Protein AF-A0A397HAL3-F1 (afdb_monomer)

Foldseek 3Di:
DDDDDDPDPPPPPQWDWDKDWDDPPPVAQKIKIFTDTPNHGPWIKIKGWPDDFAFDDPPLDPPDDDDDDDDDDPDDDDDDPDDGDGAQTKMWMWIDDDPPIFIWIWHWHADSVVRFIKIWIFGDVVSPDIFIDRPDNLVSVVVVVCVVPVPDP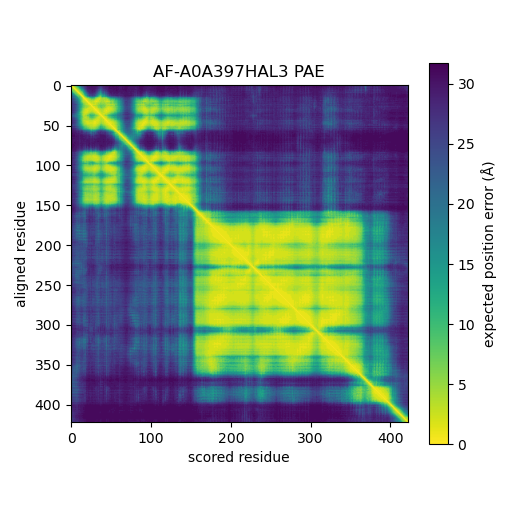DDPDPDPDDDPPPVDDPVNDADALLCLLLVVLVLLVVLLVVVCVVVVNPDPVVQVLQCVQCVVLVHHKHWDQDPPPRDIDMDRGDSVSSVSCLQPRQQVSRDPPVLSVLSNVLSVLSVVLSVLQQDLPRQLVVSLVSLVVSVCSQPFCWDDDPPDPPTDHHHHHPVSDDPSSVCSNPPSSVVSVVPSVRGSNVVHCVVVVVVVVCCCCVQCVPAPVPFDDPVPPDGSVVVVVVVVVVVVVCVVPVDDDDPDPDPDDDDDDDDDDDDDDD

Radius of gyration: 29.8 Å; Cα contacts (8 Å, |Δi|>4): 442; chains: 1; bounding box: 93×86×68 Å

Mean predicted aligned error: 18.79 Å

Secondary structure (DSSP, 8-state):
-------------S--EEEEEEE-TTT-SEEEEEEEETTEEEEEEEEEEEEPPBPPPTTSS--------SS------PPP---PPPBSEEEEEEESSGGG-EEEEEEEEEETTTTEEEEEEEESGGG-EEEEESS-HHHHHHHHHHHH-TT------S-SS--TTTTS-GGG----HHHHHHHHHHHHHHHHHHHHHHTT--SHHHHHHHHHHHHHTT----EEE-TTT--EEEPPPPHHHHHHHHHH--GGGTS-HHHHHHHHHHHHHHHHHHHHHH-TTS-HHHHHHHHHHHHHHHTPPPBS-TTSTT-B--S--GGG--HHHHHHHHHHHHHHHHTTTT-GGGG-THHHHHHHHHHIIIIITTS-SSSS-TTT---HHHHHHHHHHHHHHHHHS-----S-------------------

Solvent-accessible surface area (backbone atoms only — not comparable to full-atom values): 25624 Å² total; per-residue (Å²): 141,81,86,77,80,79,85,68,85,68,73,76,77,91,67,62,73,44,77,44,78,54,64,56,65,85,85,35,54,51,38,37,38,34,39,22,48,87,88,42,74,76,48,54,42,38,37,36,57,77,35,82,46,50,68,80,59,88,85,79,59,80,76,90,75,81,85,77,87,90,73,85,88,76,82,87,81,80,76,77,91,68,76,84,68,45,30,60,24,28,35,36,41,35,36,66,61,81,94,61,48,45,64,38,39,38,38,29,40,60,43,78,89,80,70,43,52,38,27,35,43,24,26,69,79,93,45,72,43,75,40,67,30,71,84,39,66,70,56,23,52,42,53,47,52,36,73,77,33,79,83,58,84,70,65,92,48,101,52,96,62,82,69,92,58,72,85,58,57,74,90,74,67,73,77,44,56,59,56,40,53,53,56,49,51,53,49,56,53,49,47,57,55,47,54,36,46,76,68,73,51,71,44,73,67,50,52,47,54,52,36,54,51,32,50,75,72,74,37,93,57,54,74,46,69,40,88,87,78,71,43,79,45,63,58,81,73,50,74,71,48,45,54,51,47,61,75,66,61,70,46,62,83,80,34,61,65,73,59,19,51,54,54,48,50,55,41,48,53,50,51,50,48,55,54,44,54,46,39,47,83,52,55,36,68,60,48,34,49,54,34,48,54,47,49,50,56,45,50,31,67,61,40,73,53,89,89,42,95,76,43,42,81,36,69,46,60,80,90,73,65,48,73,56,55,50,42,49,41,73,40,42,28,57,50,33,59,75,37,34,93,67,15,44,56,74,64,34,55,63,66,59,54,50,47,52,51,49,49,47,51,64,44,57,70,65,35,66,92,76,73,36,57,84,91,68,82,46,60,49,68,57,56,50,52,55,51,51,53,50,53,50,49,49,68,79,49,69,69,79,79,74,80,80,78,77,79,81,79,80,77,82,77,88,70,93,72,89,78,88,77,134

Sequence (422 aa):
MSLDSEYSEQENIDNKLCIKEESTYPFSNKISYKECKNNVTKRSFNYLIIKEGVYPVNSEFPSKKQKTNNSMPSKIKRSPQHYKIPYNYIVETTWGRAIKKRTVRCEIDYNKDTHIYQFQIKYGSDFQQVVSSNISPTTVAKIYEQALNPNTKATISGHIAPPLFSVIPINNIVFDELHVFLRITDRLWALVIAEIKEHDLFNDLTRKVIVDEMQRLKVSFYFWENKDSKTWEYTSLVGDDKEIVIKSFNLQLLFRSSRANLIRKLWDDFYELYCSMKNKTTDPIQLKKQALDWLLLFLTPSQGNPNDLNFTQGLYLPNQITSYMHVLVYHGWELLKKHQRWGLRAFSCSAVEKKNHNQVSAFFRKTLKNGGNLLKRKPAIQEIIEFENRTLYFTCNPLKEPNSVKKLRIKRKTSKGFIRVY

Organism: NCBI:txid1348612

Structure (mmCIF, N/CA/C/O backbone):
data_AF-A0A397HAL3-F1
#
_entry.id   AF-A0A397HAL3-F1
#
loop_
_atom_site.group_PDB
_atom_site.id
_atom_site.type_symbol
_atom_site.label_atom_id
_atom_site.label_alt_id
_atom_site.label_comp_id
_atom_site.label_asym_id
_atom_site.label_entity_id
_atom_site.label_seq_id
_atom_site.pdbx_PDB_ins_code
_atom_site.Cartn_x
_atom_site.Cartn_y
_atom_site.Cartn_z
_atom_site.occupancy
_atom_site.B_iso_or_equiv
_atom_site.auth_seq_id
_atom_site.auth_comp_id
_atom_site.auth_asym_id
_atom_site.auth_atom_id
_atom_site.pdbx_PDB_model_num
ATOM 1 N N . MET A 1 1 ? 38.245 0.675 19.595 1.00 30.22 1 MET A N 1
ATOM 2 C CA . MET A 1 1 ? 37.595 -0.591 19.992 1.00 30.22 1 MET A CA 1
ATOM 3 C C . MET A 1 1 ? 36.188 -0.238 20.418 1.00 30.22 1 MET A C 1
ATOM 5 O O . MET A 1 1 ? 35.968 0.192 21.542 1.00 30.22 1 MET A O 1
ATOM 9 N N . SER A 1 2 ? 35.298 -0.250 19.435 1.00 23.80 2 SER A N 1
ATOM 10 C CA . SER A 1 2 ? 33.958 0.324 19.477 1.00 23.80 2 SER A CA 1
ATOM 11 C C . SER A 1 2 ? 32.983 -0.844 19.507 1.00 23.80 2 SER A C 1
ATOM 13 O O . SER A 1 2 ? 32.891 -1.580 18.530 1.00 23.80 2 SER A O 1
ATOM 15 N N . LEU A 1 3 ? 32.318 -1.049 20.639 1.00 25.56 3 LEU A N 1
ATOM 16 C CA . LEU A 1 3 ? 31.125 -1.884 20.720 1.00 25.56 3 LEU A CA 1
ATOM 17 C C . LEU A 1 3 ? 29.939 -0.947 20.497 1.00 25.56 3 LEU A C 1
ATOM 19 O O . LEU A 1 3 ? 29.427 -0.342 21.438 1.00 25.56 3 LEU A O 1
ATOM 23 N N . ASP A 1 4 ? 29.578 -0.759 19.229 1.00 26.34 4 ASP A N 1
ATOM 24 C CA . ASP A 1 4 ? 28.298 -0.166 18.863 1.00 26.34 4 ASP A CA 1
ATOM 25 C C . ASP A 1 4 ? 27.213 -1.211 19.151 1.00 26.34 4 ASP A C 1
ATOM 27 O O . ASP A 1 4 ? 27.240 -2.321 18.625 1.00 26.34 4 ASP A O 1
ATOM 31 N N . SER A 1 5 ? 26.288 -0.867 20.047 1.00 25.42 5 SER A N 1
ATOM 32 C CA . SER A 1 5 ? 25.087 -1.660 20.291 1.00 25.42 5 SER A CA 1
ATOM 33 C C . SER A 1 5 ? 24.105 -1.413 19.151 1.00 25.42 5 SER A C 1
ATOM 35 O O . SER A 1 5 ? 23.496 -0.348 19.033 1.00 25.42 5 SER A O 1
ATOM 37 N N . GLU A 1 6 ? 23.987 -2.418 18.291 1.00 25.64 6 GLU A N 1
ATOM 38 C CA . GLU A 1 6 ? 22.889 -2.592 17.354 1.00 25.64 6 GLU A CA 1
ATOM 39 C C . GLU A 1 6 ? 21.568 -2.617 18.134 1.00 25.64 6 GLU A C 1
ATOM 41 O O . GLU A 1 6 ? 21.247 -3.585 18.819 1.00 25.64 6 GLU A O 1
ATOM 46 N N . TYR A 1 7 ? 20.771 -1.556 18.021 1.00 25.30 7 TYR A N 1
ATOM 47 C CA . TYR A 1 7 ? 19.324 -1.704 18.141 1.00 25.30 7 TYR A CA 1
ATOM 48 C C . TYR A 1 7 ? 18.826 -2.207 16.788 1.00 25.30 7 TYR A C 1
ATOM 50 O O . TYR A 1 7 ? 18.392 -1.433 15.934 1.00 25.30 7 TYR A O 1
ATOM 58 N N . SER A 1 8 ? 18.965 -3.516 16.575 1.00 27.53 8 SER A N 1
ATOM 59 C CA . SER A 1 8 ? 18.184 -4.219 15.573 1.00 27.53 8 SER A CA 1
ATOM 60 C C . SER A 1 8 ? 16.768 -4.384 16.136 1.00 27.53 8 SER A C 1
ATOM 62 O O . SER A 1 8 ? 16.519 -5.107 17.099 1.00 27.53 8 SER A O 1
ATOM 64 N N . GLU A 1 9 ? 15.787 -3.738 15.514 1.00 29.62 9 GLU A N 1
ATOM 65 C CA . GLU A 1 9 ? 14.480 -4.382 15.407 1.00 29.62 9 GLU A CA 1
ATOM 66 C C . GLU A 1 9 ? 14.652 -5.493 14.369 1.00 29.62 9 GLU A C 1
ATOM 68 O O . GLU A 1 9 ? 14.318 -5.351 13.195 1.00 29.62 9 GLU A O 1
ATOM 73 N N . GLN A 1 10 ? 15.284 -6.589 14.795 1.00 29.36 10 GLN A N 1
ATOM 74 C CA . GLN A 1 10 ? 15.266 -7.836 14.054 1.00 29.36 10 GLN A CA 1
ATOM 75 C C . GLN A 1 10 ? 13.822 -8.338 14.102 1.00 29.36 10 GLN A C 1
ATOM 77 O O . GLN A 1 10 ? 13.395 -9.014 15.041 1.00 29.36 10 GLN A O 1
ATOM 82 N N . GLU A 1 11 ? 13.045 -7.984 13.076 1.00 32.66 11 GLU A N 1
ATOM 83 C CA . GLU A 1 11 ? 11.944 -8.836 12.653 1.00 32.66 11 GLU A CA 1
ATOM 84 C C . GLU A 1 11 ? 12.509 -10.255 12.562 1.00 32.66 11 GLU A C 1
ATOM 86 O O . GLU A 1 11 ? 13.488 -10.531 11.870 1.00 32.66 11 GLU A O 1
ATOM 91 N N . ASN A 1 12 ? 11.939 -11.140 13.368 1.00 31.88 12 ASN A N 1
ATOM 92 C CA . ASN A 1 12 ? 12.350 -12.522 13.506 1.00 31.88 12 ASN A CA 1
ATOM 93 C C . ASN A 1 12 ? 12.021 -13.257 12.191 1.00 31.88 12 ASN A C 1
ATOM 95 O O . ASN A 1 12 ? 10.934 -13.817 12.037 1.00 31.88 12 ASN A O 1
ATOM 99 N N . ILE A 1 13 ? 12.935 -13.184 11.217 1.00 40.41 13 ILE A N 1
ATOM 100 C CA . ILE A 1 13 ? 12.801 -13.758 9.867 1.00 40.41 13 ILE A CA 1
ATOM 101 C C . ILE A 1 13 ? 12.760 -15.304 9.895 1.00 40.41 13 ILE A C 1
ATOM 103 O O . ILE A 1 13 ? 12.301 -15.924 8.936 1.00 40.41 13 ILE A O 1
ATOM 107 N N . ASP A 1 14 ? 13.051 -15.952 11.027 1.00 43.09 14 ASP A N 1
ATOM 108 C CA . ASP A 1 14 ? 13.101 -17.419 11.144 1.00 43.09 14 ASP A CA 1
ATOM 109 C C . ASP A 1 14 ? 11.808 -18.092 11.633 1.00 43.09 14 ASP A C 1
ATOM 111 O O . ASP A 1 14 ? 11.815 -19.090 12.357 1.00 43.09 14 ASP A O 1
ATOM 115 N N . ASN A 1 15 ? 10.650 -17.595 11.192 1.00 46.69 15 ASN A N 1
ATOM 116 C CA . ASN A 1 15 ? 9.362 -18.264 11.412 1.00 46.69 15 ASN A CA 1
ATOM 117 C C . ASN A 1 15 ? 8.437 -18.193 10.186 1.00 46.69 15 ASN A C 1
ATOM 119 O O . ASN A 1 15 ? 7.232 -17.981 10.327 1.00 46.69 15 ASN A O 1
ATOM 123 N N . LYS A 1 16 ? 8.966 -18.380 8.970 1.00 51.12 16 LYS A N 1
ATOM 124 C CA . LYS A 1 16 ? 8.134 -18.363 7.758 1.00 51.12 16 LYS A CA 1
ATOM 125 C C . LYS A 1 16 ? 7.210 -19.585 7.719 1.00 51.12 16 LYS A C 1
ATOM 127 O O . LYS A 1 16 ? 7.611 -20.697 7.377 1.00 51.12 16 LYS A O 1
ATOM 132 N N . LEU A 1 17 ? 5.955 -19.363 8.093 1.00 59.59 17 LEU A N 1
ATOM 133 C CA . LEU A 1 17 ? 4.861 -20.303 7.891 1.00 59.59 17 LEU A CA 1
ATOM 134 C C . LEU A 1 17 ? 4.583 -20.389 6.383 1.00 59.59 17 LEU A C 1
ATOM 136 O O . LEU A 1 17 ? 4.351 -19.365 5.741 1.00 59.59 17 LEU A O 1
ATOM 140 N N . CYS A 1 18 ? 4.632 -21.584 5.801 1.00 65.06 18 CYS A N 1
ATOM 141 C CA . CYS A 1 18 ? 4.304 -21.799 4.395 1.00 65.06 18 CYS A CA 1
ATOM 142 C C . CYS A 1 18 ? 3.151 -22.793 4.253 1.00 65.06 18 CYS A C 1
ATOM 144 O O . CYS A 1 18 ? 3.069 -23.786 4.975 1.00 65.06 18 CYS A O 1
ATOM 146 N N . ILE A 1 19 ? 2.244 -22.509 3.321 1.00 74.38 19 ILE A N 1
ATOM 147 C CA . ILE A 1 19 ? 1.126 -23.385 2.972 1.00 74.38 19 ILE A CA 1
ATOM 148 C C . ILE A 1 19 ? 1.499 -24.068 1.658 1.00 74.38 19 ILE A C 1
ATOM 150 O O . ILE A 1 19 ? 1.836 -23.391 0.690 1.00 74.38 19 ILE A O 1
ATOM 154 N N . LYS A 1 20 ? 1.471 -25.401 1.639 1.00 81.00 20 LYS A N 1
ATOM 155 C CA . LYS A 1 20 ? 1.653 -26.211 0.430 1.00 81.00 20 LYS A CA 1
ATOM 156 C C . LYS A 1 20 ? 0.330 -26.882 0.090 1.00 81.00 20 LYS A C 1
ATOM 158 O O . LYS A 1 20 ? -0.218 -27.593 0.932 1.00 81.00 20 LYS A O 1
ATOM 163 N N . GLU A 1 21 ? -0.171 -26.638 -1.112 1.00 83.88 21 GLU A N 1
ATOM 164 C CA . GLU A 1 21 ? -1.289 -27.380 -1.687 1.00 83.88 21 GLU A CA 1
ATOM 165 C C . GLU A 1 21 ? -0.738 -28.515 -2.553 1.00 83.88 21 GLU A C 1
ATOM 167 O O . GLU A 1 21 ? 0.118 -28.299 -3.406 1.00 83.88 21 GLU A O 1
ATOM 172 N N . GLU A 1 22 ? -1.218 -29.726 -2.313 1.00 83.06 22 GLU A N 1
ATOM 173 C CA . GLU A 1 22 ? -0.957 -30.914 -3.115 1.00 83.06 22 GLU A CA 1
ATOM 174 C C . GLU A 1 22 ? -2.300 -31.354 -3.708 1.00 83.06 22 GLU A C 1
ATOM 176 O O . GLU A 1 22 ? -3.109 -32.004 -3.036 1.00 83.06 22 GLU A O 1
ATOM 181 N N . SER A 1 23 ? -2.566 -30.943 -4.949 1.00 81.50 23 SER A N 1
ATOM 182 C CA . SER A 1 23 ? -3.785 -31.285 -5.680 1.00 81.50 23 SER A CA 1
ATOM 183 C C . SER A 1 23 ? -3.509 -31.443 -7.175 1.00 81.50 23 SER A C 1
ATOM 185 O O . SER A 1 23 ? -2.581 -30.855 -7.726 1.00 81.50 23 SER A O 1
ATOM 187 N N . THR A 1 24 ? -4.323 -32.268 -7.828 1.00 80.25 24 THR A N 1
ATOM 188 C CA . THR A 1 24 ? -4.412 -32.364 -9.295 1.00 80.25 24 THR A CA 1
ATOM 189 C C . THR A 1 24 ? -5.826 -32.019 -9.762 1.00 80.25 24 THR A C 1
ATOM 191 O O . THR A 1 24 ? -6.291 -32.506 -10.790 1.00 80.25 24 THR A O 1
ATOM 194 N N . TYR A 1 25 ? -6.546 -31.215 -8.974 1.00 66.44 25 TYR A N 1
ATOM 195 C CA . TYR A 1 25 ? -7.900 -30.777 -9.296 1.00 66.44 25 TYR A CA 1
ATOM 196 C C . TYR A 1 25 ? -7.910 -30.021 -10.641 1.00 66.44 25 TYR A C 1
ATOM 198 O O . TYR A 1 25 ? -7.010 -29.210 -10.872 1.00 66.44 25 TYR A O 1
ATOM 206 N N . PRO A 1 26 ? -8.889 -30.259 -11.537 1.00 72.44 26 PRO A N 1
ATOM 207 C CA . PRO A 1 26 ? -10.110 -31.054 -11.347 1.00 72.44 26 PRO A CA 1
ATOM 208 C C . PRO A 1 26 ? -9.990 -32.561 -11.638 1.00 72.44 26 PRO A C 1
ATOM 210 O O . PRO A 1 26 ? -10.950 -33.290 -11.422 1.00 72.44 26 PRO A O 1
ATOM 213 N N . PHE A 1 27 ? -8.834 -33.072 -12.081 1.00 77.31 27 PHE A N 1
ATOM 214 C CA . PHE A 1 27 ? -8.669 -34.504 -12.398 1.00 77.31 27 PHE A CA 1
ATOM 215 C C . PHE A 1 27 ? -8.818 -35.416 -11.174 1.00 77.31 27 PHE A C 1
ATOM 217 O O . PHE A 1 27 ? -9.266 -36.555 -11.287 1.00 77.31 27 PHE A O 1
ATOM 224 N N . SER A 1 28 ? -8.440 -34.912 -9.998 1.00 84.12 28 SER A N 1
ATOM 225 C CA . SER A 1 28 ? -8.708 -35.536 -8.705 1.00 84.12 28 SER A CA 1
ATOM 226 C C . SER A 1 28 ? -9.562 -34.604 -7.862 1.00 84.12 28 SER A C 1
ATOM 228 O O . SER A 1 28 ? -9.227 -33.436 -7.676 1.00 84.12 28 SER A O 1
ATOM 230 N N . ASN A 1 29 ? -10.620 -35.144 -7.265 1.00 83.62 29 ASN A N 1
ATOM 231 C CA . ASN A 1 29 ? -11.460 -34.423 -6.314 1.00 83.62 29 ASN A CA 1
ATOM 232 C C . ASN A 1 29 ? -10.851 -34.345 -4.900 1.00 83.62 29 ASN A C 1
ATOM 234 O O . ASN A 1 29 ? -11.507 -33.875 -3.972 1.00 83.62 29 ASN A O 1
ATOM 238 N N . LYS A 1 30 ? -9.610 -34.813 -4.712 1.00 87.25 30 LYS A N 1
ATOM 239 C CA . LYS A 1 30 ? -8.870 -34.749 -3.445 1.00 87.25 30 LYS A CA 1
ATOM 240 C C . LYS A 1 30 ? -7.866 -33.603 -3.471 1.00 87.25 30 LYS A C 1
ATOM 242 O O . LYS A 1 30 ? -7.014 -33.542 -4.354 1.00 87.25 30 LYS A O 1
ATOM 247 N N . ILE A 1 31 ? -7.923 -32.754 -2.452 1.00 85.69 31 ILE A N 1
ATOM 248 C CA . ILE A 1 31 ? -7.019 -31.620 -2.253 1.00 85.69 31 ILE A CA 1
ATOM 249 C C . ILE A 1 31 ? -6.405 -31.742 -0.857 1.00 85.69 31 ILE A C 1
ATOM 251 O O . ILE A 1 31 ? -7.124 -31.822 0.139 1.00 85.69 31 ILE A O 1
ATOM 255 N N . SER A 1 32 ? -5.078 -31.756 -0.761 1.00 85.75 32 SER A N 1
ATOM 256 C CA . SER A 1 32 ? -4.362 -31.804 0.517 1.00 85.75 32 SER A CA 1
ATOM 257 C C . SER A 1 32 ? -3.626 -30.490 0.758 1.00 85.75 32 SER A C 1
ATOM 259 O O . SER A 1 32 ? -2.754 -30.113 -0.016 1.00 85.75 32 SER A O 1
ATOM 261 N N . TYR A 1 33 ? -3.929 -29.812 1.862 1.00 83.38 33 TYR A N 1
ATOM 262 C CA . TYR A 1 33 ? -3.197 -28.631 2.313 1.00 83.38 33 TYR A CA 1
ATOM 263 C C . TYR A 1 33 ? -2.329 -28.964 3.518 1.00 83.38 33 TYR A C 1
ATOM 265 O O . TYR A 1 33 ? -2.815 -29.490 4.520 1.00 83.38 33 TYR A O 1
ATOM 273 N N . LYS A 1 34 ? -1.050 -28.597 3.457 1.00 83.50 34 LYS A N 1
ATOM 274 C CA . LYS A 1 34 ? -0.085 -28.766 4.546 1.00 83.50 34 LYS A CA 1
ATOM 275 C C . LYS A 1 34 ? 0.443 -27.408 4.989 1.00 83.50 34 LYS A C 1
ATOM 277 O O . LYS A 1 34 ? 1.032 -26.669 4.205 1.00 83.50 34 LYS A O 1
ATOM 282 N N . GLU A 1 35 ? 0.253 -27.100 6.266 1.00 81.81 35 GLU A N 1
ATOM 283 C CA . GLU A 1 35 ? 0.876 -25.963 6.937 1.00 81.81 35 GLU A CA 1
ATOM 284 C C . GLU A 1 35 ? 2.245 -26.404 7.460 1.00 81.81 35 GLU A C 1
ATOM 286 O O . GLU A 1 35 ? 2.348 -27.285 8.324 1.00 81.81 35 GLU A O 1
ATOM 291 N N . CYS A 1 36 ? 3.302 -25.802 6.928 1.00 77.25 36 CYS A N 1
ATOM 292 C CA . CYS A 1 36 ? 4.686 -26.145 7.209 1.00 77.25 36 CYS A CA 1
ATOM 293 C C . CYS A 1 36 ? 5.404 -24.977 7.891 1.00 77.25 36 CYS A C 1
ATOM 295 O O . CYS A 1 36 ? 5.223 -23.813 7.539 1.00 77.25 36 CYS A O 1
ATOM 297 N N . LYS A 1 37 ? 6.255 -25.300 8.864 1.00 77.12 37 LYS A N 1
ATOM 298 C CA . LYS A 1 37 ? 7.173 -24.360 9.511 1.00 77.12 37 LYS A CA 1
ATOM 299 C C . LYS A 1 37 ? 8.578 -24.933 9.382 1.00 77.12 37 LYS A C 1
ATOM 301 O O . LYS A 1 37 ? 8.800 -26.055 9.829 1.00 77.12 37 LYS A O 1
ATOM 306 N N . ASN A 1 38 ? 9.487 -24.199 8.744 1.00 74.38 38 ASN A N 1
ATOM 307 C CA . ASN A 1 38 ? 10.863 -24.641 8.471 1.00 74.38 38 ASN A CA 1
ATOM 308 C C . ASN A 1 38 ? 10.898 -26.032 7.802 1.00 74.38 38 ASN A C 1
ATOM 310 O O . ASN A 1 38 ? 11.583 -26.939 8.259 1.00 74.38 38 ASN A O 1
ATOM 314 N N . ASN A 1 39 ? 10.078 -26.225 6.759 1.00 71.00 39 ASN A N 1
ATOM 315 C CA . ASN A 1 39 ? 9.884 -27.492 6.034 1.00 71.00 39 ASN A CA 1
ATOM 316 C C . ASN A 1 39 ? 9.304 -28.678 6.834 1.00 71.00 39 ASN A C 1
ATOM 318 O O . ASN A 1 39 ? 9.122 -29.750 6.263 1.00 71.00 39 ASN A O 1
ATOM 322 N N . VAL A 1 40 ? 8.906 -28.491 8.095 1.00 76.06 40 VAL A N 1
ATOM 323 C CA . VAL A 1 40 ? 8.215 -29.518 8.893 1.00 76.06 40 VAL A CA 1
ATOM 324 C C . VAL A 1 40 ? 6.707 -29.267 8.901 1.00 76.06 40 VAL A C 1
ATOM 326 O O . VAL A 1 40 ? 6.252 -28.188 9.289 1.00 76.06 40 VAL A O 1
ATOM 329 N N . THR A 1 41 ? 5.906 -30.270 8.525 1.00 77.31 41 THR A N 1
ATOM 330 C CA . THR A 1 41 ? 4.436 -30.176 8.545 1.00 77.31 41 THR A CA 1
ATOM 331 C C . THR A 1 41 ? 3.896 -30.116 9.977 1.00 77.31 41 THR A C 1
ATOM 333 O O . THR A 1 41 ? 3.996 -31.070 10.755 1.00 77.31 41 THR A O 1
ATOM 336 N N . LYS A 1 42 ? 3.269 -28.990 10.328 1.00 80.62 42 LYS A N 1
ATOM 337 C CA . LYS A 1 42 ? 2.587 -28.784 11.611 1.00 80.62 42 LYS A CA 1
ATOM 338 C C . LYS A 1 42 ? 1.151 -29.286 11.549 1.00 80.62 42 LYS A C 1
ATOM 340 O O . LYS A 1 42 ? 0.750 -30.085 12.398 1.00 80.62 42 LYS A O 1
ATOM 345 N N . ARG A 1 43 ? 0.398 -28.865 10.533 1.00 80.56 43 ARG A N 1
ATOM 346 C CA . ARG A 1 43 ? -1.015 -29.217 10.347 1.00 80.56 43 ARG A CA 1
ATOM 347 C C . ARG A 1 43 ? -1.272 -29.638 8.909 1.00 80.56 43 ARG A C 1
ATOM 349 O O . ARG A 1 43 ? -0.583 -29.198 7.995 1.00 80.56 43 ARG A O 1
ATOM 356 N N . SER A 1 44 ? -2.263 -30.496 8.726 1.00 83.31 44 SER A N 1
ATOM 357 C CA . SER A 1 44 ? -2.708 -30.942 7.411 1.00 83.31 44 SER A CA 1
ATOM 358 C C . SER A 1 44 ? -4.226 -30.979 7.370 1.00 83.31 44 SER A C 1
ATOM 360 O O . SER A 1 44 ? -4.855 -31.463 8.317 1.00 83.31 44 SER A O 1
ATOM 362 N N . PHE A 1 45 ? -4.784 -30.505 6.267 1.00 85.44 45 PHE A N 1
ATOM 363 C CA . PHE A 1 45 ? -6.208 -30.491 5.983 1.00 85.44 45 PHE A CA 1
ATOM 364 C C . PHE A 1 45 ? -6.421 -31.222 4.666 1.00 85.44 45 PHE A C 1
ATOM 366 O O . PHE A 1 45 ? -5.803 -30.875 3.664 1.00 85.44 45 PHE A O 1
ATOM 373 N N . ASN A 1 46 ? -7.276 -32.236 4.672 1.00 87.44 46 ASN A N 1
ATOM 374 C CA . ASN A 1 46 ? -7.641 -32.957 3.462 1.00 87.44 46 ASN A CA 1
ATOM 375 C C . ASN A 1 46 ? -9.065 -32.578 3.093 1.00 87.44 46 ASN A C 1
ATOM 377 O O . ASN A 1 46 ? -9.953 -32.649 3.940 1.00 87.44 46 ASN A O 1
ATOM 381 N N . TYR A 1 47 ? -9.270 -32.207 1.843 1.00 88.69 47 TYR A N 1
ATOM 382 C CA . TYR A 1 47 ? -10.564 -31.873 1.284 1.00 88.69 47 TYR A CA 1
ATOM 383 C C . TYR A 1 47 ? -10.899 -32.885 0.195 1.00 88.69 47 TYR A C 1
ATOM 385 O O . TYR A 1 47 ? -10.054 -33.221 -0.634 1.00 88.69 47 TYR A O 1
ATOM 393 N N . LEU A 1 48 ? -12.128 -33.377 0.214 1.00 89.12 48 LEU A N 1
ATOM 394 C CA . LEU A 1 48 ? -12.697 -34.248 -0.799 1.00 89.12 48 LEU A CA 1
ATOM 395 C C . LEU A 1 48 ? -13.930 -33.545 -1.364 1.00 89.12 48 LEU A C 1
ATOM 397 O O . LEU A 1 48 ? -14.921 -33.352 -0.661 1.00 89.12 48 LEU A O 1
ATOM 401 N N . ILE A 1 49 ? -13.854 -33.129 -2.622 1.00 87.31 49 ILE A N 1
ATOM 402 C CA . ILE A 1 49 ? -14.962 -32.491 -3.326 1.00 87.31 49 ILE A CA 1
ATOM 403 C C . ILE A 1 49 ? -15.955 -33.590 -3.702 1.00 87.31 49 ILE A C 1
ATOM 405 O O . ILE A 1 49 ? -15.672 -34.459 -4.526 1.00 87.31 49 ILE A O 1
ATOM 409 N N . ILE A 1 50 ? -17.111 -33.572 -3.046 1.00 88.56 50 ILE A N 1
ATOM 410 C CA . ILE A 1 50 ? -18.193 -34.533 -3.283 1.00 88.56 50 ILE A CA 1
ATOM 411 C C . ILE A 1 50 ? -19.058 -34.057 -4.445 1.00 88.56 50 ILE A C 1
ATOM 413 O O . ILE A 1 50 ? -19.502 -34.859 -5.261 1.00 88.56 50 ILE A O 1
ATOM 417 N N . LYS A 1 51 ? -19.294 -32.743 -4.519 1.00 88.44 51 LYS A N 1
ATOM 418 C CA . LYS A 1 51 ? -20.100 -32.117 -5.562 1.00 88.44 51 LYS A CA 1
ATOM 419 C C . LYS A 1 51 ? -19.545 -30.743 -5.901 1.00 88.44 51 LYS A C 1
ATOM 421 O O . LYS A 1 51 ? -19.439 -29.886 -5.022 1.00 88.44 51 LYS A O 1
ATOM 426 N N . GLU A 1 52 ? -19.219 -30.540 -7.172 1.00 84.88 52 GLU A N 1
ATOM 427 C CA . GLU A 1 52 ? -18.827 -29.233 -7.688 1.00 84.88 52 GLU A CA 1
ATOM 428 C C . GLU A 1 52 ? -20.008 -28.260 -7.644 1.00 84.88 52 GLU A C 1
ATOM 430 O O . GLU A 1 52 ? -21.161 -28.624 -7.885 1.00 84.88 52 GLU A O 1
ATOM 435 N N . GLY A 1 53 ? -19.714 -27.013 -7.293 1.00 80.75 53 GLY A N 1
ATOM 436 C CA . GLY A 1 53 ? -20.726 -25.984 -7.147 1.00 80.75 53 GLY A CA 1
ATOM 437 C C . GLY A 1 53 ? -20.908 -25.195 -8.435 1.00 80.75 53 GLY A C 1
ATOM 438 O O . GLY A 1 53 ? -19.971 -25.003 -9.207 1.00 80.75 53 GLY A O 1
ATOM 439 N N . VAL A 1 54 ? -22.118 -24.693 -8.646 1.00 80.50 54 VAL A N 1
ATOM 440 C CA . VAL A 1 54 ? -22.461 -23.875 -9.807 1.00 80.50 54 VAL A CA 1
ATOM 441 C C 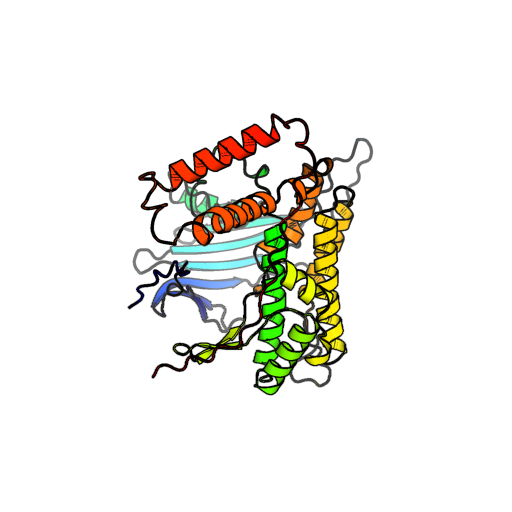. VAL A 1 54 ? -22.322 -22.410 -9.425 1.00 80.50 54 VAL A C 1
ATOM 443 O O . VAL A 1 54 ? -22.912 -21.945 -8.448 1.00 80.50 54 VAL A O 1
ATOM 446 N N . TYR A 1 55 ? -21.535 -21.661 -10.192 1.00 74.31 55 TYR A N 1
ATOM 447 C CA . TYR A 1 55 ? -21.450 -20.218 -10.010 1.00 74.31 55 TYR A CA 1
ATOM 448 C C . TYR A 1 55 ? -22.672 -19.543 -10.637 1.00 74.31 55 TYR A C 1
ATOM 450 O O . TYR A 1 55 ? -23.003 -19.828 -11.788 1.00 74.31 55 TYR A O 1
ATOM 458 N N . PRO A 1 56 ? -23.330 -18.615 -9.927 1.00 64.81 56 PRO A N 1
ATOM 459 C CA . PRO A 1 56 ? -24.474 -17.912 -10.482 1.00 64.81 56 PRO A CA 1
ATOM 460 C C . PRO A 1 56 ? -24.066 -17.035 -11.677 1.00 64.81 56 PRO A C 1
ATOM 462 O O . PRO A 1 56 ? -23.108 -16.245 -11.612 1.00 64.81 56 PRO A O 1
ATOM 465 N N . VAL A 1 57 ? -24.806 -17.174 -12.781 1.00 58.19 57 VAL A N 1
ATOM 466 C CA . VAL A 1 57 ? -24.672 -16.328 -13.974 1.00 58.19 57 VAL A CA 1
ATOM 467 C C . VAL A 1 57 ? -25.300 -14.966 -13.662 1.00 58.19 57 VAL A C 1
ATOM 469 O O . VAL A 1 57 ? -26.350 -14.887 -13.028 1.00 58.19 57 VAL A O 1
ATOM 472 N N . ASN A 1 58 ? -24.654 -13.872 -14.085 1.00 53.03 58 ASN A N 1
ATOM 473 C CA . ASN A 1 58 ? -25.029 -12.495 -13.714 1.00 53.03 58 ASN A CA 1
ATOM 474 C C . ASN A 1 58 ? -26.492 -12.114 -14.053 1.00 53.03 58 ASN A C 1
ATOM 476 O O . ASN A 1 58 ? -26.977 -11.106 -13.547 1.00 53.03 58 ASN A O 1
ATOM 480 N N . SER A 1 59 ? -27.180 -12.882 -14.903 1.00 48.41 59 SER A N 1
ATOM 481 C CA . SER A 1 59 ? -28.559 -12.653 -15.346 1.00 48.41 59 SER A CA 1
ATOM 482 C C . SER A 1 59 ? -29.639 -13.285 -14.457 1.00 48.41 59 SER A C 1
ATOM 484 O O . SER A 1 59 ? -30.800 -12.919 -14.599 1.00 48.41 59 SER A O 1
ATOM 486 N N . GLU A 1 60 ? -29.302 -14.208 -13.550 1.00 47.03 60 GLU A N 1
ATOM 487 C CA . GLU A 1 60 ? -30.301 -14.982 -12.781 1.00 47.03 60 GLU A CA 1
ATOM 488 C C . GLU A 1 60 ? -30.694 -14.349 -11.435 1.00 47.03 60 GLU A C 1
ATOM 490 O O . GLU A 1 60 ? -31.552 -14.868 -10.729 1.00 47.03 60 GLU A O 1
ATOM 495 N N . PHE A 1 61 ? -30.086 -13.218 -11.069 1.00 48.66 61 PHE A N 1
ATOM 496 C CA . PHE A 1 61 ? -30.309 -12.564 -9.781 1.00 48.66 61 PHE A CA 1
ATOM 497 C C . PHE A 1 61 ? -30.796 -11.130 -10.000 1.00 48.66 61 PHE A C 1
ATOM 499 O O . PHE A 1 61 ? -29.987 -10.255 -10.330 1.00 48.66 61 PHE A O 1
ATOM 506 N N . PRO A 1 62 ? -32.093 -10.835 -9.797 1.00 37.56 62 PRO A N 1
ATOM 507 C CA . PRO A 1 62 ? -32.562 -9.464 -9.817 1.00 37.56 62 PRO A CA 1
ATOM 508 C C . PRO A 1 62 ? -31.888 -8.704 -8.673 1.00 37.56 62 PRO A C 1
ATOM 510 O O . PRO A 1 62 ? -32.053 -9.002 -7.488 1.00 37.56 62 PRO A O 1
ATOM 513 N N . SER A 1 63 ? -31.105 -7.692 -9.039 1.00 39.34 63 SER A N 1
ATOM 514 C CA . SER A 1 63 ? -30.650 -6.665 -8.109 1.00 39.34 63 SER A CA 1
ATOM 515 C C . SER A 1 63 ? -31.873 -6.138 -7.350 1.00 39.34 63 SER A C 1
ATOM 517 O O . SER A 1 63 ? -32.770 -5.560 -7.959 1.00 39.34 63 SER A O 1
ATOM 519 N N . LYS A 1 64 ? -31.954 -6.378 -6.030 1.00 37.78 64 LYS A N 1
ATOM 520 C CA . LYS A 1 64 ? -33.069 -5.909 -5.190 1.00 37.78 64 LYS A CA 1
ATOM 521 C C . LYS A 1 64 ? -33.201 -4.382 -5.296 1.00 37.78 64 LYS A C 1
ATOM 523 O O . LYS A 1 64 ? -32.592 -3.631 -4.540 1.00 37.78 64 LYS A O 1
ATOM 528 N N . LYS A 1 65 ? -34.033 -3.928 -6.230 1.00 38.12 65 LYS A N 1
ATOM 529 C CA . LYS A 1 65 ? -34.770 -2.669 -6.196 1.00 38.12 65 LYS A CA 1
ATOM 530 C C . LYS A 1 65 ? -36.236 -3.042 -6.007 1.00 38.12 65 LYS A C 1
ATOM 532 O O . LYS A 1 65 ? -36.961 -3.197 -6.979 1.00 38.12 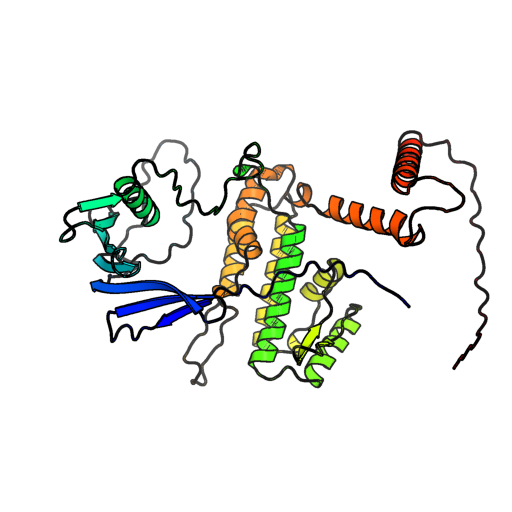65 LYS A O 1
ATOM 537 N N . GLN A 1 66 ? -36.679 -3.149 -4.762 1.00 32.91 66 GLN A N 1
ATOM 538 C CA . GLN A 1 66 ? -38.072 -2.842 -4.454 1.00 32.91 66 GLN A CA 1
ATOM 539 C C . GLN A 1 66 ? -38.076 -1.467 -3.799 1.00 32.91 66 GLN A C 1
ATOM 541 O O . GLN A 1 66 ? -37.726 -1.297 -2.635 1.00 32.91 66 GLN A O 1
ATOM 546 N N . LYS A 1 67 ? -38.377 -0.462 -4.627 1.00 35.16 67 LYS A N 1
ATOM 547 C CA . LYS A 1 67 ? -38.891 0.821 -4.166 1.00 35.16 67 LYS A CA 1
ATOM 548 C C . LYS A 1 67 ? -40.344 0.576 -3.770 1.00 35.16 67 LYS A C 1
ATOM 550 O O . LYS A 1 67 ? -41.170 0.349 -4.645 1.00 35.16 67 LYS A O 1
ATOM 555 N N . THR A 1 68 ? -40.653 0.665 -2.487 1.00 28.86 68 THR A N 1
ATOM 556 C CA . THR A 1 68 ? -41.984 1.085 -2.047 1.00 28.86 68 THR A CA 1
ATOM 557 C C . THR A 1 68 ? -41.848 2.532 -1.602 1.00 28.86 68 THR A C 1
ATOM 559 O O . THR A 1 68 ? -41.026 2.861 -0.746 1.00 28.86 68 THR A O 1
ATOM 562 N N . ASN A 1 69 ? -42.567 3.411 -2.293 1.00 35.66 69 ASN A N 1
ATOM 563 C CA . ASN A 1 69 ? -42.537 4.847 -2.072 1.00 35.66 69 ASN A CA 1
ATOM 564 C C . ASN A 1 69 ? -43.145 5.192 -0.702 1.00 35.66 69 ASN A C 1
ATOM 566 O O . ASN A 1 69 ? -44.075 4.527 -0.255 1.00 35.66 69 ASN A O 1
ATOM 570 N N . ASN A 1 70 ? -42.635 6.281 -0.117 1.00 36.38 70 ASN A N 1
ATOM 571 C CA . ASN A 1 70 ? -43.111 6.996 1.078 1.00 36.38 70 ASN A CA 1
ATOM 572 C C . ASN A 1 70 ? -42.494 6.584 2.427 1.00 36.38 70 ASN A C 1
ATOM 574 O O . ASN A 1 70 ? -43.158 6.071 3.319 1.00 36.38 70 ASN A O 1
ATOM 578 N N . SER A 1 71 ? -41.202 6.881 2.591 1.00 33.78 71 SER A N 1
ATOM 579 C CA . SER A 1 71 ? -40.611 7.623 3.730 1.00 33.78 71 SER A CA 1
ATOM 580 C C . SER A 1 71 ? -39.072 7.547 3.659 1.00 33.78 71 SER A C 1
ATOM 582 O O . SER A 1 71 ? -38.511 6.575 3.166 1.00 33.78 71 SER A O 1
ATOM 584 N N . MET A 1 72 ? -38.405 8.641 4.051 1.00 36.84 72 MET A N 1
ATOM 585 C CA . MET A 1 72 ? -36.949 8.915 4.077 1.00 36.84 72 MET A CA 1
ATOM 586 C C . MET A 1 72 ? -35.977 7.723 3.859 1.00 36.84 72 MET A C 1
ATOM 588 O O . MET A 1 72 ? -35.913 6.828 4.704 1.00 36.84 72 MET A O 1
ATOM 592 N N . PRO A 1 73 ? -35.112 7.724 2.817 1.00 30.47 73 PRO A N 1
ATOM 593 C CA . PRO A 1 73 ? -34.176 6.626 2.603 1.00 30.47 73 PRO A CA 1
ATOM 594 C C . PRO A 1 73 ? -32.910 6.793 3.455 1.00 30.47 73 PRO A C 1
ATOM 596 O O . PRO A 1 73 ? -32.045 7.638 3.214 1.00 30.47 73 PRO A O 1
ATOM 599 N N . SER A 1 74 ? -32.786 5.920 4.448 1.00 29.91 74 SER A N 1
ATOM 600 C CA . SER A 1 74 ? -31.581 5.708 5.237 1.00 29.91 74 SER A CA 1
ATOM 601 C C . SER A 1 74 ? -30.476 5.007 4.419 1.00 29.91 74 SER A C 1
ATOM 603 O O . SER A 1 74 ? -30.707 4.051 3.685 1.00 29.91 74 SER A O 1
ATOM 605 N N . LYS A 1 75 ? -29.250 5.537 4.545 1.00 31.64 75 LYS A N 1
ATOM 606 C CA . LYS A 1 75 ? -27.917 4.949 4.269 1.00 31.64 75 LYS A CA 1
ATOM 607 C C . LYS A 1 75 ? -27.863 3.747 3.300 1.00 31.64 75 LYS A C 1
ATOM 609 O O . LYS A 1 75 ? -27.883 2.590 3.710 1.00 31.64 75 LYS A O 1
ATOM 614 N N . ILE A 1 76 ? -27.585 4.032 2.027 1.00 30.34 76 ILE A N 1
ATOM 615 C CA . ILE A 1 76 ? -27.194 3.032 1.021 1.00 30.34 76 ILE A CA 1
ATOM 616 C C . ILE A 1 76 ? -25.799 2.464 1.366 1.00 30.34 76 ILE A C 1
ATOM 618 O O . ILE A 1 76 ? -24.768 3.056 1.041 1.00 30.34 76 ILE A O 1
ATOM 622 N N . LYS A 1 77 ? -25.753 1.295 2.019 1.00 31.12 77 LYS A N 1
ATOM 623 C CA . LYS A 1 77 ? -24.569 0.417 2.069 1.00 31.12 77 LYS A CA 1
ATOM 624 C C . LYS A 1 77 ? -24.436 -0.288 0.712 1.00 31.12 77 LYS A C 1
ATOM 626 O O . LYS A 1 77 ? -25.166 -1.233 0.436 1.00 31.12 77 LYS A O 1
ATOM 631 N N . ARG A 1 78 ? -23.519 0.169 -0.148 1.00 32.56 78 ARG A N 1
ATOM 632 C CA . ARG A 1 78 ? -23.094 -0.590 -1.342 1.00 32.56 78 ARG A CA 1
ATOM 633 C C . ARG A 1 78 ? -22.113 -1.687 -0.921 1.00 32.56 78 ARG A C 1
ATOM 635 O O . ARG A 1 78 ? -21.119 -1.384 -0.262 1.00 32.56 78 ARG A O 1
ATOM 642 N N . SER A 1 79 ? -22.458 -2.919 -1.286 1.00 31.61 79 SER A N 1
ATOM 643 C CA . SER A 1 79 ? -21.819 -4.194 -0.953 1.00 31.61 79 SER A CA 1
ATOM 644 C C . SER A 1 79 ? -20.337 -4.261 -1.352 1.00 31.61 79 SER A C 1
ATOM 646 O O . SER A 1 79 ? -19.989 -3.765 -2.425 1.00 31.61 79 SER A O 1
ATOM 648 N N . PRO A 1 80 ? -19.472 -4.890 -0.533 1.00 32.94 80 PRO A N 1
ATOM 649 C CA . PRO A 1 80 ? -18.117 -5.240 -0.940 1.00 32.94 80 PRO A CA 1
ATOM 650 C C . PRO A 1 80 ? -18.170 -6.232 -2.108 1.00 32.94 80 PRO A C 1
ATOM 652 O O . PRO A 1 80 ? -19.154 -6.946 -2.288 1.00 32.94 80 PRO A O 1
ATOM 655 N N . GLN A 1 81 ? -17.132 -6.245 -2.934 1.00 35.41 81 GLN A N 1
ATOM 656 C CA . GLN A 1 81 ? -16.980 -7.162 -4.060 1.00 35.41 81 GLN A CA 1
ATOM 657 C C . GLN A 1 81 ? -16.906 -8.594 -3.500 1.00 35.41 81 GLN A C 1
ATOM 659 O O . GLN A 1 81 ? -15.863 -9.044 -3.035 1.00 35.41 81 GLN A O 1
ATOM 664 N N . HIS A 1 82 ? -18.048 -9.278 -3.431 1.00 43.72 82 HIS A N 1
ATOM 665 C CA . HIS A 1 82 ? -18.112 -10.660 -2.978 1.00 43.72 82 HIS A CA 1
ATOM 666 C C . HIS A 1 82 ? -17.513 -11.535 -4.080 1.00 43.72 82 HIS A C 1
ATOM 668 O O . HIS A 1 82 ? -17.998 -11.514 -5.213 1.00 43.72 82 HIS A O 1
ATOM 674 N N . TYR A 1 83 ? -16.478 -12.315 -3.755 1.00 45.75 83 TYR A N 1
ATOM 675 C CA . TYR A 1 83 ? -16.152 -13.509 -4.532 1.00 45.75 83 TYR A CA 1
ATOM 676 C C . TYR A 1 83 ? -17.458 -14.263 -4.787 1.00 45.75 83 TYR A C 1
ATOM 678 O O . TYR A 1 83 ? -18.239 -14.460 -3.851 1.00 45.75 83 TYR A O 1
ATOM 686 N N . LYS A 1 84 ? -17.739 -14.611 -6.049 1.00 59.38 84 LYS A N 1
ATOM 687 C CA . LYS A 1 84 ? -18.955 -15.358 -6.380 1.00 59.38 84 LYS A CA 1
ATOM 688 C C . LYS A 1 84 ? -18.923 -16.649 -5.571 1.00 59.38 84 LYS A C 1
ATOM 690 O O . LYS A 1 84 ? -17.967 -17.408 -5.676 1.00 59.38 84 LYS A O 1
ATOM 695 N N . ILE A 1 85 ? -19.923 -16.859 -4.727 1.00 64.06 85 ILE A N 1
ATOM 696 C CA . ILE A 1 85 ? -20.031 -18.082 -3.939 1.00 64.06 85 ILE A CA 1
ATOM 697 C C . ILE A 1 85 ? -20.757 -19.091 -4.831 1.00 64.06 85 ILE A C 1
ATOM 699 O O . ILE A 1 85 ? -21.856 -18.780 -5.297 1.00 64.06 85 ILE A O 1
ATOM 703 N N . PRO A 1 86 ? -20.158 -20.253 -5.127 1.00 72.88 86 PRO A N 1
ATOM 704 C CA . PRO A 1 86 ? -20.867 -21.289 -5.851 1.00 72.88 86 PRO A CA 1
ATOM 705 C C . PRO A 1 86 ? -21.956 -21.882 -4.949 1.00 72.88 86 PRO A C 1
ATOM 707 O O . PRO A 1 86 ? -21.768 -22.012 -3.738 1.00 72.88 86 PRO A O 1
ATOM 710 N N . TYR A 1 87 ? -23.095 -22.237 -5.534 1.00 77.00 87 TYR A N 1
ATOM 711 C CA . TYR A 1 87 ? -24.165 -22.945 -4.833 1.00 77.00 87 TYR A CA 1
ATOM 712 C C . TYR A 1 87 ? -24.203 -24.420 -5.235 1.00 77.00 87 TYR A C 1
ATOM 714 O O . TYR A 1 87 ? -23.614 -24.814 -6.240 1.00 77.00 87 TYR A O 1
ATOM 722 N N . ASN A 1 88 ? -24.893 -25.242 -4.443 1.00 82.94 88 ASN A N 1
ATOM 723 C CA . ASN A 1 88 ? -24.904 -26.703 -4.532 1.00 82.94 88 ASN A CA 1
ATOM 724 C C . ASN A 1 88 ? -23.510 -27.343 -4.392 1.00 82.94 88 ASN A C 1
ATOM 726 O O . ASN A 1 88 ? -23.274 -28.426 -4.929 1.00 82.94 88 ASN A O 1
ATOM 730 N N . TYR A 1 89 ? -22.594 -26.675 -3.687 1.00 84.38 89 TYR A N 1
ATOM 731 C CA . TYR A 1 89 ? -21.237 -27.164 -3.452 1.00 84.38 89 TYR A CA 1
ATOM 732 C C . TYR A 1 89 ? -21.192 -28.042 -2.202 1.00 84.38 89 TYR A C 1
ATOM 734 O O . TYR A 1 89 ? -21.675 -27.625 -1.148 1.00 84.38 89 TYR A O 1
ATOM 742 N N . ILE A 1 90 ? -20.581 -29.226 -2.307 1.00 88.25 90 ILE A N 1
ATOM 743 C CA . ILE A 1 90 ? -20.409 -30.157 -1.184 1.00 88.25 90 ILE A CA 1
ATOM 744 C C . ILE A 1 90 ? -18.945 -30.569 -1.099 1.00 88.25 90 ILE A C 1
ATOM 746 O O . ILE A 1 90 ? -18.389 -31.144 -2.038 1.00 88.25 90 ILE A O 1
ATOM 750 N N . VAL A 1 91 ? -18.338 -30.332 0.061 1.00 90.25 91 VAL A N 1
ATOM 751 C CA . VAL A 1 91 ? -16.958 -30.725 0.347 1.00 90.25 91 VAL A CA 1
ATOM 752 C C . VAL A 1 91 ? -16.871 -31.411 1.698 1.00 90.25 91 VAL A C 1
ATOM 754 O O . VAL A 1 91 ? -17.387 -30.924 2.700 1.00 90.25 91 VAL A O 1
ATOM 757 N N . GLU A 1 92 ? -16.180 -32.539 1.746 1.00 91.50 92 GLU A N 1
ATOM 758 C CA . GLU A 1 92 ? -15.767 -33.149 3.000 1.00 91.50 92 GLU A CA 1
ATOM 759 C C . GLU A 1 92 ? -14.391 -32.638 3.378 1.00 91.50 92 GLU A C 1
ATOM 761 O O . GLU A 1 92 ? -13.450 -32.709 2.592 1.00 91.50 92 GLU A O 1
ATOM 766 N N . THR A 1 93 ? -14.258 -32.127 4.595 1.00 89.94 93 THR A N 1
ATOM 767 C CA . THR A 1 93 ? -12.974 -31.696 5.134 1.00 89.94 93 THR A CA 1
ATOM 768 C C . THR A 1 93 ? -12.591 -32.563 6.320 1.00 89.94 93 THR A C 1
ATOM 770 O O . THR A 1 93 ? -13.407 -32.889 7.181 1.00 89.94 93 THR A O 1
ATOM 773 N N . THR A 1 94 ? -11.331 -32.981 6.336 1.00 87.69 94 THR A N 1
ATOM 774 C CA . THR A 1 94 ? -10.777 -33.887 7.329 1.00 87.69 94 THR A CA 1
ATOM 775 C C . THR A 1 94 ? -9.474 -33.338 7.885 1.00 87.69 94 THR A C 1
ATOM 777 O O . THR A 1 94 ? -8.535 -33.063 7.135 1.00 87.69 94 THR A O 1
ATOM 780 N N . TRP A 1 95 ? -9.379 -33.236 9.209 1.00 87.00 95 TRP A N 1
ATOM 781 C CA . TRP A 1 95 ? -8.184 -32.755 9.907 1.00 87.00 95 TRP A CA 1
ATOM 782 C C . TRP A 1 95 ? -7.932 -33.528 11.204 1.00 87.00 95 TRP A C 1
ATOM 784 O O . TRP A 1 95 ? -8.792 -34.249 11.703 1.00 87.00 95 TRP A O 1
ATOM 794 N N . GLY A 1 96 ? -6.731 -33.379 11.763 1.00 80.38 96 GLY A N 1
ATOM 795 C CA . GLY A 1 96 ? -6.297 -34.102 12.964 1.00 80.38 96 GLY A CA 1
ATOM 796 C C . GLY A 1 96 ? -5.533 -35.394 12.654 1.00 80.38 96 GLY A C 1
ATOM 797 O O . GLY A 1 96 ? -5.434 -35.823 11.506 1.00 80.38 96 GLY A O 1
ATOM 798 N N . ARG A 1 97 ? -4.926 -35.992 13.687 1.00 75.19 97 ARG A N 1
ATOM 799 C CA . ARG A 1 97 ? -4.068 -37.186 13.573 1.00 75.19 97 ARG A CA 1
ATOM 800 C C . ARG A 1 97 ? -4.675 -38.360 14.336 1.00 75.19 97 ARG A C 1
ATOM 802 O O . ARG A 1 97 ? -5.156 -38.167 15.455 1.00 75.19 97 ARG A O 1
ATOM 809 N N . ALA A 1 98 ? -4.582 -39.555 13.750 1.00 77.56 98 ALA A N 1
ATOM 810 C CA . ALA A 1 98 ? -4.998 -40.824 14.351 1.00 77.56 98 ALA A CA 1
ATOM 811 C C . ALA A 1 98 ? -6.386 -40.728 15.019 1.00 77.56 98 ALA A C 1
ATOM 813 O O . ALA A 1 98 ? -7.366 -4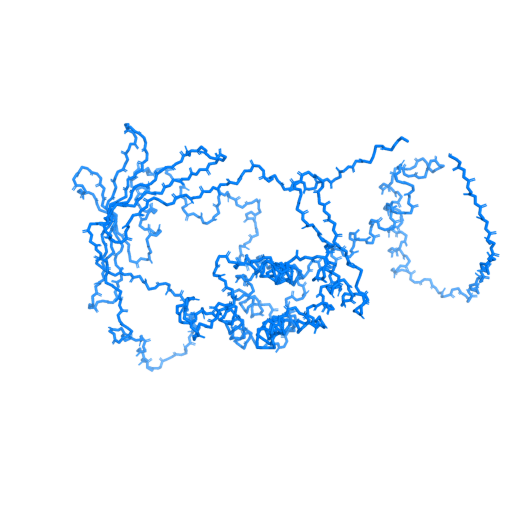0.406 14.356 1.00 77.56 98 ALA A O 1
ATOM 814 N N . ILE A 1 99 ? -6.451 -40.936 16.336 1.00 73.19 99 ILE A N 1
ATOM 815 C CA . ILE A 1 99 ? -7.683 -41.003 17.137 1.00 73.19 99 ILE A CA 1
ATOM 816 C C . ILE A 1 99 ? -8.402 -39.638 17.233 1.00 73.19 99 ILE A C 1
ATOM 818 O O . ILE A 1 99 ? -9.591 -39.578 17.519 1.00 73.19 99 ILE A O 1
ATOM 822 N N . LYS A 1 100 ? -7.713 -38.518 16.957 1.00 78.81 100 LYS A N 1
ATOM 823 C CA . LYS A 1 100 ? -8.301 -37.160 16.951 1.00 78.81 100 LYS A CA 1
ATOM 824 C C . LYS A 1 100 ? -8.696 -36.680 15.552 1.00 78.81 100 LYS A C 1
ATOM 826 O O . LYS A 1 100 ? -8.905 -35.482 15.357 1.00 78.81 100 LYS A O 1
ATOM 831 N N . LYS A 1 101 ? -8.724 -37.579 14.566 1.00 82.19 101 LYS A N 1
ATOM 832 C CA . LYS A 1 101 ? -9.150 -37.259 13.205 1.00 82.19 101 LYS A CA 1
ATOM 833 C C . LYS A 1 101 ? -10.640 -36.914 13.217 1.00 82.19 101 LYS A C 1
ATOM 835 O O . LYS A 1 101 ? -11.451 -37.667 13.744 1.00 82.19 101 LYS A O 1
ATOM 840 N N . ARG A 1 102 ? -10.984 -35.760 12.656 1.00 85.69 102 ARG A N 1
ATOM 841 C CA . ARG A 1 102 ? -12.356 -35.279 12.499 1.00 85.69 102 ARG A CA 1
ATOM 842 C C . ARG A 1 102 ? -12.636 -35.104 11.022 1.00 85.69 102 ARG A C 1
ATOM 844 O O . ARG A 1 102 ? -11.788 -34.568 10.312 1.00 85.69 102 ARG A O 1
ATOM 851 N N . THR A 1 103 ? -13.818 -35.528 10.602 1.00 89.81 103 THR A N 1
ATOM 852 C CA . THR A 1 103 ? -14.336 -35.315 9.254 1.00 89.81 103 THR A CA 1
ATOM 853 C C . THR A 1 103 ? -15.691 -34.644 9.378 1.00 89.81 103 THR A C 1
ATOM 855 O O . THR A 1 103 ? -16.535 -35.103 10.145 1.00 89.81 103 THR A O 1
ATOM 858 N N . VAL A 1 104 ? -15.890 -33.553 8.644 1.00 92.50 104 VAL A N 1
ATOM 859 C CA . VAL A 1 104 ? -17.206 -32.923 8.492 1.00 92.50 104 VAL A CA 1
ATOM 860 C C . VAL A 1 104 ? -17.500 -32.698 7.022 1.00 92.50 104 VAL A C 1
ATOM 862 O O . VAL A 1 104 ? -16.581 -32.555 6.212 1.00 92.50 104 VAL A O 1
ATOM 865 N N . ARG A 1 105 ? -18.785 -32.639 6.690 1.00 92.69 105 ARG A N 1
ATOM 866 C CA . ARG A 1 105 ? -19.269 -32.309 5.355 1.00 92.69 105 ARG A CA 1
ATOM 867 C C . ARG A 1 105 ? -19.833 -30.896 5.367 1.00 92.69 105 ARG A C 1
ATOM 869 O O . ARG A 1 105 ? -20.758 -30.601 6.115 1.00 92.69 105 ARG A O 1
ATOM 876 N N . CYS A 1 106 ? -19.259 -30.025 4.555 1.00 91.00 106 CYS A N 1
ATOM 877 C CA . CYS A 1 106 ? -19.704 -28.653 4.385 1.00 91.00 106 CYS A CA 1
ATOM 878 C C . CYS A 1 106 ? -20.536 -28.552 3.109 1.00 91.00 106 CYS A C 1
ATOM 880 O O . CYS A 1 106 ? -20.099 -29.008 2.050 1.00 91.00 106 CYS A O 1
ATOM 882 N N . GLU A 1 107 ? -21.705 -27.929 3.212 1.00 90.69 107 GLU A N 1
ATOM 883 C CA . GLU A 1 107 ? -22.641 -27.758 2.102 1.00 90.69 107 GLU A CA 1
ATOM 884 C C . GLU A 1 107 ? -23.015 -26.281 1.958 1.00 90.69 107 GLU A C 1
ATOM 886 O O . GLU A 1 107 ? -23.190 -25.561 2.950 1.00 90.69 107 GLU A O 1
ATOM 891 N N . ILE A 1 108 ? -23.093 -25.820 0.712 1.00 85.94 108 ILE A N 1
ATOM 892 C CA . ILE A 1 108 ? -23.583 -24.488 0.363 1.00 85.94 108 ILE A CA 1
ATOM 893 C C . ILE A 1 108 ? -24.771 -24.667 -0.564 1.00 85.94 108 ILE A C 1
ATOM 895 O O . ILE A 1 108 ? -24.594 -24.961 -1.745 1.00 85.94 108 ILE A O 1
ATOM 899 N N . ASP A 1 109 ? -25.964 -24.424 -0.044 1.00 84.12 109 ASP A N 1
ATOM 900 C CA . ASP A 1 109 ? -27.197 -24.444 -0.817 1.00 84.12 109 ASP A CA 1
ATOM 901 C C . ASP A 1 109 ? -27.664 -23.020 -1.108 1.00 84.12 109 ASP A C 1
ATOM 903 O O . ASP A 1 109 ? -27.378 -22.071 -0.371 1.00 84.12 109 ASP A O 1
ATOM 907 N N . TYR A 1 110 ? -28.401 -22.859 -2.201 1.00 80.56 110 TYR A N 1
ATOM 908 C CA . TYR A 1 110 ? -29.030 -21.594 -2.554 1.00 80.56 110 TYR A CA 1
ATOM 909 C C . TYR A 1 110 ? -30.506 -21.822 -2.851 1.00 80.56 110 TYR A C 1
ATOM 911 O O . TYR A 1 110 ? -30.868 -22.542 -3.782 1.00 80.56 110 TYR A O 1
ATOM 919 N N . ASN A 1 111 ? -31.364 -21.193 -2.051 1.00 79.56 111 ASN A N 1
ATOM 920 C CA . ASN A 1 111 ? -32.799 -21.244 -2.258 1.00 79.56 111 ASN A CA 1
ATOM 921 C C . ASN A 1 111 ? -33.196 -20.163 -3.277 1.00 79.56 111 ASN A C 1
ATOM 923 O O . ASN A 1 111 ? -33.102 -18.966 -2.988 1.00 79.56 111 ASN A O 1
ATOM 927 N N . LYS A 1 112 ? -33.632 -20.601 -4.465 1.00 73.62 112 LYS A N 1
ATOM 928 C CA . LYS A 1 112 ? -33.999 -19.721 -5.586 1.00 73.62 112 LYS A CA 1
ATOM 929 C C . LYS A 1 112 ? -35.209 -18.834 -5.277 1.00 73.62 112 LYS A C 1
ATOM 931 O O . LYS A 1 112 ? -35.215 -17.678 -5.679 1.00 73.62 112 LYS A O 1
ATOM 936 N N . ASP A 1 113 ? -36.183 -19.325 -4.513 1.00 74.56 113 ASP A N 1
ATOM 937 C CA . ASP A 1 113 ? -37.413 -18.579 -4.215 1.00 74.56 113 ASP A CA 1
ATOM 938 C C . ASP A 1 113 ? -37.143 -17.430 -3.234 1.00 74.56 113 ASP A C 1
ATOM 940 O O . ASP A 1 113 ? -37.475 -16.268 -3.469 1.00 74.56 113 ASP A O 1
ATOM 944 N N . THR A 1 114 ? -36.445 -17.731 -2.139 1.00 74.12 114 THR A N 1
ATOM 945 C CA . THR A 1 114 ? -36.139 -16.762 -1.070 1.00 74.12 114 THR A CA 1
ATOM 946 C C . THR A 1 114 ? -34.893 -15.920 -1.349 1.00 74.12 114 THR A C 1
ATOM 948 O O . THR A 1 114 ? -34.674 -14.899 -0.693 1.00 74.12 114 THR A O 1
ATOM 951 N N . HIS A 1 115 ? -34.092 -16.313 -2.343 1.00 70.88 115 HIS A N 1
ATOM 952 C CA . HIS A 1 115 ? -32.807 -15.716 -2.699 1.00 70.88 115 HIS A CA 1
ATOM 953 C C . HIS A 1 115 ? -31.786 -15.698 -1.549 1.00 70.88 115 HIS A C 1
ATOM 955 O O . HIS A 1 115 ? -31.028 -14.736 -1.390 1.00 70.88 115 HIS A O 1
ATOM 961 N N . ILE A 1 116 ? -31.765 -16.754 -0.737 1.00 75.88 116 ILE A N 1
ATOM 962 C CA . ILE A 1 116 ? -30.909 -16.865 0.449 1.00 75.88 116 ILE A CA 1
ATOM 963 C C . ILE A 1 116 ? -29.958 -18.053 0.292 1.00 75.88 116 ILE A C 1
ATOM 965 O O . ILE A 1 116 ? -30.373 -19.157 -0.062 1.00 75.88 116 ILE A O 1
ATOM 969 N N . TYR A 1 117 ? -28.675 -17.817 0.579 1.00 80.56 117 TYR A N 1
ATOM 970 C CA . TYR A 1 117 ? -27.700 -18.890 0.757 1.00 80.56 117 TYR A CA 1
ATOM 971 C C . TYR A 1 117 ? -27.906 -19.553 2.111 1.00 80.56 117 TYR A C 1
ATOM 973 O O . TYR A 1 117 ? -28.070 -18.871 3.125 1.00 80.56 117 TYR A O 1
ATOM 981 N N . GLN A 1 118 ? -27.833 -20.874 2.131 1.00 85.94 118 GLN A N 1
ATOM 982 C CA . GLN A 1 118 ? -27.810 -21.665 3.342 1.00 85.94 118 GLN A CA 1
ATOM 983 C C . GLN A 1 118 ? -26.471 -22.388 3.415 1.00 85.94 118 GLN A C 1
ATOM 985 O O . GLN A 1 118 ? -26.128 -23.201 2.563 1.00 85.94 118 GLN A O 1
ATOM 990 N N . PHE A 1 119 ? -25.702 -22.066 4.445 1.00 88.69 119 PHE A N 1
ATOM 991 C CA . PHE A 1 119 ? -24.443 -22.728 4.747 1.00 88.69 119 PHE A CA 1
ATOM 992 C C . PHE A 1 119 ? -24.723 -23.811 5.784 1.00 88.69 119 PHE A C 1
ATOM 994 O O . PHE A 1 119 ? -25.410 -23.535 6.772 1.00 88.69 119 PHE A O 1
ATOM 1001 N N . GLN A 1 120 ? -24.197 -25.016 5.583 1.00 91.25 120 GLN A N 1
ATOM 1002 C CA . GLN A 1 120 ? -24.391 -26.137 6.498 1.00 91.25 120 GLN A CA 1
ATOM 1003 C C . GLN A 1 120 ? -23.071 -26.851 6.793 1.00 91.25 120 GLN A C 1
ATOM 1005 O O . GLN A 1 120 ? -22.211 -26.981 5.922 1.00 91.25 120 GLN A O 1
ATOM 1010 N N . ILE A 1 121 ? -22.921 -27.331 8.027 1.00 92.94 121 ILE A N 1
ATOM 1011 C CA . ILE A 1 121 ? -21.878 -28.280 8.419 1.00 92.94 121 ILE A CA 1
ATOM 1012 C C . ILE A 1 121 ? -22.581 -29.498 9.003 1.00 92.94 121 ILE A C 1
ATOM 1014 O O . ILE A 1 121 ? -23.289 -29.389 10.007 1.00 92.94 121 ILE A O 1
ATOM 1018 N N . LYS A 1 122 ? -22.368 -30.650 8.372 1.00 93.06 122 LYS A N 1
ATOM 1019 C CA . LYS A 1 122 ? -22.829 -31.951 8.839 1.00 93.06 122 LYS A CA 1
ATOM 1020 C C . LYS A 1 122 ? -21.679 -32.714 9.487 1.00 93.06 122 LYS A C 1
ATOM 1022 O O . LYS A 1 122 ? -20.567 -32.734 8.957 1.00 93.06 122 LYS A O 1
ATOM 1027 N N . TYR A 1 123 ? -21.927 -33.320 10.639 1.00 91.69 123 TYR A N 1
ATOM 1028 C CA . TYR A 1 123 ? -20.910 -33.957 11.477 1.00 91.69 123 TYR A CA 1
ATOM 1029 C C . TYR A 1 123 ? -21.509 -35.088 12.332 1.00 91.69 123 TYR A C 1
ATOM 1031 O O . TYR A 1 123 ? -22.712 -35.346 12.293 1.00 91.69 123 TYR A O 1
ATOM 1039 N N . GLY A 1 124 ? -20.663 -35.790 13.091 1.00 86.31 124 GLY A N 1
ATOM 1040 C CA . GLY A 1 124 ? -21.053 -36.993 13.837 1.00 86.31 124 GLY A CA 1
ATOM 1041 C C . GLY A 1 124 ? -21.042 -38.258 12.972 1.00 86.31 124 GLY A C 1
ATOM 1042 O O . GLY A 1 124 ? -20.634 -38.215 11.810 1.00 86.31 124 GLY A O 1
ATOM 1043 N N . SER A 1 125 ? -21.462 -39.388 13.548 1.00 85.50 125 SER A N 1
ATOM 1044 C CA . SER A 1 125 ? -21.581 -40.659 12.820 1.00 85.50 125 SER A CA 1
ATOM 1045 C C . SER A 1 125 ? -22.508 -40.486 11.618 1.00 85.50 125 SER A C 1
ATOM 1047 O O . SER A 1 125 ? -23.594 -39.926 11.759 1.00 85.50 125 SER A O 1
ATOM 1049 N N . ASP A 1 126 ? -22.044 -40.893 10.437 1.00 86.94 126 ASP A N 1
ATOM 1050 C CA . ASP A 1 126 ? -22.760 -40.783 9.157 1.00 86.94 126 ASP A CA 1
ATOM 1051 C C . ASP A 1 126 ? -23.312 -39.382 8.832 1.00 86.94 126 ASP A C 1
ATOM 1053 O O . ASP A 1 126 ? -24.279 -39.242 8.086 1.00 86.94 126 ASP A O 1
ATOM 1057 N N . PHE A 1 127 ? -22.691 -38.326 9.377 1.00 90.44 127 PHE A N 1
ATOM 1058 C CA . PHE A 1 127 ? -23.101 -36.932 9.175 1.00 90.44 127 PHE A CA 1
ATOM 1059 C C . PHE A 1 127 ? -24.548 -36.624 9.611 1.00 90.44 127 PHE A C 1
ATOM 1061 O O . PHE A 1 127 ? -25.200 -35.750 9.037 1.00 90.44 127 PHE A O 1
ATOM 1068 N N . GLN A 1 128 ? -25.053 -37.324 10.632 1.00 89.06 128 GLN A N 1
ATOM 1069 C CA . GLN A 1 128 ? -26.428 -37.171 11.127 1.00 89.06 128 GLN A CA 1
ATOM 1070 C C . GLN A 1 128 ? -26.705 -35.816 11.797 1.00 89.06 128 GLN A C 1
ATOM 1072 O O . GLN A 1 128 ? -27.846 -35.356 11.810 1.00 89.06 128 GLN A O 1
ATOM 1077 N N . GLN A 1 129 ? -25.689 -35.172 12.375 1.00 91.88 129 GLN A N 1
ATOM 1078 C CA . GLN A 1 129 ? -25.851 -33.885 13.053 1.00 91.88 129 GLN A CA 1
ATOM 1079 C C . GLN A 1 129 ? -25.609 -32.752 12.064 1.00 91.88 129 GLN A C 1
ATOM 1081 O O . GLN A 1 129 ? -24.631 -32.788 11.322 1.00 91.88 129 GLN A O 1
ATOM 1086 N N . VAL A 1 130 ? -26.469 -31.730 12.068 1.00 92.94 130 VAL A N 1
ATOM 1087 C CA . VAL A 1 130 ? -26.400 -30.613 11.118 1.00 92.94 130 VAL A CA 1
ATOM 1088 C C . VAL A 1 130 ? -26.518 -29.289 11.855 1.00 92.94 130 VAL A C 1
ATOM 1090 O O . VAL A 1 130 ? -27.458 -29.067 12.615 1.00 92.94 130 VAL A O 1
ATOM 1093 N N . VAL A 1 131 ? -25.591 -28.375 11.579 1.00 92.00 131 VAL A N 1
ATOM 1094 C CA . VAL A 1 131 ? -25.717 -26.962 11.947 1.00 92.00 131 VAL A CA 1
ATOM 1095 C C . VAL A 1 131 ? -25.786 -26.118 10.686 1.00 92.00 131 VAL A C 1
ATOM 1097 O O . VAL A 1 131 ? -25.117 -26.416 9.696 1.00 92.00 131 VAL A O 1
ATOM 1100 N N . SER A 1 132 ? -26.597 -25.060 10.705 1.00 90.94 132 SER A N 1
ATOM 1101 C CA . SER A 1 132 ? -26.784 -24.200 9.538 1.00 90.94 132 SER A CA 1
ATOM 1102 C C . SER A 1 132 ? -26.882 -22.719 9.892 1.00 90.94 132 SER A C 1
ATOM 1104 O O . SER A 1 132 ? -27.169 -22.336 11.025 1.00 90.94 132 SER A O 1
ATOM 1106 N N . SER A 1 133 ? -26.596 -21.865 8.912 1.00 86.38 133 SER A N 1
ATOM 1107 C CA . SER A 1 133 ? -26.771 -20.417 8.999 1.00 86.38 133 SER A CA 1
ATOM 1108 C C . SER A 1 133 ? -26.965 -19.843 7.606 1.00 86.38 133 SER A C 1
ATOM 1110 O O . SER A 1 133 ? -26.362 -20.304 6.641 1.00 86.38 133 SER A O 1
ATOM 1112 N N . ASN A 1 134 ? -27.755 -18.783 7.514 1.00 84.38 134 ASN A N 1
ATOM 1113 C CA . ASN A 1 134 ? -27.906 -17.972 6.310 1.00 84.38 134 ASN A CA 1
ATOM 1114 C C . ASN A 1 134 ? -26.983 -16.738 6.290 1.00 84.38 134 ASN A C 1
ATOM 1116 O O . ASN A 1 134 ? -27.075 -15.914 5.384 1.00 84.38 134 ASN A O 1
ATOM 1120 N N . ILE A 1 135 ? -26.112 -16.580 7.297 1.00 77.44 135 ILE A N 1
ATOM 1121 C CA . ILE A 1 135 ? -25.263 -15.391 7.447 1.00 77.44 135 ILE A CA 1
ATOM 1122 C C . ILE A 1 135 ? -23.935 -15.567 6.706 1.00 77.44 135 ILE A C 1
ATOM 1124 O O . ILE A 1 135 ? -23.585 -14.755 5.855 1.00 77.44 135 ILE A O 1
ATOM 1128 N N . SER A 1 136 ? -23.152 -16.588 7.068 1.00 78.94 136 SER A N 1
ATOM 1129 C CA . SER A 1 136 ? -21.847 -16.862 6.452 1.00 78.94 136 SER A CA 1
ATOM 1130 C C . SER A 1 136 ? -21.329 -18.260 6.821 1.00 78.94 136 SER A C 1
ATOM 1132 O O . SER A 1 136 ? -21.713 -18.771 7.881 1.00 78.94 136 SER A O 1
ATOM 1134 N N . PRO A 1 137 ? -20.386 -18.838 6.047 1.00 78.44 137 PRO A N 1
ATOM 1135 C CA . PRO A 1 137 ? -19.681 -20.064 6.434 1.00 78.44 137 PRO A CA 1
ATOM 1136 C C . PRO A 1 137 ? -19.011 -19.950 7.812 1.00 78.44 137 PRO A C 1
ATOM 1138 O O . PRO A 1 137 ? -19.067 -20.875 8.619 1.00 78.44 137 PRO A O 1
ATOM 1141 N N . THR A 1 138 ? -18.445 -18.780 8.128 1.00 76.75 138 THR A N 1
ATOM 1142 C CA . THR A 1 138 ? -17.808 -18.498 9.424 1.00 76.75 138 THR A CA 1
ATOM 1143 C C . THR A 1 138 ? -18.802 -18.571 10.579 1.00 76.75 138 THR A C 1
ATOM 1145 O O . THR A 1 138 ? -18.455 -19.025 11.667 1.00 76.75 138 THR A O 1
ATOM 1148 N N . THR A 1 139 ? -20.043 -18.130 10.366 1.00 77.62 139 THR A N 1
ATOM 1149 C CA . THR A 1 139 ? -21.097 -18.228 11.381 1.00 77.62 139 THR A CA 1
ATOM 1150 C C . THR A 1 139 ? -21.431 -19.688 11.668 1.00 77.62 139 THR A C 1
ATOM 1152 O O . THR A 1 139 ? -21.508 -20.065 12.831 1.00 77.62 139 THR A O 1
ATOM 1155 N N . VAL A 1 140 ? -21.558 -20.525 10.635 1.00 84.69 140 VAL A N 1
ATOM 1156 C CA . VAL A 1 140 ? -21.824 -21.963 10.817 1.00 84.69 140 VAL A CA 1
ATOM 1157 C C . VAL A 1 140 ? -20.669 -22.661 11.521 1.00 84.69 140 VAL A C 1
ATOM 1159 O O . VAL A 1 140 ? -20.906 -23.442 12.434 1.00 84.69 140 VAL A O 1
ATOM 1162 N N . ALA A 1 141 ? -19.425 -22.327 11.168 1.00 83.69 141 ALA A N 1
ATOM 1163 C CA . ALA A 1 141 ? -18.246 -22.857 11.848 1.00 83.69 141 ALA A CA 1
ATOM 1164 C C . ALA A 1 141 ? -18.246 -22.527 13.352 1.00 83.69 141 ALA A C 1
ATOM 1166 O O . ALA A 1 141 ? -17.891 -23.376 14.163 1.00 83.69 141 ALA A O 1
ATOM 1167 N N . LYS A 1 142 ? -18.707 -21.328 13.746 1.00 81.69 142 LYS A N 1
ATOM 1168 C CA . LYS A 1 142 ? -18.883 -20.973 15.167 1.00 81.69 142 LYS A CA 1
ATOM 1169 C C . LYS A 1 142 ? -19.938 -21.839 15.849 1.00 81.69 142 LYS A C 1
ATOM 1171 O O . LYS A 1 142 ? -19.681 -22.335 16.939 1.00 81.69 142 LYS A O 1
ATOM 1176 N N . ILE A 1 143 ? -21.099 -22.015 15.215 1.00 86.19 143 ILE A N 1
ATOM 1177 C CA . ILE A 1 143 ? -22.190 -22.837 15.764 1.00 86.19 143 ILE A CA 1
ATOM 1178 C C . ILE A 1 143 ? -21.717 -24.288 15.926 1.00 86.19 143 ILE A C 1
ATOM 1180 O O . ILE A 1 143 ? -21.958 -24.896 16.962 1.00 86.19 143 ILE A O 1
ATOM 1184 N N . TYR A 1 144 ? -20.984 -24.817 14.942 1.00 88.44 144 TYR A N 1
ATOM 1185 C CA . TYR A 1 144 ? -20.371 -26.144 15.010 1.00 88.44 144 TYR A CA 1
ATOM 1186 C C . TYR A 1 144 ? -19.398 -26.280 16.193 1.00 88.44 144 TYR A C 1
ATOM 1188 O O . TYR A 1 144 ? -19.510 -27.222 16.976 1.00 88.44 144 TYR A O 1
ATOM 1196 N N . GLU A 1 145 ? -18.473 -25.332 16.371 1.00 84.75 145 GLU A N 1
ATOM 1197 C CA . GLU A 1 145 ? -17.523 -25.364 17.495 1.00 84.75 145 GLU A CA 1
ATOM 1198 C C . GLU A 1 145 ? -18.229 -25.276 18.857 1.00 84.75 145 GLU A C 1
ATOM 1200 O O . GLU A 1 145 ? -17.871 -26.003 19.786 1.00 84.75 145 GLU A O 1
ATOM 1205 N N . GLN A 1 146 ? -19.271 -24.447 18.964 1.00 84.06 146 GLN A N 1
ATOM 1206 C CA . GLN A 1 146 ? -20.104 -24.349 20.165 1.00 84.06 146 GLN A CA 1
ATOM 1207 C C . GLN A 1 146 ? -20.876 -25.643 20.440 1.00 84.06 146 GLN A C 1
ATOM 1209 O O . GLN A 1 146 ? -20.983 -26.047 21.595 1.00 84.06 146 GLN A O 1
ATOM 1214 N N . ALA A 1 147 ? -21.372 -26.317 19.400 1.00 85.62 147 ALA A N 1
ATOM 1215 C CA . ALA A 1 147 ? -22.061 -27.595 19.539 1.00 85.62 147 ALA A CA 1
ATOM 1216 C C . ALA A 1 147 ? -21.123 -28.704 20.046 1.00 85.62 147 ALA A C 1
ATOM 1218 O O . ALA A 1 147 ? -21.538 -29.545 20.840 1.00 85.62 147 ALA A O 1
ATOM 1219 N N . LEU A 1 148 ? -19.848 -28.692 19.638 1.00 83.56 148 LEU A N 1
ATOM 1220 C CA . LEU A 1 148 ? -18.849 -29.641 20.137 1.00 83.56 148 LEU A CA 1
ATOM 1221 C C . LEU A 1 148 ? -18.328 -29.301 21.533 1.00 83.56 148 LEU A C 1
ATOM 1223 O O . LEU A 1 148 ? -17.987 -30.203 22.294 1.00 83.56 148 LEU A O 1
ATOM 1227 N N . ASN A 1 149 ? -18.223 -28.014 21.862 1.00 81.69 149 ASN A N 1
ATOM 1228 C CA . ASN A 1 149 ? -17.705 -27.547 23.140 1.00 81.69 149 ASN A CA 1
ATOM 1229 C C . ASN A 1 149 ? -18.568 -26.387 23.670 1.00 81.69 149 ASN A C 1
ATOM 1231 O O . ASN A 1 149 ? -18.200 -25.225 23.479 1.00 81.69 149 ASN A O 1
ATOM 1235 N N . PRO A 1 150 ? -19.661 -26.655 24.404 1.00 74.06 150 PRO A N 1
ATOM 1236 C CA . PRO A 1 150 ? -20.608 -25.622 24.848 1.00 74.06 150 PRO A CA 1
ATOM 1237 C C . PRO A 1 150 ? -19.979 -24.493 25.682 1.00 74.06 150 PRO A C 1
ATOM 1239 O O . PRO A 1 150 ? -20.444 -23.359 25.656 1.00 74.06 150 PRO A O 1
ATOM 1242 N N . ASN A 1 151 ? -18.872 -24.783 26.376 1.00 66.81 151 ASN A N 1
ATOM 1243 C CA . ASN A 1 151 ? -18.132 -23.823 27.204 1.00 66.81 151 ASN A CA 1
ATOM 1244 C C . ASN A 1 151 ? -17.028 -23.062 26.448 1.00 66.81 151 ASN A C 1
ATOM 1246 O O . ASN A 1 151 ? -16.289 -22.280 27.054 1.00 66.81 151 ASN A O 1
ATOM 1250 N N . THR A 1 152 ? -16.853 -23.288 25.141 1.00 60.47 152 THR A N 1
ATOM 1251 C CA . THR A 1 152 ? -15.836 -22.554 24.382 1.00 60.47 152 THR A CA 1
ATOM 1252 C C . THR A 1 152 ? -16.217 -21.084 24.238 1.00 60.47 152 THR A C 1
ATOM 1254 O O . THR A 1 152 ? -17.172 -20.717 23.561 1.00 60.47 152 THR A O 1
ATOM 1257 N N . LYS A 1 153 ? -15.371 -20.201 24.781 1.00 56.44 153 LYS A N 1
ATOM 1258 C CA . LYS A 1 153 ? -15.355 -18.762 24.455 1.00 56.44 153 LYS A CA 1
ATOM 1259 C C . LYS A 1 153 ? -14.743 -18.487 23.074 1.00 56.44 153 LYS A C 1
ATOM 1261 O O . LYS A 1 153 ? -14.273 -17.378 22.833 1.00 56.44 153 LYS A O 1
ATOM 1266 N N . ALA A 1 154 ? -14.684 -19.494 22.198 1.00 46.84 154 ALA A N 1
ATOM 1267 C CA . ALA A 1 154 ? -14.081 -19.402 20.879 1.00 46.84 154 ALA A CA 1
ATOM 1268 C C . ALA A 1 154 ? -14.930 -18.479 19.997 1.00 46.84 154 ALA A C 1
ATOM 1270 O O . ALA A 1 154 ? -15.756 -18.896 19.189 1.00 46.84 154 ALA A O 1
ATOM 1271 N N . THR A 1 155 ? -14.718 -17.178 20.138 1.00 48.09 155 THR A N 1
ATOM 1272 C CA . THR A 1 155 ? -15.003 -16.251 19.065 1.00 48.09 155 THR A CA 1
ATOM 1273 C C . THR A 1 155 ? -14.017 -16.605 17.962 1.00 48.09 155 THR A C 1
ATOM 1275 O O . THR A 1 155 ? -12.819 -16.376 18.099 1.00 48.09 155 THR A O 1
ATOM 1278 N N . ILE A 1 156 ? -14.499 -17.161 16.842 1.00 48.12 156 ILE A N 1
ATOM 1279 C CA . ILE A 1 156 ? -13.769 -17.047 15.569 1.00 48.12 156 ILE A CA 1
ATOM 1280 C C . ILE A 1 156 ? -13.798 -15.550 15.224 1.00 48.12 156 ILE A C 1
ATOM 1282 O O . ILE A 1 156 ? -14.681 -15.031 14.536 1.00 48.12 156 ILE A O 1
ATOM 1286 N N . SER A 1 157 ? -12.929 -14.838 15.920 1.00 49.94 157 SER A N 1
ATOM 1287 C CA . SER A 1 157 ? -12.619 -13.432 15.852 1.00 49.94 157 SER A CA 1
ATOM 1288 C C . SER A 1 157 ? -11.421 -13.352 14.921 1.00 49.94 157 SER A C 1
ATOM 1290 O O . SER A 1 157 ? -10.491 -14.146 15.047 1.00 49.94 157 SER A O 1
ATOM 1292 N N . GLY A 1 158 ? -11.412 -12.392 13.995 1.00 54.62 158 GLY A N 1
ATOM 1293 C CA . GLY A 1 158 ? -10.207 -12.085 13.215 1.00 54.62 158 GLY A CA 1
ATOM 1294 C C . GLY A 1 158 ? -9.017 -11.647 14.087 1.00 54.62 158 GLY A C 1
ATOM 1295 O O . GLY A 1 158 ? -7.929 -11.421 13.573 1.00 54.62 158 GLY A O 1
ATOM 1296 N N . HIS A 1 159 ? -9.213 -11.526 15.402 1.00 59.00 159 HIS A N 1
ATOM 1297 C CA . HIS A 1 159 ? -8.197 -11.220 16.394 1.00 59.00 159 HIS A CA 1
ATOM 1298 C C . HIS A 1 159 ? -7.797 -12.493 17.145 1.00 59.00 159 HIS A C 1
ATOM 1300 O O . HIS A 1 159 ? -8.627 -13.115 17.808 1.00 59.00 159 HIS A O 1
ATOM 1306 N N . ILE A 1 160 ? -6.511 -12.835 17.050 1.00 67.81 160 ILE A N 1
ATOM 1307 C CA . ILE A 1 160 ? -5.876 -13.994 17.699 1.00 67.81 160 ILE A CA 1
ATOM 1308 C C . ILE A 1 160 ? -5.846 -13.836 19.232 1.00 67.81 160 ILE A C 1
ATOM 1310 O O . ILE A 1 160 ? -5.825 -14.824 19.959 1.00 67.81 160 ILE A O 1
ATOM 1314 N N . ALA A 1 161 ? -5.873 -12.596 19.725 1.00 72.69 161 ALA A N 1
ATOM 1315 C CA . ALA A 1 161 ? -5.797 -12.252 21.139 1.00 72.69 161 ALA A CA 1
ATOM 1316 C C . ALA A 1 161 ? -6.849 -11.187 21.506 1.00 72.69 161 ALA A C 1
ATOM 1318 O O . ALA A 1 161 ? -7.280 -10.426 20.630 1.00 72.69 161 ALA A O 1
ATOM 1319 N N . PRO A 1 162 ? -7.267 -11.109 22.785 1.00 72.31 162 PRO A N 1
ATOM 1320 C CA . PRO A 1 162 ? -8.112 -10.019 23.258 1.00 72.31 162 PRO A CA 1
ATOM 1321 C C . PRO A 1 162 ? -7.393 -8.660 23.125 1.00 72.31 162 PRO A C 1
ATOM 1323 O O . PRO A 1 162 ? -6.168 -8.605 23.252 1.00 72.31 162 PRO A O 1
ATOM 1326 N N . PRO A 1 163 ? -8.124 -7.552 22.894 1.00 73.69 163 PRO A N 1
ATOM 1327 C CA . PRO A 1 163 ? -7.523 -6.224 22.822 1.00 73.69 163 PRO A CA 1
ATOM 1328 C C . PRO A 1 163 ? -6.858 -5.839 24.145 1.00 73.69 163 PRO A C 1
ATOM 1330 O O . PRO A 1 163 ? -7.489 -5.923 25.198 1.00 73.69 163 PRO A O 1
ATOM 1333 N N . LEU A 1 164 ? -5.619 -5.343 24.079 1.00 79.25 164 LEU A N 1
ATOM 1334 C CA . LEU A 1 164 ? -4.906 -4.818 25.250 1.00 79.25 164 LEU A CA 1
ATOM 1335 C C . LEU A 1 164 ? -5.637 -3.612 25.864 1.00 79.25 164 LEU A C 1
ATOM 1337 O O . LEU A 1 164 ? -5.696 -3.462 27.079 1.00 79.25 164 LEU A O 1
ATOM 1341 N N . PHE A 1 165 ? -6.241 -2.782 25.011 1.00 80.12 165 PHE A N 1
ATOM 1342 C CA . PHE A 1 165 ? -7.013 -1.607 25.405 1.00 80.12 165 PHE A CA 1
ATOM 1343 C C . PHE A 1 165 ? -8.495 -1.808 25.086 1.00 80.12 165 PHE A C 1
ATOM 1345 O O . PHE A 1 165 ? -9.040 -1.176 24.183 1.00 80.12 165 PHE A O 1
ATOM 1352 N N . SER A 1 166 ? -9.164 -2.682 25.840 1.00 78.62 166 SER A N 1
ATOM 1353 C CA . SER A 1 166 ? -10.615 -2.918 25.719 1.00 78.62 166 SER A CA 1
ATOM 1354 C C . SER A 1 166 ? -11.465 -1.664 25.967 1.00 78.62 166 SER A C 1
ATOM 1356 O O . SER A 1 166 ? -12.611 -1.600 25.529 1.00 78.62 166 SER A O 1
ATOM 1358 N N . VAL A 1 167 ? -10.888 -0.656 26.630 1.00 85.38 167 VAL A N 1
ATOM 1359 C CA . VAL A 1 167 ? -11.505 0.651 26.891 1.00 85.38 167 VAL A CA 1
ATOM 1360 C C . VAL A 1 167 ? -11.685 1.472 25.611 1.00 85.38 167 VAL A C 1
ATOM 1362 O O . VAL A 1 167 ? -12.575 2.314 25.571 1.00 85.38 167 VAL A O 1
ATOM 1365 N N . ILE A 1 168 ? -10.874 1.248 24.568 1.00 80.88 168 ILE A N 1
ATOM 1366 C CA . ILE A 1 168 ? -10.961 1.995 23.308 1.00 80.88 168 ILE A CA 1
ATOM 1367 C C . ILE A 1 168 ? -11.882 1.235 22.348 1.00 80.88 168 ILE A C 1
ATOM 1369 O O . ILE A 1 168 ? -11.515 0.165 21.857 1.00 80.88 168 ILE A O 1
ATOM 1373 N N . PRO A 1 169 ? -13.068 1.778 22.022 1.00 78.38 169 PRO A N 1
ATOM 1374 C CA . PRO A 1 169 ? -13.956 1.151 21.056 1.00 78.38 169 PRO A CA 1
ATOM 1375 C C . PRO A 1 169 ? -13.295 1.046 19.677 1.00 78.38 169 PRO A C 1
ATOM 1377 O O . PRO A 1 169 ? -12.672 1.998 19.207 1.00 78.38 169 PRO A O 1
ATOM 1380 N N . ILE A 1 170 ? -13.475 -0.084 18.984 1.00 73.88 170 ILE A N 1
ATOM 1381 C CA . ILE A 1 170 ? -12.832 -0.334 17.679 1.00 73.88 170 ILE A CA 1
ATOM 1382 C C . ILE A 1 170 ? -13.191 0.723 16.627 1.00 73.88 170 ILE A C 1
ATOM 1384 O O . ILE A 1 170 ? -12.380 1.076 15.778 1.00 73.88 170 ILE A O 1
ATOM 1388 N N . ASN A 1 171 ? -14.399 1.284 16.714 1.00 74.31 171 ASN A N 1
ATOM 1389 C CA . ASN A 1 171 ? -14.860 2.343 15.824 1.00 74.31 171 ASN A CA 1
ATOM 1390 C C . ASN A 1 171 ? -14.110 3.669 16.031 1.00 74.31 171 ASN A C 1
ATOM 1392 O O . ASN A 1 171 ? -14.266 4.558 15.198 1.00 74.31 171 ASN A O 1
ATOM 1396 N N . ASN A 1 172 ? -13.337 3.824 17.108 1.00 81.75 172 ASN A N 1
ATOM 1397 C CA . ASN A 1 172 ? -12.502 4.992 17.392 1.00 81.75 172 ASN A CA 1
ATOM 1398 C C . ASN A 1 172 ? -11.036 4.792 16.992 1.00 81.75 172 ASN A C 1
ATOM 1400 O O . ASN A 1 172 ? -10.235 5.706 17.168 1.00 81.75 172 ASN A O 1
ATOM 1404 N N . ILE A 1 173 ? -10.691 3.633 16.433 1.00 82.38 173 ILE A N 1
ATOM 1405 C CA . ILE A 1 173 ? -9.373 3.394 15.856 1.00 82.38 173 ILE A CA 1
ATOM 1406 C C . ILE A 1 173 ? -9.338 4.038 14.468 1.00 82.38 173 ILE A C 1
ATOM 1408 O O . ILE A 1 173 ? -10.153 3.728 13.598 1.00 82.38 173 ILE A O 1
ATOM 1412 N N . VAL A 1 174 ? -8.388 4.946 14.276 1.00 88.06 174 VAL A N 1
ATOM 1413 C CA . VAL A 1 174 ? -8.120 5.630 13.009 1.00 88.06 174 VAL A CA 1
ATOM 1414 C C . VAL A 1 174 ? -6.717 5.226 12.577 1.00 88.06 174 VAL A C 1
ATOM 1416 O O . VAL A 1 174 ? -5.814 5.157 13.409 1.00 88.06 174 VAL A O 1
ATOM 1419 N N . PHE A 1 175 ? -6.533 4.914 11.296 1.00 88.50 175 PHE A N 1
ATOM 1420 C CA . PHE A 1 175 ? -5.202 4.611 10.783 1.00 88.50 175 PHE A CA 1
ATOM 1421 C C . PHE A 1 175 ? -4.375 5.886 10.628 1.00 88.50 175 PHE A C 1
ATOM 1423 O O . PHE A 1 175 ? -4.912 6.964 10.368 1.00 88.50 175 PHE A O 1
ATOM 1430 N N . ASP A 1 176 ? -3.058 5.741 10.731 1.00 89.88 176 ASP A N 1
ATOM 1431 C CA . ASP A 1 176 ? -2.146 6.851 10.502 1.00 89.88 176 ASP A CA 1
ATOM 1432 C C . ASP A 1 176 ? -1.959 7.116 9.002 1.00 89.88 176 ASP A C 1
ATOM 1434 O O . ASP A 1 176 ? -1.468 6.272 8.246 1.00 89.88 176 ASP A O 1
ATOM 1438 N N . GLU A 1 177 ? -2.362 8.312 8.584 1.00 90.25 177 GLU A N 1
ATOM 1439 C CA . GLU A 1 177 ? -2.242 8.812 7.217 1.00 90.25 177 GLU A CA 1
ATOM 1440 C C . GLU A 1 177 ? -0.790 8.865 6.734 1.00 90.25 177 GLU A C 1
ATOM 1442 O O . GLU A 1 177 ? -0.532 8.541 5.572 1.00 90.25 177 GLU A O 1
ATOM 1447 N N . LEU A 1 178 ? 0.160 9.216 7.605 1.00 90.25 178 LEU A N 1
ATOM 1448 C CA . LEU A 1 178 ? 1.564 9.304 7.219 1.00 90.25 178 LEU A CA 1
ATOM 1449 C C . LEU A 1 178 ? 2.093 7.913 6.866 1.00 90.25 178 LEU A C 1
ATOM 1451 O O . LEU A 1 178 ? 2.679 7.708 5.805 1.00 90.25 178 LEU A O 1
ATOM 1455 N N . HIS A 1 179 ? 1.811 6.923 7.710 1.00 92.00 179 HIS A N 1
ATOM 1456 C CA . HIS A 1 179 ? 2.230 5.548 7.465 1.00 92.00 179 HIS A CA 1
ATOM 1457 C C . HIS A 1 179 ? 1.548 4.916 6.249 1.00 92.00 179 HIS A C 1
ATOM 1459 O O . HIS A 1 179 ? 2.185 4.114 5.568 1.00 92.00 179 HIS A O 1
ATOM 1465 N N . VAL A 1 180 ? 0.305 5.292 5.921 1.00 93.81 180 VAL A N 1
ATOM 1466 C CA . VAL A 1 180 ? -0.315 4.899 4.642 1.00 93.81 180 VAL A CA 1
ATOM 1467 C C . VAL A 1 180 ? 0.559 5.348 3.472 1.00 93.81 180 VAL A C 1
ATOM 1469 O O . VAL A 1 180 ? 0.876 4.534 2.605 1.00 93.81 180 VAL A O 1
ATOM 1472 N N . PHE A 1 181 ? 1.002 6.608 3.472 1.00 95.00 181 PHE A N 1
ATOM 1473 C CA . PHE A 1 181 ? 1.880 7.130 2.428 1.00 95.00 181 PHE A CA 1
ATOM 1474 C C . PHE A 1 181 ? 3.222 6.402 2.373 1.00 95.00 181 PHE A C 1
ATOM 1476 O O . PHE A 1 181 ? 3.612 5.909 1.312 1.00 95.00 181 PHE A O 1
ATOM 1483 N N . LEU A 1 182 ? 3.902 6.281 3.516 1.00 93.94 182 LEU A N 1
ATOM 1484 C CA . LEU A 1 182 ? 5.224 5.662 3.585 1.00 93.94 182 LEU A CA 1
ATOM 1485 C C . LEU A 1 182 ? 5.185 4.201 3.118 1.00 93.94 182 LEU A C 1
ATOM 1487 O O . LEU A 1 182 ? 5.950 3.812 2.237 1.00 93.94 182 LEU A O 1
ATOM 1491 N N . ARG A 1 183 ? 4.259 3.403 3.664 1.00 95.69 183 ARG A N 1
ATOM 1492 C CA . ARG A 1 183 ? 4.214 1.948 3.453 1.00 95.69 183 ARG A CA 1
ATOM 1493 C C . ARG A 1 183 ? 3.699 1.558 2.075 1.00 95.69 183 ARG A C 1
ATOM 1495 O O . ARG A 1 183 ? 4.166 0.566 1.519 1.00 95.69 183 ARG A O 1
ATOM 1502 N N . ILE A 1 184 ? 2.759 2.315 1.508 1.00 97.25 184 ILE A N 1
ATOM 1503 C CA . ILE A 1 184 ? 2.311 2.062 0.135 1.00 97.25 184 ILE A CA 1
ATOM 1504 C C . ILE A 1 184 ? 3.386 2.506 -0.858 1.00 97.25 184 ILE A C 1
ATOM 1506 O O . ILE A 1 184 ? 3.666 1.756 -1.786 1.00 97.25 184 ILE A O 1
ATOM 1510 N N . THR A 1 185 ? 4.058 3.641 -0.637 1.00 97.69 185 THR A N 1
ATOM 1511 C CA . THR A 1 185 ? 5.176 4.062 -1.501 1.00 97.69 185 THR A CA 1
ATOM 1512 C C . THR A 1 185 ? 6.311 3.039 -1.490 1.00 97.69 185 THR A C 1
ATOM 1514 O O . THR A 1 185 ? 6.801 2.666 -2.553 1.00 97.69 185 THR A O 1
ATOM 1517 N N . ASP A 1 186 ? 6.668 2.504 -0.317 1.00 95.75 186 ASP A N 1
ATOM 1518 C CA . ASP A 1 186 ? 7.639 1.408 -0.212 1.00 95.75 186 ASP A CA 1
ATOM 1519 C C . ASP A 1 186 ? 7.212 0.183 -1.007 1.00 95.75 186 ASP A C 1
ATOM 1521 O O . ASP A 1 186 ? 8.022 -0.422 -1.711 1.00 95.75 186 ASP A O 1
ATOM 1525 N N . ARG A 1 187 ? 5.925 -0.173 -0.934 1.00 96.94 187 ARG A N 1
ATOM 1526 C CA . ARG A 1 187 ? 5.399 -1.302 -1.693 1.00 96.94 187 ARG A CA 1
ATOM 1527 C C . ARG A 1 187 ? 5.479 -1.059 -3.196 1.00 96.94 187 ARG A C 1
ATOM 1529 O O . ARG A 1 187 ? 5.926 -1.944 -3.914 1.00 96.94 187 ARG A O 1
ATOM 1536 N N . LEU A 1 188 ? 5.063 0.116 -3.657 1.00 98.00 188 LEU A N 1
ATOM 1537 C CA . LEU A 1 188 ? 5.081 0.499 -5.068 1.00 98.00 188 LEU A CA 1
ATOM 1538 C C . LEU A 1 188 ? 6.506 0.526 -5.635 1.00 98.00 188 LEU A C 1
ATOM 1540 O O . LEU A 1 188 ? 6.736 0.020 -6.732 1.00 98.00 188 LEU A O 1
ATOM 1544 N N . TRP A 1 189 ? 7.465 1.047 -4.870 1.00 97.19 189 TRP A N 1
ATOM 1545 C CA . TRP A 1 189 ? 8.879 1.021 -5.236 1.00 97.19 189 TRP A CA 1
ATOM 1546 C C . TRP A 1 189 ? 9.432 -0.409 -5.287 1.00 97.19 189 TRP A C 1
ATOM 1548 O O . TRP A 1 189 ? 10.066 -0.801 -6.265 1.00 97.19 189 TRP A O 1
ATOM 1558 N N . ALA A 1 190 ? 9.141 -1.224 -4.269 1.00 95.81 190 ALA A N 1
ATOM 1559 C CA . ALA A 1 190 ? 9.578 -2.617 -4.224 1.00 95.81 190 ALA A CA 1
ATOM 1560 C C . ALA A 1 190 ? 9.023 -3.446 -5.394 1.00 95.81 190 ALA A C 1
ATOM 1562 O O . ALA A 1 190 ? 9.721 -4.324 -5.891 1.00 95.81 190 ALA A O 1
ATOM 1563 N N . LEU A 1 191 ? 7.798 -3.160 -5.846 1.00 96.38 191 LEU A N 1
ATOM 1564 C CA . LEU A 1 191 ? 7.194 -3.814 -7.009 1.00 96.38 191 LEU A CA 1
ATOM 1565 C C . LEU A 1 191 ? 7.931 -3.479 -8.311 1.00 96.38 191 LEU A C 1
ATOM 1567 O O . LEU A 1 191 ? 8.204 -4.390 -9.085 1.00 96.38 191 LEU A O 1
ATOM 1571 N N . VAL A 1 192 ? 8.343 -2.222 -8.508 1.00 96.50 192 VAL A N 1
ATOM 1572 C CA . VAL A 1 192 ? 9.182 -1.830 -9.656 1.00 96.50 192 VAL A CA 1
ATOM 1573 C C . VAL A 1 192 ? 10.510 -2.586 -9.655 1.00 96.50 192 VAL A C 1
ATOM 1575 O O . VAL A 1 192 ? 10.916 -3.128 -10.679 1.00 96.50 192 VAL A O 1
ATOM 1578 N N . ILE A 1 193 ? 11.179 -2.672 -8.501 1.00 95.19 193 ILE A N 1
ATOM 1579 C CA . ILE A 1 193 ? 12.438 -3.420 -8.386 1.00 95.19 193 ILE A CA 1
ATOM 1580 C C . ILE A 1 193 ? 12.219 -4.924 -8.606 1.00 95.19 193 ILE A C 1
ATOM 1582 O O . ILE A 1 193 ? 13.062 -5.573 -9.224 1.00 95.19 193 ILE A O 1
ATOM 1586 N N . ALA A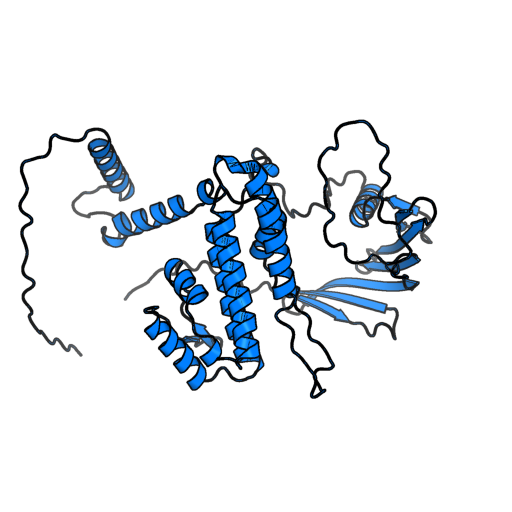 1 194 ? 11.111 -5.483 -8.113 1.00 93.44 194 ALA A N 1
ATOM 1587 C CA . ALA A 1 194 ? 10.766 -6.887 -8.315 1.00 93.44 194 ALA A CA 1
ATOM 1588 C C . ALA A 1 194 ? 10.533 -7.205 -9.797 1.00 93.44 194 ALA A C 1
ATOM 1590 O O . ALA A 1 194 ? 11.102 -8.168 -10.290 1.00 93.44 194 ALA A O 1
ATOM 1591 N N . GLU A 1 195 ? 9.801 -6.358 -10.521 1.00 93.88 195 GLU A N 1
ATOM 1592 C CA . GLU A 1 195 ? 9.547 -6.535 -11.956 1.00 93.88 195 GLU A CA 1
ATOM 1593 C C . GLU A 1 195 ? 10.849 -6.517 -12.774 1.00 93.88 195 GLU A C 1
ATOM 1595 O O . GLU A 1 195 ? 11.075 -7.371 -13.626 1.00 93.88 195 GLU A O 1
ATOM 1600 N N . ILE A 1 196 ? 11.773 -5.606 -12.457 1.00 94.00 196 ILE A N 1
ATOM 1601 C CA . ILE A 1 196 ? 13.095 -5.557 -13.104 1.00 94.00 196 ILE A CA 1
ATOM 1602 C C . ILE A 1 196 ? 13.897 -6.840 -12.832 1.00 94.00 196 ILE A C 1
ATOM 1604 O O . ILE A 1 196 ? 14.624 -7.313 -13.707 1.00 94.00 196 ILE A O 1
ATOM 1608 N N . LYS A 1 197 ? 13.777 -7.407 -11.624 1.00 92.12 197 LYS A N 1
ATOM 1609 C CA . LYS A 1 197 ? 14.420 -8.677 -11.257 1.00 92.12 197 LYS A CA 1
ATOM 1610 C C . LYS A 1 197 ? 13.783 -9.872 -11.966 1.00 92.12 197 LYS A C 1
ATOM 1612 O O . LYS A 1 197 ? 14.517 -10.736 -12.417 1.00 92.12 197 LYS A O 1
ATOM 1617 N N . GLU A 1 198 ? 12.458 -9.912 -12.088 1.00 89.94 198 GLU A N 1
ATOM 1618 C CA . GLU A 1 198 ? 11.723 -10.992 -12.765 1.00 89.94 198 GLU A CA 1
ATOM 1619 C C . GLU A 1 198 ? 12.054 -11.093 -14.261 1.00 89.94 198 GLU A C 1
ATOM 1621 O O . GLU A 1 198 ? 11.969 -12.174 -14.835 1.00 89.94 198 GLU A O 1
ATOM 1626 N N . HIS A 1 199 ? 12.468 -9.987 -14.882 1.00 87.38 199 HIS A N 1
ATOM 1627 C CA . HIS A 1 199 ? 12.915 -9.951 -16.276 1.00 87.38 199 HIS A CA 1
ATOM 1628 C C . HIS A 1 199 ? 14.434 -10.117 -16.457 1.00 87.38 199 HIS A C 1
ATOM 1630 O O . HIS A 1 199 ? 14.938 -9.863 -17.549 1.00 87.38 199 HIS A O 1
ATOM 1636 N N . ASP A 1 200 ? 15.174 -10.484 -15.404 1.00 87.94 200 ASP A N 1
ATOM 1637 C CA . ASP A 1 200 ? 16.642 -10.600 -15.410 1.00 87.94 200 ASP A CA 1
ATOM 1638 C C . ASP A 1 200 ? 17.375 -9.312 -15.850 1.00 87.94 200 ASP A C 1
ATOM 1640 O O . ASP A 1 200 ? 18.531 -9.324 -16.277 1.00 87.94 200 ASP A O 1
ATOM 1644 N N . LEU A 1 201 ? 16.724 -8.153 -15.697 1.00 91.12 201 LEU A N 1
ATOM 1645 C CA . LEU A 1 201 ? 17.277 -6.843 -16.057 1.00 91.12 201 LEU A CA 1
ATOM 1646 C C . LEU A 1 201 ? 17.997 -6.163 -14.885 1.00 91.12 201 LEU A C 1
ATOM 1648 O O . LEU A 1 201 ? 18.555 -5.077 -15.047 1.00 91.12 201 LEU A O 1
ATOM 1652 N N . PHE A 1 202 ? 18.018 -6.772 -13.696 1.00 92.44 202 PHE A N 1
ATOM 1653 C CA . PHE A 1 202 ? 18.612 -6.193 -12.487 1.00 92.44 202 PHE A CA 1
ATOM 1654 C C . PHE A 1 202 ? 20.147 -6.358 -12.425 1.00 92.44 202 PHE A C 1
ATOM 1656 O O . PHE A 1 202 ? 20.706 -6.993 -11.527 1.00 92.44 202 PHE A O 1
ATOM 1663 N N . ASN A 1 203 ? 20.846 -5.760 -13.387 1.00 92.75 203 ASN A N 1
ATOM 1664 C CA . ASN A 1 203 ? 22.307 -5.770 -13.510 1.00 92.75 203 ASN A CA 1
ATOM 1665 C C . ASN A 1 203 ? 22.942 -4.422 -13.096 1.00 92.75 203 ASN A C 1
ATOM 1667 O O . ASN A 1 203 ? 22.250 -3.499 -12.656 1.00 92.75 203 ASN A O 1
ATOM 1671 N N . ASP A 1 204 ? 24.269 -4.308 -13.219 1.00 93.56 204 ASP A N 1
ATOM 1672 C CA . ASP A 1 204 ? 25.011 -3.088 -12.862 1.00 93.56 204 ASP A CA 1
ATOM 1673 C C . ASP A 1 204 ? 24.575 -1.860 -13.667 1.00 93.56 204 ASP A C 1
ATOM 1675 O O . ASP A 1 204 ? 24.510 -0.760 -13.118 1.00 93.56 204 ASP A O 1
ATOM 1679 N N . LEU A 1 205 ? 24.230 -2.042 -14.946 1.00 94.62 205 LEU A N 1
ATOM 1680 C CA . LEU A 1 205 ? 23.769 -0.953 -15.803 1.00 94.62 205 LEU A CA 1
ATOM 1681 C C . LEU A 1 205 ? 22.441 -0.391 -15.291 1.00 94.62 205 LEU A C 1
ATOM 1683 O O . LEU A 1 205 ? 22.327 0.813 -15.078 1.00 94.62 205 LEU A O 1
ATOM 1687 N N . THR A 1 206 ? 21.461 -1.255 -15.030 1.00 94.88 206 THR A N 1
ATOM 1688 C CA . THR A 1 206 ? 20.147 -0.831 -14.532 1.00 94.88 206 THR A CA 1
ATOM 1689 C C . THR A 1 206 ? 20.246 -0.208 -13.143 1.00 94.88 206 THR A C 1
ATOM 1691 O O . THR A 1 206 ? 19.624 0.822 -12.884 1.00 94.88 206 THR A O 1
ATOM 1694 N N . ARG A 1 207 ? 21.080 -0.766 -12.252 1.00 96.62 207 ARG A N 1
ATOM 1695 C CA . ARG A 1 207 ? 21.363 -0.148 -10.945 1.00 96.62 207 ARG A CA 1
ATOM 1696 C C . ARG A 1 207 ? 21.943 1.254 -11.103 1.00 96.62 207 ARG A C 1
ATOM 1698 O O . ARG A 1 207 ? 21.491 2.168 -10.418 1.00 96.62 207 ARG A O 1
ATOM 1705 N N . LYS A 1 208 ? 22.897 1.435 -12.020 1.00 96.81 208 LYS A N 1
ATOM 1706 C CA . LYS A 1 208 ? 23.490 2.742 -12.312 1.00 96.81 208 LYS A CA 1
ATOM 1707 C C . LYS A 1 208 ? 22.451 3.733 -12.841 1.00 96.81 208 LYS A C 1
ATOM 1709 O O . LYS A 1 208 ? 22.378 4.836 -12.319 1.00 96.81 208 LYS A O 1
ATOM 1714 N N . VAL A 1 209 ? 21.600 3.326 -13.785 1.00 97.50 209 VAL A N 1
ATOM 1715 C CA . VAL A 1 209 ? 20.507 4.168 -14.311 1.00 97.50 209 VAL A CA 1
ATOM 1716 C C . VAL A 1 209 ? 19.579 4.647 -13.189 1.00 97.50 209 VAL A C 1
ATOM 1718 O O . VAL A 1 209 ? 19.226 5.824 -13.144 1.00 97.50 209 VAL A O 1
ATOM 1721 N N . ILE A 1 210 ? 19.218 3.764 -12.252 1.00 97.56 210 ILE A N 1
ATOM 1722 C CA . ILE A 1 210 ? 18.390 4.130 -11.093 1.00 97.56 210 ILE A CA 1
ATOM 1723 C C . ILE A 1 210 ? 19.114 5.143 -10.198 1.00 97.56 210 ILE A C 1
ATOM 1725 O O . ILE A 1 210 ? 18.507 6.126 -9.781 1.00 97.56 210 ILE A O 1
ATOM 1729 N N . VAL A 1 211 ? 20.395 4.918 -9.894 1.00 97.75 211 VAL A N 1
ATOM 1730 C CA . VAL A 1 211 ? 21.191 5.817 -9.040 1.00 97.75 211 VAL A CA 1
ATOM 1731 C C . VAL A 1 211 ? 21.367 7.191 -9.689 1.00 97.75 211 VAL A C 1
ATOM 1733 O O . VAL A 1 211 ? 21.158 8.202 -9.019 1.00 97.75 211 VAL A O 1
ATOM 1736 N N . ASP A 1 212 ? 21.675 7.244 -10.985 1.00 98.00 212 ASP A N 1
ATOM 1737 C CA . ASP A 1 212 ? 21.842 8.494 -11.733 1.00 98.00 212 ASP A CA 1
ATOM 1738 C C . ASP A 1 212 ? 20.527 9.299 -11.755 1.00 98.00 212 ASP A C 1
ATOM 1740 O O . ASP A 1 212 ? 20.519 10.517 -11.549 1.00 98.00 212 ASP A O 1
ATOM 1744 N N . GLU A 1 213 ? 19.389 8.619 -11.919 1.00 98.12 213 GLU A N 1
ATOM 1745 C CA . GLU A 1 213 ? 18.066 9.244 -11.866 1.00 98.12 213 GLU A CA 1
ATOM 1746 C C . GLU A 1 213 ? 17.710 9.747 -10.456 1.00 98.12 213 GLU A C 1
ATOM 1748 O O . GLU A 1 213 ? 17.199 10.858 -10.297 1.00 98.12 213 GLU A O 1
ATOM 1753 N N . MET A 1 214 ? 18.033 8.987 -9.407 1.00 97.81 214 MET A N 1
ATOM 1754 C CA . MET A 1 214 ? 17.877 9.439 -8.018 1.00 97.81 214 MET A CA 1
ATOM 1755 C C . MET A 1 214 ? 18.743 10.669 -7.727 1.00 97.81 214 MET A C 1
ATOM 1757 O O . MET A 1 214 ? 18.279 11.637 -7.117 1.00 97.81 214 MET A O 1
ATOM 1761 N N . GLN A 1 215 ? 19.977 10.686 -8.234 1.00 97.31 215 GLN A N 1
ATOM 1762 C CA . GLN A 1 215 ? 20.879 11.824 -8.105 1.00 97.31 215 GLN A CA 1
ATOM 1763 C C . GLN A 1 215 ? 20.332 13.064 -8.826 1.00 97.31 215 GLN A C 1
ATOM 1765 O O . GLN A 1 215 ? 20.390 14.165 -8.269 1.00 97.31 215 GLN A O 1
ATOM 1770 N N . ARG A 1 216 ? 19.736 12.906 -10.018 1.00 98.06 216 ARG A N 1
ATOM 1771 C CA . ARG A 1 216 ? 19.033 13.990 -10.729 1.00 98.06 216 ARG A CA 1
ATOM 1772 C C . ARG A 1 216 ? 17.915 14.592 -9.873 1.00 98.06 216 ARG A C 1
ATOM 1774 O O . ARG A 1 216 ? 17.732 15.811 -9.865 1.00 98.06 216 ARG A O 1
ATOM 1781 N N . LEU A 1 217 ? 17.201 13.753 -9.124 1.00 97.19 217 LEU A N 1
ATOM 1782 C CA . LEU A 1 217 ? 16.154 14.155 -8.180 1.00 97.19 217 LEU A CA 1
ATOM 1783 C C . LEU A 1 217 ? 16.685 14.711 -6.850 1.00 97.19 217 LEU A C 1
ATOM 1785 O O . LEU A 1 217 ? 15.890 15.153 -6.023 1.00 97.19 217 LEU A O 1
ATOM 1789 N N . LYS A 1 218 ? 18.010 14.742 -6.654 1.00 96.56 218 LYS A N 1
ATOM 1790 C CA . LYS A 1 218 ? 18.684 15.122 -5.399 1.00 96.56 218 LYS A CA 1
ATOM 1791 C C . LYS A 1 218 ? 18.343 14.200 -4.222 1.00 96.56 218 LYS A C 1
ATOM 1793 O O . LYS A 1 218 ? 18.417 14.626 -3.072 1.00 96.56 218 LYS A O 1
ATOM 1798 N N . VAL A 1 219 ? 18.018 12.944 -4.515 1.00 96.31 219 VAL A N 1
ATOM 1799 C CA . VAL A 1 219 ? 17.772 11.888 -3.530 1.00 96.31 219 VAL A CA 1
ATOM 1800 C C . VAL A 1 219 ? 19.045 11.056 -3.380 1.00 96.31 219 VAL A C 1
ATOM 1802 O O . VAL A 1 219 ? 19.599 10.558 -4.359 1.00 96.31 219 VAL A O 1
ATOM 1805 N N . SER A 1 220 ? 19.534 10.912 -2.148 1.00 94.00 220 SER A N 1
ATOM 1806 C CA . SER A 1 220 ? 20.718 10.098 -1.856 1.00 94.00 220 SER A CA 1
ATOM 1807 C C . SER A 1 220 ? 20.333 8.619 -1.825 1.00 94.00 220 SER A C 1
ATOM 1809 O O . SER A 1 220 ? 19.722 8.166 -0.859 1.00 94.00 220 SER A O 1
ATOM 1811 N N . PHE A 1 221 ? 20.717 7.862 -2.853 1.00 95.62 221 PHE A N 1
ATOM 1812 C CA . PHE A 1 221 ? 20.309 6.469 -3.024 1.00 95.62 221 PHE A CA 1
ATOM 1813 C C . PHE A 1 221 ? 21.461 5.607 -3.546 1.00 95.62 221 PHE A C 1
ATOM 1815 O O . PHE A 1 221 ? 22.120 5.973 -4.517 1.00 95.62 221 PHE A O 1
ATOM 1822 N N . TYR A 1 222 ? 21.680 4.450 -2.923 1.00 94.69 222 TYR A N 1
ATOM 1823 C CA . TYR A 1 222 ? 22.742 3.515 -3.287 1.00 94.69 222 TYR A CA 1
ATOM 1824 C C . TYR A 1 222 ? 22.253 2.071 -3.200 1.00 94.69 222 TYR A C 1
ATOM 1826 O O . TYR A 1 222 ? 21.343 1.758 -2.430 1.00 94.69 222 TYR A O 1
ATOM 1834 N N . PHE A 1 223 ? 22.913 1.196 -3.955 1.00 94.88 223 PHE A N 1
ATOM 1835 C CA . PHE A 1 223 ? 22.784 -0.254 -3.851 1.00 94.88 223 PHE A CA 1
ATOM 1836 C C . PHE A 1 223 ? 24.041 -0.843 -3.210 1.00 94.88 223 PHE A C 1
ATOM 1838 O O . PHE A 1 223 ? 25.147 -0.372 -3.475 1.00 94.88 223 PHE A O 1
ATOM 1845 N N . TRP A 1 224 ? 23.885 -1.895 -2.412 1.00 93.81 224 TRP A N 1
ATOM 1846 C CA . TRP A 1 224 ? 25.001 -2.694 -1.903 1.00 93.81 224 TRP A CA 1
ATOM 1847 C C . TRP A 1 224 ? 24.622 -4.169 -1.872 1.00 93.81 224 TRP A C 1
ATOM 1849 O O . TRP A 1 224 ? 23.449 -4.525 -1.783 1.00 93.81 224 TRP A O 1
ATOM 1859 N N . GLU A 1 225 ? 25.621 -5.036 -1.960 1.00 92.75 225 GLU A N 1
ATOM 1860 C CA . GLU A 1 225 ? 25.425 -6.471 -1.809 1.00 92.75 225 GLU A CA 1
ATOM 1861 C C . GLU A 1 225 ? 25.593 -6.855 -0.338 1.00 92.75 225 GLU A C 1
ATOM 1863 O O . GLU A 1 225 ? 26.604 -6.533 0.296 1.00 92.75 225 GLU A O 1
ATOM 1868 N N . ASN A 1 226 ? 24.602 -7.551 0.212 1.00 89.50 226 ASN A N 1
ATOM 1869 C CA . ASN A 1 226 ? 24.714 -8.151 1.528 1.00 89.50 226 ASN A CA 1
ATOM 1870 C C . ASN A 1 226 ? 25.680 -9.346 1.456 1.00 89.50 226 ASN A C 1
ATOM 1872 O O . ASN A 1 226 ? 25.511 -10.258 0.644 1.00 89.50 226 ASN A O 1
ATOM 1876 N N . LYS A 1 227 ? 26.717 -9.330 2.302 1.00 86.31 227 LYS A N 1
ATOM 1877 C CA . LYS A 1 227 ? 27.798 -10.324 2.276 1.00 86.31 227 LYS A CA 1
ATOM 1878 C C . LYS A 1 227 ? 27.319 -11.736 2.611 1.00 86.31 227 LYS A C 1
ATOM 1880 O O . LYS A 1 227 ? 27.883 -12.682 2.059 1.00 86.31 227 LYS A O 1
ATOM 1885 N N . ASP A 1 228 ? 26.295 -11.851 3.451 1.00 83.56 228 ASP A N 1
ATOM 1886 C CA . ASP A 1 228 ? 25.813 -13.122 3.990 1.00 83.56 228 ASP A CA 1
ATOM 1887 C C . ASP A 1 228 ? 24.791 -13.769 3.055 1.00 83.56 228 ASP A C 1
ATOM 1889 O O . ASP A 1 228 ? 24.894 -14.948 2.721 1.00 83.56 228 ASP A O 1
ATOM 1893 N N . SER A 1 229 ? 23.819 -12.988 2.582 1.00 84.06 229 SER A N 1
ATOM 1894 C CA . SER A 1 229 ? 22.738 -13.488 1.727 1.00 84.06 229 SER A CA 1
ATOM 1895 C C . SER A 1 229 ? 23.045 -13.410 0.231 1.00 84.06 229 SER A C 1
ATOM 1897 O O . SER A 1 229 ? 22.287 -13.967 -0.564 1.00 84.06 229 SER A O 1
ATOM 1899 N N . LYS A 1 230 ? 24.105 -12.691 -0.172 1.00 83.94 230 LYS A N 1
ATOM 1900 C CA . LYS A 1 230 ? 24.407 -12.353 -1.579 1.00 83.94 230 LYS A CA 1
ATOM 1901 C C . LYS A 1 230 ? 23.258 -11.631 -2.288 1.00 83.94 230 LYS A C 1
ATOM 1903 O O . LYS A 1 230 ? 23.152 -11.627 -3.513 1.00 83.94 230 LYS A O 1
ATOM 1908 N N . THR A 1 231 ? 22.367 -11.008 -1.515 1.00 85.69 231 THR A N 1
ATOM 1909 C CA . THR A 1 231 ? 21.247 -10.241 -2.053 1.00 85.69 231 THR A CA 1
ATOM 1910 C C . THR A 1 231 ? 21.602 -8.771 -2.143 1.00 85.69 231 THR A C 1
ATOM 1912 O O . THR A 1 231 ? 22.156 -8.192 -1.211 1.00 85.69 231 THR A O 1
ATOM 1915 N N . TRP A 1 232 ? 21.205 -8.145 -3.245 1.00 88.81 232 TRP A N 1
ATOM 1916 C CA . TRP A 1 232 ? 21.285 -6.700 -3.395 1.00 88.81 232 TRP A CA 1
ATOM 1917 C C . TRP A 1 232 ? 20.227 -5.993 -2.550 1.00 88.81 232 TRP A C 1
ATOM 1919 O O . TRP A 1 232 ? 19.022 -6.201 -2.739 1.00 88.81 232 TRP A O 1
ATOM 1929 N N . GLU A 1 233 ? 20.705 -5.122 -1.675 1.00 91.19 233 GLU A N 1
ATOM 1930 C CA . GLU A 1 233 ? 19.944 -4.194 -0.852 1.00 91.19 233 GLU A CA 1
ATOM 1931 C C . GLU A 1 233 ? 20.085 -2.766 -1.391 1.00 91.19 233 GLU A C 1
ATOM 1933 O O . GLU A 1 233 ? 20.913 -2.480 -2.264 1.00 91.19 233 GLU A O 1
ATOM 1938 N N . TYR A 1 234 ? 19.229 -1.869 -0.908 1.00 93.31 234 TYR A N 1
ATOM 1939 C CA . TYR A 1 234 ? 19.188 -0.482 -1.351 1.00 93.31 234 TYR A CA 1
ATOM 1940 C C . TYR A 1 234 ? 18.762 0.468 -0.238 1.00 93.31 234 TYR A C 1
ATOM 1942 O O . TYR A 1 234 ? 18.132 0.071 0.743 1.00 93.31 234 TYR A O 1
ATOM 1950 N N . THR A 1 235 ? 19.102 1.747 -0.402 1.00 90.31 235 THR A N 1
ATOM 1951 C CA . THR A 1 235 ? 18.816 2.785 0.592 1.00 90.31 235 THR A CA 1
ATOM 1952 C C . THR A 1 235 ? 17.315 2.883 0.863 1.00 90.31 235 THR A C 1
ATOM 1954 O O . THR A 1 235 ? 16.516 3.066 -0.053 1.00 90.31 235 THR A O 1
ATOM 1957 N N . SER A 1 236 ? 16.922 2.805 2.136 1.00 90.12 236 SER A N 1
ATOM 1958 C CA . SER A 1 236 ? 15.540 3.077 2.532 1.00 90.12 236 SER A CA 1
ATOM 1959 C C . SER A 1 236 ? 15.237 4.566 2.363 1.00 90.12 236 SER A C 1
ATOM 1961 O O . SER A 1 236 ? 15.907 5.413 2.954 1.00 90.12 236 SER A O 1
ATOM 1963 N N . LEU A 1 237 ? 14.235 4.886 1.542 1.00 89.75 237 LEU A N 1
ATOM 1964 C CA . LEU A 1 237 ? 13.819 6.265 1.287 1.00 89.75 237 LEU A CA 1
ATOM 1965 C C . LEU A 1 237 ? 13.156 6.860 2.537 1.00 89.75 237 LEU A C 1
ATOM 1967 O O . LEU A 1 237 ? 12.287 6.225 3.137 1.00 89.75 237 LEU A O 1
ATOM 1971 N N . VAL A 1 238 ? 13.502 8.091 2.908 1.00 87.12 238 VAL A N 1
ATOM 1972 C CA . VAL A 1 238 ? 12.793 8.832 3.969 1.00 87.12 238 VAL A CA 1
ATOM 1973 C C . VAL A 1 238 ? 11.544 9.525 3.416 1.00 87.12 238 VAL A C 1
ATOM 1975 O O . VAL A 1 238 ? 11.355 9.582 2.206 1.00 87.12 238 VAL A O 1
ATOM 1978 N N . GLY A 1 239 ? 10.667 10.038 4.287 1.00 86.75 239 GLY A N 1
ATOM 1979 C CA . GLY A 1 239 ? 9.352 10.565 3.887 1.00 86.75 239 GLY A CA 1
ATOM 1980 C C . GLY A 1 239 ? 9.386 11.588 2.746 1.00 86.75 239 GLY A C 1
ATOM 1981 O O . GLY A 1 239 ? 8.665 11.417 1.766 1.00 86.75 239 GLY A O 1
ATOM 1982 N N . ASP A 1 240 ? 10.262 12.588 2.834 1.00 90.06 240 ASP A N 1
ATOM 1983 C CA . ASP A 1 240 ? 10.380 13.627 1.801 1.00 90.06 240 ASP A CA 1
ATOM 1984 C C . ASP A 1 240 ? 10.910 13.053 0.473 1.00 90.06 240 ASP A C 1
ATOM 1986 O O . ASP A 1 240 ? 10.376 13.348 -0.598 1.00 90.06 240 ASP A O 1
ATOM 1990 N N . ASP A 1 241 ? 11.900 12.157 0.536 1.00 94.75 241 ASP A N 1
ATOM 1991 C CA . ASP A 1 241 ? 12.459 11.492 -0.647 1.00 94.75 241 ASP A CA 1
ATOM 1992 C C . ASP A 1 241 ? 11.420 10.595 -1.330 1.00 94.75 241 ASP A C 1
ATOM 1994 O O . ASP A 1 241 ? 11.323 10.584 -2.557 1.00 94.75 241 ASP A O 1
ATOM 1998 N N . LYS A 1 242 ? 10.591 9.881 -0.555 1.00 95.62 242 LYS A N 1
ATOM 1999 C CA . LYS A 1 242 ? 9.480 9.076 -1.086 1.00 95.62 242 LYS A CA 1
ATOM 2000 C C . LYS A 1 242 ? 8.514 9.931 -1.906 1.00 95.62 242 LYS A C 1
ATOM 2002 O O . LYS A 1 242 ? 8.073 9.496 -2.967 1.00 95.62 242 LYS A O 1
ATOM 2007 N N . GLU A 1 243 ? 8.206 11.145 -1.448 1.00 95.56 243 GLU A N 1
ATOM 2008 C CA . GLU A 1 243 ? 7.343 12.073 -2.185 1.00 95.56 243 GLU A CA 1
ATOM 2009 C C . GLU A 1 243 ? 7.988 12.549 -3.490 1.00 95.56 243 GLU A C 1
ATOM 2011 O O . GLU A 1 243 ? 7.327 12.584 -4.530 1.00 95.56 243 GLU A O 1
ATOM 2016 N N . ILE A 1 244 ? 9.283 12.863 -3.472 1.00 97.06 244 ILE A N 1
ATOM 2017 C CA . ILE A 1 244 ? 10.015 13.260 -4.681 1.00 97.06 244 ILE A CA 1
ATOM 2018 C C . ILE A 1 244 ? 10.021 12.119 -5.703 1.00 97.06 244 ILE A C 1
ATOM 2020 O O . ILE A 1 244 ? 9.659 12.332 -6.865 1.00 97.06 244 ILE A O 1
ATOM 2024 N N . VAL A 1 245 ? 10.390 10.912 -5.266 1.00 97.31 245 VAL A N 1
ATOM 2025 C CA . VAL A 1 245 ? 10.482 9.719 -6.116 1.00 97.31 245 VAL A CA 1
ATOM 2026 C C . VAL A 1 245 ? 9.126 9.387 -6.713 1.00 97.31 245 VAL A C 1
ATOM 2028 O O . VAL A 1 245 ? 9.012 9.271 -7.935 1.00 97.31 245 VAL A O 1
ATOM 2031 N N . ILE A 1 246 ? 8.081 9.300 -5.884 1.00 97.12 246 ILE A N 1
ATOM 2032 C CA . ILE A 1 246 ? 6.774 8.897 -6.388 1.00 97.12 246 ILE A CA 1
ATOM 2033 C C . ILE A 1 246 ? 6.237 9.898 -7.399 1.00 97.12 246 ILE A C 1
ATOM 2035 O O . ILE A 1 246 ? 5.591 9.473 -8.339 1.00 97.12 246 ILE A O 1
ATOM 2039 N N . LYS A 1 247 ? 6.540 11.195 -7.292 1.00 97.50 247 LYS A N 1
ATOM 2040 C CA . LYS A 1 247 ? 6.044 12.216 -8.231 1.00 97.50 247 LYS A CA 1
ATOM 2041 C C . LYS A 1 247 ? 6.890 12.362 -9.492 1.00 97.50 247 LYS A C 1
ATOM 2043 O O . LYS A 1 247 ? 6.354 12.703 -10.538 1.00 97.50 247 LYS A O 1
ATOM 2048 N N . SER A 1 248 ? 8.203 12.156 -9.391 1.00 97.12 248 SER A N 1
ATOM 2049 C CA . SER A 1 248 ? 9.145 12.730 -10.368 1.00 97.12 248 SER A CA 1
ATOM 2050 C C . SER A 1 248 ? 10.134 11.738 -10.975 1.00 97.12 248 SER A C 1
ATOM 2052 O O . SER A 1 248 ? 10.875 12.122 -11.881 1.00 97.12 248 SER A O 1
ATOM 2054 N N . PHE A 1 249 ? 10.176 10.492 -10.494 1.00 98.19 249 PHE A N 1
ATOM 2055 C CA . PHE A 1 249 ? 11.064 9.466 -11.038 1.00 98.19 249 PHE A CA 1
ATOM 2056 C C . PHE A 1 249 ? 10.671 9.081 -12.468 1.00 98.19 249 PHE A C 1
ATOM 2058 O O . PHE A 1 249 ? 9.511 8.755 -12.744 1.00 98.19 249 PHE A O 1
ATOM 2065 N N . ASN A 1 250 ? 11.645 9.099 -13.380 1.00 97.88 250 ASN A N 1
ATOM 2066 C CA . ASN A 1 250 ? 11.431 8.777 -14.782 1.00 97.88 250 ASN A CA 1
ATOM 2067 C C . ASN A 1 250 ? 11.418 7.260 -15.031 1.00 97.88 250 ASN A C 1
ATOM 2069 O O . ASN A 1 250 ? 12.441 6.631 -15.299 1.00 97.88 250 ASN A O 1
ATOM 2073 N N . LEU A 1 251 ? 10.219 6.677 -15.016 1.00 97.75 251 LEU A N 1
ATOM 2074 C CA . LEU A 1 251 ? 9.998 5.250 -15.275 1.00 97.75 251 LEU A CA 1
ATOM 2075 C C . LEU A 1 251 ? 10.334 4.816 -16.714 1.00 97.75 251 LEU A C 1
ATOM 2077 O O . LEU A 1 251 ? 10.558 3.630 -16.946 1.00 97.75 251 LEU A O 1
ATOM 2081 N N . GLN A 1 252 ? 10.410 5.744 -17.676 1.00 96.88 252 GLN A N 1
ATOM 2082 C CA . GLN A 1 252 ? 10.762 5.417 -19.067 1.00 96.88 252 GLN A CA 1
ATOM 2083 C C . GLN A 1 252 ? 12.224 4.979 -19.217 1.00 96.88 252 GLN A C 1
ATOM 2085 O O . GLN A 1 252 ? 12.582 4.377 -20.223 1.00 96.88 252 GLN A O 1
ATOM 2090 N N . LEU A 1 253 ? 13.063 5.250 -18.212 1.00 96.06 253 LEU A N 1
ATOM 2091 C CA . LEU A 1 253 ? 14.439 4.756 -18.169 1.00 96.06 253 LEU A CA 1
ATOM 2092 C C . LEU A 1 253 ? 14.516 3.245 -17.906 1.00 96.06 253 LEU A C 1
ATOM 2094 O O . LEU A 1 253 ? 15.538 2.632 -18.195 1.00 96.06 253 LEU A O 1
ATOM 2098 N N . LEU A 1 254 ? 13.458 2.658 -17.334 1.00 95.44 254 LEU A N 1
ATOM 2099 C CA . LEU A 1 254 ? 13.442 1.267 -16.867 1.00 95.44 254 LEU A CA 1
ATOM 2100 C C . LEU A 1 254 ? 12.481 0.384 -17.667 1.00 95.44 254 LEU A C 1
ATOM 2102 O O . LEU A 1 254 ? 12.694 -0.820 -17.770 1.00 95.44 254 LEU A O 1
ATOM 2106 N N . PHE A 1 255 ? 11.430 0.971 -18.241 1.00 94.69 255 PHE A N 1
ATOM 2107 C CA . PHE A 1 255 ? 10.361 0.234 -18.907 1.00 94.69 255 PHE A CA 1
ATOM 2108 C C . PHE A 1 255 ? 10.024 0.828 -20.273 1.00 94.69 255 PHE A C 1
ATOM 2110 O O . PHE A 1 255 ? 10.173 2.027 -20.510 1.00 94.69 255 PHE A O 1
ATOM 2117 N N . ARG A 1 256 ? 9.464 -0.005 -21.162 1.00 93.38 256 ARG A N 1
ATOM 2118 C CA . ARG A 1 256 ? 8.841 0.468 -22.411 1.00 93.38 256 ARG A CA 1
ATOM 2119 C C . ARG A 1 256 ? 7.752 1.498 -22.103 1.00 93.38 256 ARG A C 1
ATOM 2121 O O . ARG A 1 256 ? 7.056 1.377 -21.096 1.00 93.38 256 ARG A O 1
ATOM 2128 N N . SER A 1 257 ? 7.546 2.457 -23.005 1.00 94.62 257 SER A N 1
ATOM 2129 C CA . SER A 1 257 ? 6.660 3.609 -22.781 1.00 94.62 257 SER A CA 1
ATOM 2130 C C . SER A 1 257 ? 5.249 3.229 -22.322 1.00 94.62 257 SER A C 1
ATOM 2132 O O . SER A 1 257 ? 4.725 3.850 -21.405 1.00 94.62 257 SER A O 1
ATOM 2134 N N . SER A 1 258 ? 4.645 2.179 -22.890 1.00 91.88 258 SER A N 1
ATOM 2135 C CA . SER A 1 258 ? 3.317 1.706 -22.473 1.00 91.88 258 SER A CA 1
ATOM 2136 C C . SER A 1 258 ? 3.286 1.244 -21.011 1.00 91.88 258 SER A C 1
ATOM 2138 O O . SER A 1 258 ? 2.400 1.645 -20.258 1.00 91.88 258 SER A O 1
ATOM 2140 N N . ARG A 1 259 ? 4.280 0.452 -20.588 1.00 93.75 259 ARG A N 1
ATOM 2141 C CA . ARG A 1 259 ? 4.405 -0.043 -19.210 1.00 93.75 259 ARG A CA 1
ATOM 2142 C C . ARG A 1 259 ? 4.757 1.083 -18.240 1.00 93.75 259 ARG A C 1
ATOM 2144 O O . ARG A 1 259 ? 4.113 1.208 -17.201 1.00 93.75 259 ARG A O 1
ATOM 2151 N N . ALA A 1 260 ? 5.707 1.943 -18.611 1.00 96.50 260 ALA A N 1
ATOM 2152 C CA . ALA A 1 260 ? 6.088 3.114 -17.826 1.00 96.50 260 ALA A CA 1
ATOM 2153 C C . ALA A 1 260 ? 4.887 4.033 -17.556 1.00 96.50 260 ALA A C 1
ATOM 2155 O O . ALA A 1 260 ? 4.681 4.446 -16.418 1.00 96.50 260 ALA A O 1
ATOM 2156 N N . ASN A 1 261 ? 4.056 4.299 -18.571 1.00 96.00 261 ASN A N 1
ATOM 2157 C CA . ASN A 1 261 ? 2.855 5.125 -18.432 1.00 96.00 261 ASN A CA 1
ATOM 2158 C C . ASN A 1 261 ? 1.813 4.492 -17.499 1.00 96.00 261 ASN A C 1
ATOM 2160 O O . ASN A 1 261 ? 1.162 5.203 -16.736 1.00 96.00 261 ASN A O 1
ATOM 2164 N N . LEU A 1 262 ? 1.670 3.164 -17.523 1.00 95.81 262 LEU A N 1
ATOM 2165 C CA . LEU A 1 262 ? 0.741 2.453 -16.646 1.00 95.81 262 LEU A CA 1
ATOM 2166 C C . LEU A 1 262 ? 1.173 2.536 -15.172 1.00 95.81 262 LEU A C 1
ATOM 2168 O O . LEU A 1 262 ? 0.358 2.851 -14.305 1.00 95.81 262 LEU A O 1
ATOM 2172 N N . ILE A 1 263 ? 2.463 2.316 -14.894 1.00 97.88 263 ILE A N 1
ATOM 2173 C CA . ILE A 1 263 ? 3.031 2.443 -13.542 1.00 97.88 263 ILE A CA 1
ATOM 2174 C C . ILE A 1 263 ? 2.978 3.905 -13.074 1.00 97.88 263 ILE A C 1
ATOM 2176 O O . ILE A 1 263 ? 2.590 4.170 -11.937 1.00 97.88 263 ILE A O 1
ATOM 2180 N N . ARG A 1 264 ? 3.297 4.861 -13.957 1.00 98.12 264 ARG A N 1
ATOM 2181 C CA . ARG A 1 264 ? 3.205 6.304 -13.689 1.00 98.12 264 ARG A CA 1
ATOM 2182 C C . ARG A 1 264 ? 1.789 6.693 -13.270 1.00 98.12 264 ARG A C 1
ATOM 2184 O O . ARG A 1 264 ? 1.621 7.261 -12.195 1.00 98.12 264 ARG A O 1
ATOM 2191 N N . LYS A 1 265 ? 0.777 6.278 -14.041 1.00 97.94 265 LYS A N 1
ATOM 2192 C CA . LYS A 1 265 ? -0.637 6.495 -13.706 1.00 97.94 265 LYS A CA 1
ATOM 2193 C C . LYS A 1 265 ? -0.987 5.926 -12.330 1.00 97.94 265 LYS A C 1
ATOM 2195 O O . LYS A 1 265 ? -1.635 6.598 -11.542 1.00 97.94 265 LYS A O 1
ATOM 2200 N N . LEU A 1 266 ? -0.533 4.713 -12.013 1.00 98.50 266 LEU A N 1
ATOM 2201 C CA . LEU A 1 266 ? -0.787 4.098 -10.707 1.00 98.50 266 LEU A CA 1
ATOM 2202 C C . LEU A 1 266 ? -0.189 4.907 -9.546 1.00 98.50 266 LEU A C 1
ATOM 2204 O O . LEU A 1 266 ? -0.815 5.026 -8.491 1.00 98.50 266 LEU A O 1
ATOM 2208 N N . TRP A 1 267 ? 1.025 5.429 -9.722 1.00 98.62 267 TRP A N 1
ATOM 2209 C CA . TRP A 1 267 ? 1.705 6.251 -8.722 1.00 98.62 267 TRP A CA 1
ATOM 2210 C C . TRP A 1 267 ? 1.060 7.638 -8.582 1.00 98.62 267 TRP A C 1
ATOM 2212 O O . TRP A 1 267 ? 0.919 8.123 -7.459 1.00 98.62 267 TRP A O 1
ATOM 2222 N N . ASP A 1 268 ? 0.630 8.248 -9.691 1.00 98.38 268 ASP A N 1
ATOM 2223 C CA . ASP A 1 268 ? -0.085 9.532 -9.701 1.00 98.38 268 ASP A CA 1
ATOM 2224 C C . ASP A 1 268 ? -1.442 9.416 -9.011 1.00 98.38 268 ASP A C 1
ATOM 2226 O O . ASP A 1 268 ? -1.701 10.130 -8.043 1.00 98.38 268 ASP A O 1
ATOM 2230 N N . ASP A 1 269 ? -2.258 8.443 -9.422 1.00 98.38 269 ASP A N 1
ATOM 2231 C CA . ASP A 1 269 ? -3.572 8.176 -8.836 1.00 98.38 269 ASP A CA 1
ATOM 2232 C C . ASP A 1 269 ? -3.456 7.897 -7.320 1.00 98.38 269 ASP A C 1
ATOM 2234 O O . ASP A 1 269 ? -4.279 8.356 -6.524 1.00 98.38 269 ASP A O 1
ATOM 2238 N N . PHE A 1 270 ? -2.406 7.186 -6.883 1.00 98.38 270 PHE A N 1
ATOM 2239 C CA . PHE A 1 270 ? -2.136 6.982 -5.456 1.00 98.38 270 PHE A CA 1
ATOM 2240 C C . PHE A 1 270 ? -1.816 8.296 -4.727 1.00 98.38 270 PHE A C 1
ATOM 2242 O O . PHE A 1 270 ? -2.348 8.557 -3.643 1.00 98.38 270 PHE A O 1
ATOM 2249 N N . TYR A 1 271 ? -0.939 9.125 -5.292 1.00 97.81 271 TYR A N 1
ATOM 2250 C CA . TYR A 1 271 ? -0.562 10.395 -4.678 1.00 97.81 271 TYR A CA 1
ATOM 2251 C C . TYR A 1 271 ? -1.751 11.368 -4.610 1.00 97.81 271 TYR A C 1
ATOM 2253 O O . TYR A 1 271 ? -1.935 12.055 -3.600 1.00 97.81 271 TYR A O 1
ATOM 2261 N N . GLU A 1 272 ? -2.612 11.377 -5.629 1.00 97.00 272 GLU A N 1
ATOM 2262 C CA . GLU A 1 272 ? -3.871 12.124 -5.621 1.00 97.00 272 GLU A CA 1
ATOM 2263 C C . GLU A 1 272 ? -4.828 11.635 -4.529 1.00 97.00 272 GLU A C 1
ATOM 2265 O O . GLU A 1 272 ? -5.419 12.453 -3.816 1.00 97.00 272 GLU A O 1
ATOM 2270 N N . LEU A 1 273 ? -4.953 10.316 -4.339 1.00 96.38 273 LEU A N 1
ATOM 2271 C CA . LEU A 1 273 ? -5.735 9.735 -3.245 1.00 96.38 273 LEU A CA 1
ATOM 2272 C C . LEU A 1 273 ? -5.212 10.167 -1.880 1.00 96.38 273 LEU A C 1
ATOM 2274 O O . LEU A 1 273 ? -5.995 10.568 -1.017 1.00 96.38 273 LEU A O 1
ATOM 2278 N N . TYR A 1 274 ? -3.895 10.128 -1.690 1.00 94.75 274 TYR A N 1
ATOM 2279 C CA . TYR A 1 274 ? -3.256 10.583 -0.462 1.00 94.75 274 TYR A CA 1
ATOM 2280 C C . TYR A 1 274 ? -3.535 12.070 -0.194 1.00 94.75 274 TYR A C 1
ATOM 2282 O O . TYR A 1 274 ? -3.969 12.432 0.904 1.00 94.75 274 TYR A O 1
ATOM 2290 N N . CYS A 1 275 ? -3.384 12.933 -1.202 1.00 93.12 275 CYS A N 1
ATOM 2291 C CA . CYS A 1 275 ? -3.716 14.356 -1.096 1.00 93.12 275 CYS A CA 1
ATOM 2292 C C . CYS A 1 275 ? -5.200 14.580 -0.760 1.00 93.12 275 CYS A C 1
ATOM 2294 O O . CYS A 1 275 ? -5.533 15.359 0.139 1.00 93.12 275 CYS A O 1
ATOM 2296 N N . SER A 1 276 ? -6.092 13.858 -1.439 1.00 92.81 276 SER A N 1
ATOM 2297 C CA . SER A 1 276 ? -7.542 13.947 -1.252 1.00 92.81 276 SER A CA 1
ATOM 2298 C C . SER A 1 276 ? -7.954 13.508 0.152 1.00 92.81 276 SER A C 1
ATOM 2300 O O . SER A 1 276 ? -8.762 14.167 0.799 1.00 92.81 276 SER A O 1
ATOM 2302 N N . MET A 1 277 ? -7.341 12.451 0.678 1.00 90.31 277 MET A N 1
ATOM 2303 C CA . MET A 1 277 ? -7.585 11.944 2.027 1.00 90.31 277 MET A CA 1
ATOM 2304 C C . MET A 1 277 ? -7.202 12.952 3.127 1.00 90.31 277 MET A C 1
ATOM 2306 O O . MET A 1 277 ? -7.863 13.036 4.166 1.00 90.31 277 MET A O 1
ATOM 2310 N N . LYS A 1 278 ? -6.148 13.746 2.902 1.00 87.38 278 LYS A N 1
ATOM 2311 C CA . LYS A 1 278 ? -5.706 14.807 3.826 1.00 87.38 278 LYS A CA 1
ATOM 2312 C C . LYS A 1 278 ? -6.617 16.025 3.803 1.00 87.38 278 LYS A C 1
ATOM 2314 O O . LYS A 1 278 ? -6.670 16.768 4.787 1.00 87.38 278 LYS A O 1
ATOM 2319 N N . ASN A 1 279 ? -7.295 16.256 2.685 1.00 88.81 279 ASN A N 1
ATOM 2320 C CA . ASN A 1 279 ? -8.139 17.418 2.509 1.00 88.81 279 ASN A CA 1
ATOM 2321 C C . ASN A 1 279 ? -9.531 17.195 3.128 1.00 88.81 279 ASN A C 1
ATOM 2323 O O . ASN A 1 279 ? -10.309 16.347 2.703 1.00 88.81 279 ASN A O 1
ATOM 2327 N N . LYS A 1 280 ? -9.871 18.022 4.123 1.00 86.44 280 LYS A N 1
ATOM 2328 C CA . LYS A 1 280 ? -11.168 17.995 4.817 1.00 86.44 280 LYS A CA 1
ATOM 2329 C C . LYS A 1 280 ? -12.368 18.323 3.917 1.00 86.44 280 LYS A C 1
ATOM 2331 O O . LYS A 1 280 ? -13.494 17.991 4.276 1.00 86.44 280 LYS A O 1
ATOM 2336 N N . THR A 1 281 ? -12.148 18.991 2.781 1.00 90.38 281 THR A N 1
ATOM 2337 C CA . THR A 1 281 ? -13.220 19.359 1.840 1.00 90.38 281 THR A CA 1
ATOM 2338 C C . THR A 1 281 ? -13.499 18.281 0.798 1.00 90.38 281 THR A C 1
ATOM 2340 O O . THR A 1 281 ? -14.429 18.436 0.014 1.00 90.38 281 THR A O 1
ATOM 2343 N N . THR A 1 282 ? -12.701 17.213 0.759 1.00 92.69 282 THR A N 1
ATOM 2344 C CA . THR A 1 282 ? -12.900 16.099 -0.168 1.00 92.69 282 THR A CA 1
ATOM 2345 C C . THR A 1 282 ? -14.234 15.417 0.104 1.00 92.69 282 THR A C 1
ATOM 2347 O O . THR A 1 282 ? -14.552 15.099 1.253 1.00 92.69 282 THR A O 1
ATOM 2350 N N . ASP A 1 283 ? -15.004 15.154 -0.954 1.00 94.31 283 ASP A N 1
ATOM 2351 C CA . ASP A 1 283 ? -16.212 14.341 -0.853 1.00 94.31 283 ASP A CA 1
ATOM 2352 C C . ASP A 1 283 ? -15.835 12.874 -0.564 1.00 94.31 283 ASP A C 1
ATOM 2354 O O . ASP A 1 283 ? -15.144 12.241 -1.370 1.00 94.31 283 ASP A O 1
ATOM 2358 N N . PRO A 1 284 ? -16.304 12.282 0.552 1.00 94.44 284 PRO A N 1
ATOM 2359 C CA . PRO A 1 284 ? -16.031 10.883 0.854 1.00 94.44 284 PRO A CA 1
ATOM 2360 C C . PRO A 1 284 ? -16.514 9.910 -0.229 1.00 94.44 284 PRO A C 1
ATOM 2362 O O . PRO A 1 284 ? -15.905 8.858 -0.420 1.00 94.44 284 PRO A O 1
ATOM 2365 N N . ILE A 1 285 ? -17.605 10.214 -0.941 1.00 94.44 285 ILE A N 1
ATOM 2366 C CA . ILE A 1 285 ? -18.111 9.319 -1.993 1.00 94.44 285 ILE A CA 1
ATOM 2367 C C . ILE A 1 285 ? -17.197 9.353 -3.219 1.00 94.44 285 ILE A C 1
ATOM 2369 O O . ILE A 1 285 ? -16.883 8.292 -3.768 1.00 94.44 285 ILE A O 1
ATOM 2373 N N . GLN A 1 286 ? -16.719 10.535 -3.606 1.00 95.69 286 GLN A N 1
ATOM 2374 C CA . GLN A 1 286 ? -15.688 10.685 -4.627 1.00 95.69 286 GLN A CA 1
ATOM 2375 C C . GLN A 1 286 ? -14.394 9.954 -4.246 1.00 95.69 286 GLN A C 1
ATOM 2377 O O . GLN A 1 286 ? -13.904 9.161 -5.049 1.00 95.69 286 GLN A O 1
ATOM 2382 N N . LEU A 1 287 ? -13.900 10.128 -3.012 1.00 95.56 287 LEU A N 1
ATOM 2383 C CA . LEU A 1 287 ? -12.693 9.442 -2.536 1.00 95.56 287 LEU A CA 1
ATOM 2384 C C . LEU A 1 287 ? -12.842 7.918 -2.619 1.00 95.56 287 LEU A C 1
ATOM 2386 O O . LEU A 1 287 ? -11.936 7.228 -3.078 1.00 95.56 287 LEU A O 1
ATOM 2390 N N . LYS A 1 288 ? -14.008 7.383 -2.229 1.00 97.38 288 LYS A N 1
ATOM 2391 C CA . LYS A 1 288 ? -14.312 5.951 -2.359 1.00 97.38 288 LYS A CA 1
ATOM 2392 C C . LYS A 1 288 ? -14.197 5.479 -3.806 1.00 97.38 288 LYS A C 1
ATOM 2394 O O . LYS A 1 288 ? -13.633 4.417 -4.055 1.00 97.38 288 LYS A O 1
ATOM 2399 N N . LYS A 1 289 ? -14.774 6.234 -4.746 1.00 96.81 289 LYS A N 1
ATOM 2400 C CA . LYS A 1 289 ? -14.742 5.886 -6.169 1.00 96.81 289 LYS A CA 1
ATOM 2401 C C . LYS A 1 289 ? -13.302 5.875 -6.682 1.00 96.81 289 LYS A C 1
ATOM 2403 O O . LYS A 1 289 ? -12.879 4.861 -7.218 1.00 96.81 289 LYS A O 1
ATOM 2408 N N . GLN A 1 290 ? -12.544 6.939 -6.424 1.00 97.62 290 GLN A N 1
ATOM 2409 C CA . GLN A 1 290 ? -11.139 7.033 -6.829 1.00 97.62 290 GLN A CA 1
ATOM 2410 C C . GLN A 1 290 ? -10.298 5.895 -6.236 1.00 97.62 290 GLN A C 1
ATOM 2412 O O . GLN A 1 290 ? -9.462 5.325 -6.927 1.00 97.62 290 GLN A O 1
ATOM 2417 N N . ALA A 1 291 ? -10.539 5.519 -4.976 1.00 97.44 291 ALA A N 1
ATOM 2418 C CA . ALA A 1 291 ? -9.769 4.464 -4.328 1.00 97.44 291 ALA A CA 1
ATOM 2419 C C . ALA A 1 291 ? -10.071 3.076 -4.914 1.00 97.44 291 ALA A C 1
ATOM 2421 O O . ALA A 1 291 ? -9.171 2.248 -5.043 1.00 97.44 291 ALA A O 1
ATOM 2422 N N . LEU A 1 292 ? -11.324 2.829 -5.306 1.00 97.25 292 LEU A N 1
ATOM 2423 C CA . LEU A 1 292 ? -11.703 1.617 -6.033 1.00 97.25 292 LEU A CA 1
ATOM 2424 C C . LEU A 1 292 ? -11.132 1.608 -7.453 1.00 97.25 292 LEU A C 1
ATOM 2426 O O . LEU A 1 292 ? -10.603 0.583 -7.867 1.00 97.25 292 LEU A O 1
ATOM 2430 N N . ASP A 1 293 ? -11.186 2.732 -8.168 1.00 97.44 293 ASP A N 1
ATOM 2431 C CA . ASP A 1 293 ? -10.614 2.859 -9.513 1.00 97.44 293 ASP A CA 1
ATOM 2432 C C . ASP A 1 293 ? -9.091 2.624 -9.484 1.00 97.44 293 ASP A C 1
ATOM 2434 O O . ASP A 1 293 ? -8.553 1.900 -10.322 1.00 97.44 293 ASP A O 1
ATOM 2438 N N . TRP A 1 294 ? -8.404 3.138 -8.460 1.00 98.50 294 TRP A N 1
ATOM 2439 C CA . TRP A 1 294 ? -6.986 2.873 -8.217 1.00 98.50 294 TRP A CA 1
ATOM 2440 C C . TRP A 1 294 ? -6.698 1.400 -7.908 1.00 98.50 294 TRP A C 1
ATOM 2442 O O . TRP A 1 294 ? -5.754 0.827 -8.452 1.00 98.50 294 TRP A O 1
ATOM 2452 N N . LEU A 1 295 ? -7.523 0.752 -7.076 1.00 98.06 295 LEU A N 1
ATOM 2453 C CA . LEU A 1 295 ? -7.388 -0.680 -6.801 1.00 98.06 295 LEU A CA 1
ATOM 2454 C C . LEU A 1 295 ? -7.613 -1.522 -8.067 1.00 98.06 295 LEU A C 1
ATOM 2456 O O . LEU A 1 295 ? -6.900 -2.498 -8.284 1.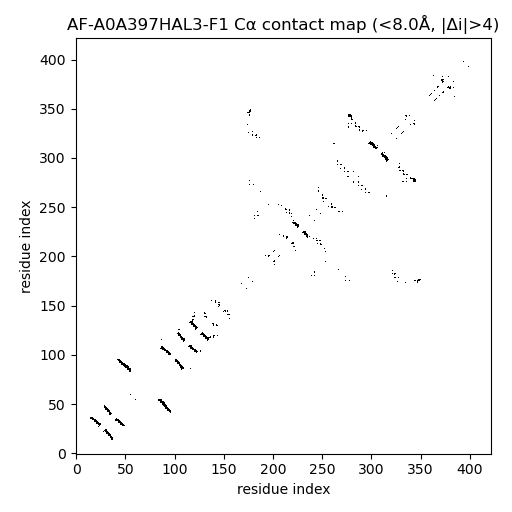00 98.06 295 LEU A O 1
ATOM 2460 N N . LEU A 1 296 ? -8.582 -1.153 -8.906 1.00 96.00 296 LEU A N 1
ATOM 2461 C CA . LEU A 1 296 ? -8.833 -1.824 -10.182 1.00 96.00 296 LEU A CA 1
ATOM 2462 C C . LEU A 1 296 ? -7.652 -1.657 -11.142 1.00 96.00 296 LEU A C 1
ATOM 2464 O O . LEU A 1 296 ? -7.260 -2.631 -11.777 1.00 96.00 296 LEU A O 1
ATOM 2468 N N . LEU A 1 297 ? -7.051 -0.464 -11.200 1.00 96.81 297 LEU A N 1
ATOM 2469 C CA . LEU A 1 297 ? -5.823 -0.232 -11.958 1.00 96.81 297 LEU A CA 1
ATOM 2470 C C . LEU A 1 297 ? -4.682 -1.116 -11.440 1.00 96.81 297 LEU A C 1
ATOM 2472 O O . LEU A 1 297 ? -4.031 -1.795 -12.233 1.00 96.81 297 LEU A O 1
ATOM 2476 N N . PHE A 1 298 ? -4.476 -1.157 -10.120 1.00 97.12 298 PHE A N 1
ATOM 2477 C CA . PHE A 1 298 ? -3.479 -2.020 -9.481 1.00 97.12 298 PHE A CA 1
ATOM 2478 C C . PHE A 1 298 ? -3.676 -3.491 -9.873 1.00 97.12 298 PHE A C 1
ATOM 2480 O O . PHE A 1 298 ? -2.713 -4.169 -10.214 1.00 97.12 298 PHE A O 1
ATOM 2487 N N . LEU A 1 299 ? -4.925 -3.961 -9.883 1.00 93.81 299 LEU A N 1
ATOM 2488 C CA . LEU A 1 299 ? -5.314 -5.341 -10.182 1.00 93.81 299 LEU A CA 1
ATOM 2489 C C . LEU A 1 299 ? -5.616 -5.602 -11.662 1.00 93.81 299 LEU A C 1
ATOM 2491 O O . LEU A 1 299 ? -6.316 -6.568 -11.975 1.00 93.81 299 LEU A O 1
ATOM 2495 N N . THR A 1 300 ? -5.125 -4.759 -12.574 1.00 91.75 300 THR A N 1
ATOM 2496 C CA . THR A 1 300 ? -5.338 -4.959 -14.014 1.00 91.75 300 THR A CA 1
ATOM 2497 C C . THR A 1 300 ? -4.848 -6.360 -14.403 1.00 91.75 300 THR A C 1
ATOM 2499 O O . THR A 1 300 ? -3.659 -6.635 -14.226 1.00 91.75 300 THR A O 1
ATOM 2502 N N . PRO A 1 301 ? -5.718 -7.256 -14.908 1.00 88.50 301 PRO A N 1
ATOM 2503 C CA . PRO A 1 301 ? -5.334 -8.623 -15.232 1.00 88.50 301 PRO A CA 1
ATOM 2504 C C . PRO A 1 301 ? -4.528 -8.678 -16.529 1.00 88.50 301 PRO A C 1
ATOM 2506 O O . PRO A 1 301 ? -4.718 -7.855 -17.426 1.00 88.50 301 PRO A O 1
ATOM 2509 N N . SER A 1 302 ? -3.665 -9.686 -16.646 1.00 87.44 302 SER A N 1
ATOM 2510 C CA . SER A 1 302 ? -3.032 -10.008 -17.925 1.00 87.44 302 SER A CA 1
ATOM 2511 C C . SER A 1 302 ? -4.070 -10.501 -18.932 1.00 87.44 302 SER A C 1
ATOM 2513 O O . SER A 1 302 ? -5.031 -11.178 -18.564 1.00 87.44 302 SER A O 1
ATOM 2515 N N . GLN A 1 303 ? -3.869 -10.165 -20.201 1.00 83.81 303 GLN A N 1
ATOM 2516 C CA . GLN A 1 303 ? -4.742 -10.540 -21.310 1.00 83.81 303 GLN A CA 1
ATOM 2517 C C . GLN A 1 303 ? -3.973 -11.408 -22.307 1.00 83.81 303 GLN A C 1
ATOM 2519 O O . GLN A 1 303 ? -2.840 -11.086 -22.663 1.00 83.81 303 GLN A O 1
ATOM 2524 N N . GLY A 1 304 ? -4.604 -12.488 -22.772 1.00 81.06 304 GLY A N 1
ATOM 2525 C CA . GLY A 1 304 ? -3.982 -13.477 -23.658 1.00 81.06 304 GLY A CA 1
ATOM 2526 C C . GLY A 1 304 ? -3.145 -14.526 -22.917 1.00 81.06 304 GLY A C 1
ATOM 2527 O O . GLY A 1 304 ? -2.991 -14.477 -21.695 1.00 81.06 304 GLY A O 1
ATOM 2528 N N . ASN A 1 305 ? -2.623 -15.501 -23.662 1.00 77.94 305 ASN A N 1
ATOM 2529 C CA . ASN A 1 305 ? -1.694 -16.498 -23.135 1.00 77.94 305 ASN A CA 1
ATOM 2530 C C . ASN A 1 305 ? -0.273 -15.904 -23.116 1.00 77.94 305 ASN A C 1
ATOM 2532 O O . ASN A 1 305 ? 0.108 -15.313 -24.121 1.00 77.94 305 ASN A O 1
ATOM 2536 N N . PRO A 1 306 ? 0.528 -16.064 -22.044 1.00 78.19 306 PRO A N 1
ATOM 2537 C CA . PRO A 1 306 ? 1.918 -15.591 -21.992 1.00 78.19 306 PRO A CA 1
ATOM 2538 C C . PRO A 1 306 ? 2.806 -16.000 -23.177 1.00 78.19 306 PRO A C 1
ATOM 2540 O O . PRO A 1 306 ? 3.780 -15.312 -23.466 1.00 78.19 306 PRO A O 1
ATOM 2543 N N . ASN A 1 307 ? 2.471 -17.099 -23.857 1.00 80.50 307 ASN A N 1
ATOM 2544 C CA . ASN A 1 307 ? 3.210 -17.591 -25.021 1.00 80.50 307 ASN A CA 1
ATOM 2545 C C . ASN A 1 307 ? 2.759 -16.966 -26.356 1.00 80.50 307 ASN A C 1
ATOM 2547 O O . ASN A 1 307 ? 3.400 -17.198 -27.380 1.00 80.50 307 ASN A O 1
ATOM 2551 N N . ASP A 1 308 ? 1.675 -16.186 -26.363 1.00 83.81 308 ASP A N 1
ATOM 2552 C CA . ASP A 1 308 ? 1.138 -15.562 -27.571 1.00 83.81 308 ASP A CA 1
ATOM 2553 C C . ASP A 1 308 ? 1.757 -14.178 -27.804 1.00 83.81 308 ASP A C 1
ATOM 2555 O O . ASP A 1 308 ? 1.947 -13.388 -26.879 1.00 83.81 308 ASP A O 1
ATOM 2559 N N . LEU A 1 309 ? 1.957 -13.814 -29.075 1.00 78.69 309 LEU A N 1
ATOM 2560 C CA . LEU A 1 309 ? 2.421 -12.474 -29.479 1.00 78.69 309 LEU A CA 1
ATOM 2561 C C . LEU A 1 309 ? 1.480 -11.339 -29.033 1.00 78.69 309 LEU A C 1
ATOM 2563 O O . LEU A 1 309 ? 1.914 -10.198 -28.894 1.00 78.69 309 LEU A O 1
ATOM 2567 N N . ASN A 1 310 ? 0.205 -11.653 -28.790 1.00 82.69 310 ASN A N 1
ATOM 2568 C CA . ASN A 1 310 ? -0.813 -10.696 -28.353 1.00 82.69 310 ASN A CA 1
ATOM 2569 C C . ASN A 1 310 ? -0.920 -10.592 -26.820 1.00 82.69 310 ASN A C 1
ATOM 2571 O O . ASN A 1 310 ? -1.843 -9.947 -26.314 1.00 82.69 310 ASN A O 1
ATOM 2575 N N . PHE A 1 311 ? -0.013 -11.229 -26.070 1.00 83.50 311 PHE A N 1
ATOM 2576 C CA . PHE A 1 311 ? -0.005 -11.151 -24.616 1.00 83.50 311 PHE A CA 1
ATOM 2577 C C . PHE A 1 311 ? 0.209 -9.716 -24.136 1.00 83.50 311 PHE A C 1
ATOM 2579 O O . PHE A 1 311 ? 1.208 -9.067 -24.449 1.00 83.50 311 PHE A O 1
ATOM 2586 N N . THR A 1 312 ? -0.716 -9.237 -23.311 1.00 81.81 312 THR A N 1
ATOM 2587 C CA . THR A 1 312 ? -0.576 -7.966 -22.606 1.00 81.81 312 THR A CA 1
ATOM 2588 C C . THR A 1 312 ? -0.512 -8.248 -21.116 1.00 81.81 312 THR A C 1
ATOM 2590 O O . THR A 1 312 ? -1.499 -8.657 -20.507 1.00 81.81 312 THR A O 1
ATOM 2593 N N . GLN A 1 313 ? 0.657 -8.036 -20.519 1.00 83.56 313 GLN A N 1
ATOM 2594 C CA . GLN A 1 313 ? 0.852 -8.234 -19.088 1.00 83.56 313 GLN A CA 1
ATOM 2595 C C . GLN A 1 313 ? 0.006 -7.242 -18.277 1.00 83.56 313 GLN A C 1
ATOM 2597 O O . GLN A 1 313 ? 0.021 -6.034 -18.529 1.00 83.56 313 GLN A O 1
ATOM 2602 N N . GLY A 1 314 ? -0.705 -7.766 -17.280 1.00 87.81 314 GLY A N 1
ATOM 2603 C CA . GLY A 1 314 ? -1.427 -6.993 -16.277 1.00 87.81 314 GLY A CA 1
ATOM 2604 C C . GLY A 1 314 ? -0.486 -6.224 -15.351 1.00 87.81 314 GLY A C 1
ATOM 2605 O O . GLY A 1 314 ? 0.733 -6.296 -15.495 1.00 87.81 314 GLY A O 1
ATOM 2606 N N . LEU A 1 315 ? -1.024 -5.466 -14.394 1.00 91.88 315 LEU A N 1
ATOM 2607 C CA . LEU A 1 315 ? -0.201 -4.617 -13.529 1.00 91.88 315 LEU A CA 1
ATOM 2608 C C . LEU A 1 315 ? 0.379 -5.402 -12.345 1.00 91.88 315 LEU A C 1
ATOM 2610 O O . LEU A 1 315 ? 1.536 -5.809 -12.426 1.00 91.88 315 LEU A O 1
ATOM 2614 N N . TYR A 1 316 ? -0.414 -5.648 -11.298 1.00 94.19 316 TYR A N 1
ATOM 2615 C CA . TYR A 1 316 ? 0.011 -6.338 -10.076 1.00 94.19 316 TYR A CA 1
ATOM 2616 C C . TYR A 1 316 ? -1.053 -7.320 -9.557 1.00 94.19 316 TYR A C 1
ATOM 2618 O O . TYR A 1 316 ? -2.236 -7.240 -9.890 1.00 94.19 316 TYR A O 1
ATOM 2626 N N . LEU A 1 317 ? -0.627 -8.283 -8.734 1.00 88.56 317 LEU A N 1
ATOM 2627 C CA . LEU A 1 317 ? -1.457 -9.406 -8.283 1.00 88.56 317 LEU A CA 1
ATOM 2628 C C . LEU A 1 317 ? -2.148 -9.143 -6.928 1.00 88.56 317 LEU A C 1
ATOM 2630 O O . LEU A 1 317 ? -1.621 -8.406 -6.091 1.00 88.56 317 LEU A O 1
ATOM 2634 N N . PRO A 1 318 ? -3.281 -9.812 -6.625 1.00 88.19 318 PRO A N 1
ATOM 2635 C CA . PRO A 1 318 ? -3.976 -9.665 -5.340 1.00 88.19 318 PRO A CA 1
ATOM 2636 C C . PRO A 1 318 ? -3.122 -9.981 -4.105 1.00 88.19 318 PRO A C 1
ATOM 2638 O O . PRO A 1 318 ? -3.265 -9.329 -3.073 1.00 88.19 318 PRO A O 1
ATOM 2641 N N . ASN A 1 319 ? -2.203 -10.947 -4.198 1.00 88.00 319 ASN A N 1
ATOM 2642 C CA . ASN A 1 319 ? -1.289 -11.297 -3.104 1.00 88.00 319 ASN A CA 1
ATOM 2643 C C . ASN A 1 319 ? -0.251 -10.197 -2.806 1.00 88.00 319 ASN A C 1
ATOM 2645 O O . ASN A 1 319 ? 0.457 -10.282 -1.804 1.00 88.00 319 ASN A O 1
ATOM 2649 N N . GLN A 1 320 ? -0.151 -9.170 -3.658 1.00 90.75 320 GLN A N 1
ATOM 2650 C CA . GLN A 1 320 ? 0.747 -8.041 -3.461 1.00 90.75 320 GLN A CA 1
ATOM 2651 C C . GLN A 1 320 ? 0.103 -6.878 -2.689 1.00 90.75 320 GLN A C 1
ATOM 2653 O O . GLN A 1 320 ? 0.827 -5.945 -2.326 1.00 90.75 320 GLN A O 1
ATOM 2658 N N . ILE A 1 321 ? -1.202 -6.953 -2.397 1.00 92.19 321 ILE A N 1
ATOM 2659 C CA . ILE A 1 321 ? -1.942 -5.970 -1.597 1.00 92.19 321 ILE A CA 1
ATOM 2660 C C . ILE A 1 321 ? -1.475 -6.013 -0.138 1.00 92.19 321 ILE A C 1
ATOM 2662 O O . ILE A 1 321 ? -1.441 -7.069 0.492 1.00 92.19 321 ILE A O 1
ATOM 2666 N N . THR A 1 322 ? -1.170 -4.843 0.425 1.00 94.88 322 THR A N 1
ATOM 2667 C CA . THR A 1 322 ? -0.818 -4.697 1.846 1.00 94.88 322 THR A CA 1
ATOM 2668 C C . THR A 1 322 ? -2.024 -4.298 2.695 1.00 94.88 322 THR A C 1
ATOM 2670 O O . THR A 1 322 ? -3.044 -3.817 2.192 1.00 94.88 322 THR A O 1
ATOM 2673 N N . SER A 1 323 ? -1.898 -4.438 4.016 1.00 93.62 323 SER A N 1
ATOM 2674 C CA . SER A 1 323 ? -2.905 -3.966 4.974 1.00 93.62 323 SER A CA 1
ATOM 2675 C C . SER A 1 323 ? -3.209 -2.472 4.813 1.00 93.62 323 SER A C 1
ATOM 2677 O O . SER A 1 323 ? -4.372 -2.081 4.850 1.00 93.62 323 SER A O 1
ATOM 2679 N N . TYR A 1 324 ? -2.196 -1.640 4.556 1.00 95.94 324 TYR A N 1
ATOM 2680 C CA . TYR A 1 324 ? -2.381 -0.205 4.324 1.00 95.94 324 TYR A CA 1
ATOM 2681 C C . TYR A 1 324 ? -3.157 0.093 3.039 1.00 95.94 324 TYR A C 1
ATOM 2683 O O . TYR A 1 324 ? -4.014 0.974 3.049 1.00 95.94 324 TYR A O 1
ATOM 2691 N N . MET A 1 325 ? -2.928 -0.662 1.959 1.00 96.50 325 MET A N 1
ATOM 2692 C CA . MET A 1 325 ? -3.723 -0.531 0.730 1.00 96.50 325 MET A CA 1
ATOM 2693 C C . MET A 1 325 ? -5.187 -0.897 0.981 1.00 96.50 325 MET A C 1
ATOM 2695 O O . MET A 1 325 ? -6.088 -0.167 0.577 1.00 96.50 325 MET A O 1
ATOM 2699 N N . HIS A 1 326 ? -5.431 -1.999 1.697 1.00 94.31 326 HIS A N 1
ATOM 2700 C CA . HIS A 1 326 ? -6.783 -2.408 2.070 1.00 94.31 326 HIS A CA 1
ATOM 2701 C C . HIS A 1 326 ? -7.495 -1.318 2.881 1.00 94.31 326 HIS A C 1
ATOM 2703 O O . HIS A 1 326 ? -8.609 -0.911 2.553 1.00 94.31 326 HIS A O 1
ATOM 2709 N N . VAL A 1 327 ? -6.834 -0.814 3.921 1.00 92.69 327 VAL A N 1
ATOM 2710 C CA . VAL A 1 327 ? -7.397 0.204 4.805 1.00 92.69 327 VAL A CA 1
ATOM 2711 C C . VAL A 1 327 ? -7.676 1.511 4.055 1.00 92.69 327 VAL A C 1
ATOM 2713 O O . VAL A 1 327 ? -8.755 2.080 4.222 1.00 92.69 327 VAL A O 1
ATOM 2716 N N . LEU A 1 328 ? -6.771 1.949 3.175 1.00 95.06 328 LEU A N 1
ATOM 2717 C CA . LEU A 1 328 ? -6.980 3.124 2.327 1.00 95.06 328 LEU A CA 1
ATOM 2718 C C . LEU A 1 328 ? -8.239 2.974 1.458 1.00 95.06 328 LEU A C 1
ATOM 2720 O O . LEU A 1 328 ? -9.101 3.854 1.471 1.00 95.06 328 LEU A O 1
ATOM 2724 N N . VAL A 1 329 ? -8.367 1.850 0.747 1.00 95.69 329 VAL A N 1
ATOM 2725 C CA . VAL A 1 329 ? -9.447 1.637 -0.229 1.00 95.69 329 VAL A CA 1
ATOM 2726 C C . VAL A 1 329 ? -10.806 1.461 0.443 1.00 95.69 329 VAL A C 1
ATOM 2728 O O . VAL A 1 329 ? -11.795 2.074 0.033 1.00 95.69 329 VAL A O 1
ATOM 2731 N N . TYR A 1 330 ? -10.874 0.634 1.484 1.00 92.88 330 TYR A N 1
ATOM 2732 C CA . TYR A 1 330 ? -12.155 0.236 2.063 1.00 92.88 330 TYR A CA 1
ATOM 2733 C C . TYR A 1 330 ? -12.600 1.120 3.226 1.00 92.88 330 TYR A C 1
ATOM 2735 O O . TYR A 1 330 ? -13.806 1.318 3.382 1.00 92.88 330 TYR A O 1
ATOM 2743 N N . HIS A 1 331 ? -11.663 1.701 3.982 1.00 91.38 331 HIS A N 1
ATOM 2744 C CA . HIS A 1 331 ? -11.964 2.428 5.220 1.00 91.38 331 HIS A CA 1
ATOM 2745 C C . HIS A 1 331 ? -11.583 3.912 5.190 1.00 91.38 331 HIS A C 1
ATOM 2747 O O . HIS A 1 331 ? -12.149 4.688 5.963 1.00 91.38 331 HIS A O 1
ATOM 2753 N N . GLY A 1 332 ? -10.694 4.348 4.290 1.00 91.81 332 GLY A N 1
ATOM 2754 C CA . GLY A 1 332 ? -10.274 5.753 4.190 1.00 91.81 332 GLY A CA 1
ATOM 2755 C C . GLY A 1 332 ? -11.447 6.719 4.031 1.00 91.81 332 GLY A C 1
ATOM 2756 O O . GLY A 1 332 ? -11.571 7.692 4.775 1.00 91.81 332 GLY A O 1
ATOM 2757 N N . TRP A 1 333 ? -12.377 6.404 3.131 1.00 93.81 333 TRP A N 1
ATOM 2758 C CA . TRP A 1 333 ? -13.573 7.219 2.913 1.00 93.81 333 TRP A CA 1
ATOM 2759 C C . TRP A 1 333 ? -14.566 7.178 4.089 1.00 93.81 333 TRP A C 1
ATOM 2761 O O . TRP A 1 333 ? -15.203 8.188 4.385 1.00 93.81 333 TRP A O 1
ATOM 2771 N N . GLU A 1 334 ? -14.705 6.042 4.785 1.00 92.38 334 GLU A N 1
ATOM 2772 C CA . GLU A 1 334 ? -15.587 5.920 5.956 1.00 92.38 334 GLU A CA 1
ATOM 2773 C C . GLU A 1 334 ? -15.092 6.805 7.098 1.00 92.38 334 GLU A C 1
ATOM 2775 O O . GLU A 1 334 ? -15.874 7.518 7.733 1.00 92.38 334 GLU A O 1
ATOM 2780 N N . LEU A 1 335 ? -13.779 6.787 7.320 1.00 91.38 335 LEU A N 1
ATOM 2781 C CA . LEU A 1 335 ? -13.122 7.577 8.347 1.00 91.38 335 LEU A CA 1
ATOM 2782 C C . LEU A 1 335 ? -13.136 9.062 7.996 1.00 91.38 335 LEU A C 1
ATOM 2784 O O . LEU A 1 335 ? -13.472 9.872 8.860 1.00 91.38 335 LEU A O 1
ATOM 2788 N N . LEU A 1 336 ? -12.882 9.429 6.734 1.00 91.56 336 LEU A N 1
ATOM 2789 C CA . LEU A 1 336 ? -13.029 10.813 6.284 1.00 91.56 336 LEU A CA 1
ATOM 2790 C C . LEU A 1 336 ? -14.467 11.303 6.482 1.00 91.56 336 LEU A C 1
ATOM 2792 O O . LEU A 1 336 ? -14.667 12.398 6.992 1.00 91.56 336 LEU A O 1
ATOM 2796 N N . LYS A 1 337 ? -15.476 10.482 6.164 1.00 92.44 337 LYS A N 1
ATOM 2797 C CA . LYS A 1 337 ? -16.888 10.820 6.395 1.00 92.44 337 LYS A CA 1
ATOM 2798 C C . LYS A 1 337 ? -17.205 11.007 7.878 1.00 92.44 337 LYS A C 1
ATOM 2800 O O . LYS A 1 337 ? -17.919 11.938 8.241 1.00 92.44 337 LYS A O 1
ATOM 2805 N N . LYS A 1 338 ? -16.696 10.125 8.743 1.00 90.62 338 LYS A N 1
ATOM 2806 C CA . LYS A 1 338 ? -16.912 10.200 10.195 1.00 90.62 338 LYS A CA 1
ATOM 2807 C C . LYS A 1 338 ? -16.232 11.427 10.809 1.00 90.62 338 LYS A C 1
ATOM 2809 O O . LYS A 1 338 ? -16.793 12.055 11.702 1.00 90.62 338 LYS A O 1
ATOM 2814 N N . HIS A 1 339 ? -15.042 11.771 10.325 1.00 88.38 339 HIS A N 1
ATOM 2815 C CA . HIS A 1 339 ? -14.183 12.809 10.892 1.00 88.38 339 HIS A CA 1
ATOM 2816 C C . HIS A 1 339 ? -14.030 14.039 9.986 1.00 88.38 339 HIS A C 1
ATOM 2818 O O . HIS A 1 339 ? -13.068 14.793 10.124 1.00 88.38 339 HIS A O 1
ATOM 2824 N N . GLN A 1 340 ? -14.994 14.285 9.094 1.00 84.25 340 GLN A N 1
ATOM 2825 C CA . GLN A 1 340 ? -14.902 15.307 8.042 1.00 84.25 340 GLN A CA 1
ATOM 2826 C C . GLN A 1 340 ? -14.615 16.711 8.588 1.00 84.25 340 GLN A C 1
ATOM 2828 O O . GLN A 1 340 ? -13.871 17.474 7.980 1.00 84.25 340 GLN A O 1
ATOM 2833 N N . ARG A 1 341 ? -15.133 17.028 9.784 1.00 85.00 341 ARG A N 1
ATOM 2834 C CA . ARG A 1 341 ? -14.873 18.297 10.484 1.00 85.00 341 ARG A CA 1
ATOM 2835 C C . ARG A 1 341 ? -13.376 18.593 10.643 1.00 85.00 341 ARG A C 1
ATOM 2837 O O . ARG A 1 341 ? -12.974 19.748 10.532 1.00 85.00 341 ARG A O 1
ATOM 2844 N N . TRP A 1 342 ? -12.575 17.569 10.931 1.00 82.19 342 TRP A N 1
ATOM 2845 C CA . TRP A 1 342 ? -11.144 17.700 11.216 1.00 82.19 342 TRP A CA 1
ATOM 2846 C C . TRP A 1 342 ? -10.260 17.229 10.054 1.00 82.19 342 TRP A C 1
ATOM 2848 O O . TRP A 1 342 ? -9.128 17.692 9.925 1.00 82.19 342 TRP A O 1
ATOM 2858 N N . GLY A 1 343 ? -10.779 16.348 9.192 1.00 82.31 343 GLY A N 1
ATOM 2859 C CA . GLY A 1 343 ? -9.990 15.621 8.197 1.00 82.31 343 GLY A CA 1
ATOM 2860 C C . GLY A 1 343 ? -9.097 14.554 8.841 1.00 82.31 343 GLY A C 1
ATOM 2861 O O . GLY A 1 343 ? -8.914 14.525 10.059 1.00 82.31 343 GLY A O 1
ATOM 2862 N N . LEU A 1 344 ? -8.517 13.664 8.030 1.00 86.62 344 LEU A N 1
ATOM 2863 C CA . LEU A 1 344 ? -7.681 12.574 8.555 1.00 86.62 344 LEU A CA 1
ATOM 2864 C C . LEU A 1 344 ? -6.285 13.031 8.988 1.00 86.62 344 LEU A C 1
ATOM 2866 O O . LEU A 1 344 ? -5.707 12.449 9.900 1.00 86.62 344 LEU A O 1
ATOM 2870 N N . ARG A 1 345 ? -5.791 14.147 8.438 1.00 85.94 345 ARG A N 1
ATOM 2871 C CA . ARG A 1 345 ? -4.513 14.753 8.845 1.00 85.94 345 ARG A CA 1
ATOM 2872 C C . ARG A 1 345 ? -4.461 15.093 10.341 1.00 85.94 345 ARG A C 1
ATOM 2874 O O . ARG A 1 345 ? -3.388 15.055 10.931 1.00 85.94 345 ARG A O 1
ATOM 2881 N N . ALA A 1 346 ? -5.598 15.418 10.961 1.00 85.94 346 ALA A N 1
ATOM 2882 C CA . ALA A 1 346 ? -5.659 15.741 12.388 1.00 85.94 346 ALA A CA 1
ATOM 2883 C C . ALA A 1 346 ? -5.329 14.546 13.303 1.00 85.94 346 ALA A C 1
ATOM 2885 O O . ALA A 1 346 ? -4.980 14.752 14.461 1.00 85.94 346 ALA A O 1
ATOM 2886 N N . PHE A 1 347 ? -5.422 13.319 12.782 1.00 86.81 347 PHE A N 1
ATOM 2887 C CA . PHE A 1 347 ? -5.135 12.074 13.500 1.00 86.81 347 PHE A CA 1
ATOM 2888 C C . PHE A 1 347 ? -3.756 11.493 13.149 1.00 86.81 347 PHE A C 1
ATOM 2890 O O . PHE A 1 347 ? -3.423 10.402 13.598 1.00 86.81 347 PHE A O 1
ATOM 2897 N N . SER A 1 348 ? -2.961 12.209 12.346 1.00 85.25 348 SER A N 1
ATOM 2898 C CA . SER A 1 348 ? -1.631 11.778 11.908 1.00 85.25 348 SER A CA 1
ATOM 2899 C C . SER A 1 348 ? -0.642 11.732 13.075 1.00 85.25 348 SER A C 1
ATOM 2901 O O . SER A 1 348 ? -0.601 12.646 13.907 1.00 85.25 348 SER A O 1
ATOM 2903 N N . CYS A 1 349 ? 0.217 10.709 13.111 1.00 83.94 349 CYS A N 1
ATOM 2904 C CA . CYS A 1 349 ? 1.279 10.615 14.117 1.00 83.94 349 CYS A CA 1
ATOM 2905 C C . CYS A 1 349 ? 2.519 11.453 13.763 1.00 83.94 349 CYS A C 1
ATOM 2907 O O . CYS A 1 349 ? 3.482 11.472 14.532 1.00 83.94 349 CYS A O 1
ATOM 2909 N N . SER A 1 350 ? 2.487 12.233 12.672 1.00 82.75 350 SER A N 1
ATOM 2910 C CA . SER A 1 350 ? 3.618 13.053 12.213 1.00 82.75 350 SER A CA 1
ATOM 2911 C C . SER A 1 350 ? 4.188 13.981 13.295 1.00 82.75 350 SER A C 1
ATOM 2913 O O . SER A 1 350 ? 5.391 14.231 13.357 1.00 82.75 350 SER A O 1
ATOM 2915 N N . ALA A 1 351 ? 3.328 14.524 14.165 1.00 82.19 351 ALA A N 1
ATOM 2916 C CA . ALA A 1 351 ? 3.756 15.397 15.258 1.00 82.19 351 ALA A CA 1
ATOM 2917 C C . ALA A 1 351 ? 4.563 14.636 16.323 1.00 82.19 351 ALA A C 1
ATOM 2919 O O . ALA A 1 351 ? 5.544 15.167 16.846 1.00 82.19 351 ALA A O 1
ATOM 2920 N N . VAL A 1 352 ? 4.172 13.390 16.608 1.00 81.88 352 VAL A N 1
ATOM 2921 C CA . VAL A 1 352 ? 4.866 12.505 17.551 1.00 81.88 352 VAL A CA 1
ATOM 2922 C C . VAL A 1 352 ? 6.220 12.097 16.975 1.00 81.88 352 VAL A C 1
ATOM 2924 O O . VAL A 1 352 ? 7.231 12.232 17.659 1.00 81.88 352 VAL A O 1
ATOM 2927 N N . GLU A 1 353 ? 6.278 11.716 15.696 1.00 81.25 353 GLU A N 1
ATOM 2928 C CA . GLU A 1 353 ? 7.541 11.392 15.018 1.00 81.25 353 GLU A CA 1
ATOM 2929 C C . GLU A 1 353 ? 8.511 12.574 14.999 1.00 81.25 353 GLU A C 1
ATOM 2931 O O . GLU A 1 353 ? 9.690 12.432 15.331 1.00 81.25 353 GLU A O 1
ATOM 2936 N N . LYS A 1 354 ? 8.013 13.777 14.685 1.00 80.94 354 LYS A N 1
ATOM 2937 C CA . LYS A 1 354 ? 8.828 14.994 14.709 1.00 80.94 354 LYS A CA 1
ATOM 2938 C C . LYS A 1 354 ? 9.327 15.314 16.116 1.00 80.94 354 LYS A C 1
ATOM 2940 O O . LYS A 1 354 ? 10.476 15.729 16.270 1.00 80.94 354 LYS A O 1
ATOM 2945 N N . LYS A 1 355 ? 8.492 15.123 17.144 1.00 79.00 355 LYS A N 1
ATOM 2946 C CA . LYS A 1 355 ? 8.911 15.290 18.540 1.00 79.00 355 LYS A CA 1
ATOM 2947 C C . LYS A 1 355 ? 10.023 14.301 18.886 1.00 79.00 355 LYS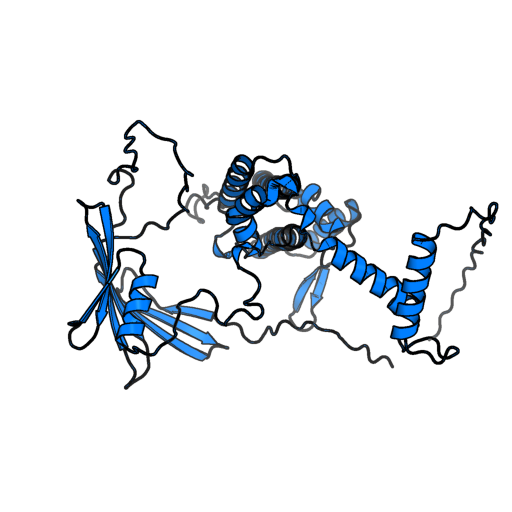 A C 1
ATOM 2949 O O . LYS A 1 355 ? 11.050 14.736 19.398 1.00 79.00 355 LYS A O 1
ATOM 2954 N N . ASN A 1 356 ? 9.872 13.029 18.521 1.00 79.69 356 ASN A N 1
ATOM 2955 C CA . ASN A 1 356 ? 10.899 12.009 18.728 1.00 79.69 356 ASN A CA 1
ATOM 2956 C C . ASN A 1 356 ? 12.209 12.380 18.017 1.00 79.69 356 ASN A C 1
ATOM 2958 O O . ASN A 1 356 ? 13.268 12.360 18.641 1.00 79.69 356 ASN A O 1
ATOM 2962 N N . HIS A 1 357 ? 12.153 12.808 16.751 1.00 75.94 357 HIS A N 1
ATOM 2963 C CA . HIS A 1 357 ? 13.334 13.260 16.009 1.00 75.94 357 HIS A CA 1
ATOM 2964 C C . HIS A 1 357 ? 14.028 14.448 16.689 1.00 75.94 357 HIS A C 1
ATOM 2966 O O . HIS A 1 357 ? 15.249 14.451 16.869 1.00 75.94 357 HIS A O 1
ATOM 2972 N N . ASN A 1 358 ? 13.253 15.452 17.105 1.00 74.31 358 ASN A N 1
ATOM 2973 C CA . ASN A 1 358 ? 13.773 16.615 17.813 1.00 74.31 358 ASN A CA 1
ATOM 2974 C C . ASN A 1 358 ? 14.394 16.225 19.153 1.00 74.31 358 ASN A C 1
ATOM 2976 O O . ASN A 1 358 ? 15.450 16.745 19.488 1.00 74.31 358 ASN A O 1
ATOM 2980 N N . GLN A 1 359 ? 13.785 15.300 19.894 1.00 71.88 359 GLN A N 1
ATOM 2981 C CA . GLN A 1 359 ? 14.297 14.822 21.174 1.00 71.88 359 GLN A CA 1
ATOM 2982 C C . GLN A 1 359 ? 15.613 14.051 20.985 1.00 71.88 359 GLN A C 1
ATOM 2984 O O . GLN A 1 359 ? 16.603 14.336 21.658 1.00 71.88 359 GLN A O 1
ATOM 2989 N N . VAL A 1 360 ? 15.684 13.154 19.997 1.00 67.75 360 VAL A N 1
ATOM 2990 C CA . VAL A 1 360 ? 16.924 12.447 19.634 1.00 67.75 360 VAL A CA 1
ATOM 2991 C C . VAL A 1 360 ? 18.026 13.426 19.214 1.00 67.75 360 VAL A C 1
ATOM 2993 O O . VAL A 1 360 ? 19.165 13.331 19.668 1.00 67.75 360 VAL A O 1
ATOM 2996 N N . SER A 1 361 ? 17.702 14.412 18.381 1.00 68.50 361 SER A N 1
ATOM 2997 C CA . SER A 1 361 ? 18.665 15.409 17.904 1.00 68.50 361 SER A CA 1
ATOM 2998 C C . SER A 1 361 ? 19.117 16.383 19.001 1.00 68.50 361 SER A C 1
ATOM 3000 O O . SER A 1 361 ? 20.301 16.699 19.117 1.00 68.50 361 SER A O 1
ATOM 3002 N N . ALA A 1 362 ? 18.189 16.863 19.827 1.00 64.50 362 ALA A N 1
ATOM 3003 C CA . ALA A 1 362 ? 18.466 17.850 20.861 1.00 64.50 362 ALA A CA 1
ATOM 3004 C C . ALA A 1 362 ? 19.236 17.255 22.035 1.00 64.50 362 ALA A C 1
ATOM 3006 O O . ALA A 1 362 ? 20.096 17.939 22.584 1.00 64.50 362 ALA A O 1
ATOM 3007 N N . PHE A 1 363 ? 18.944 16.008 22.401 1.00 58.97 363 PHE A N 1
ATOM 3008 C CA . PHE A 1 363 ? 19.547 15.375 23.564 1.00 58.97 363 PHE A CA 1
ATOM 3009 C C . PHE A 1 363 ? 20.634 14.402 23.141 1.00 58.97 363 PHE A C 1
ATOM 3011 O O . PHE A 1 363 ? 21.794 14.666 23.398 1.00 58.97 363 PHE A O 1
ATOM 3018 N N . PHE A 1 364 ? 20.333 13.372 22.361 1.00 57.25 364 PHE A N 1
ATOM 3019 C CA . PHE A 1 364 ? 21.297 12.302 22.089 1.00 57.25 364 PHE A CA 1
ATOM 3020 C C . PHE A 1 364 ? 22.397 12.645 21.069 1.00 57.25 364 PHE A C 1
ATOM 3022 O O . PHE A 1 364 ? 23.450 12.012 21.087 1.00 57.25 364 PHE A O 1
ATOM 3029 N N . ARG A 1 365 ? 22.204 13.645 20.192 1.00 52.47 365 ARG A N 1
ATOM 3030 C CA . ARG A 1 365 ? 23.297 14.158 19.335 1.00 52.47 365 ARG A CA 1
ATOM 3031 C C . ARG A 1 365 ? 24.111 15.285 19.980 1.00 52.47 365 ARG A C 1
ATOM 3033 O O . ARG A 1 365 ? 25.242 15.502 19.552 1.00 52.47 365 ARG A O 1
ATOM 3040 N N . LYS A 1 366 ? 23.566 16.013 20.965 1.00 49.06 366 LYS A N 1
ATOM 3041 C CA . LYS A 1 366 ? 24.268 17.132 21.633 1.00 49.06 366 LYS A CA 1
ATOM 3042 C C . LYS A 1 366 ? 24.866 16.770 22.990 1.00 49.06 366 LYS A C 1
ATOM 3044 O O . LYS A 1 366 ? 25.882 17.351 23.360 1.00 49.06 366 LYS A O 1
ATOM 3049 N N . THR A 1 367 ? 24.274 15.840 23.731 1.00 49.22 367 THR A N 1
ATOM 3050 C CA . THR A 1 367 ? 24.955 15.189 24.847 1.00 49.22 367 THR A CA 1
ATOM 3051 C C . THR A 1 367 ? 25.833 14.113 24.242 1.00 49.22 367 THR A C 1
ATOM 3053 O O . THR A 1 367 ? 25.347 13.307 23.451 1.00 49.22 367 THR A O 1
ATOM 3056 N N . LEU A 1 368 ? 27.123 14.111 24.582 1.00 46.50 368 LEU A N 1
ATOM 3057 C CA . LEU A 1 368 ? 28.017 12.985 24.308 1.00 46.50 368 LEU A CA 1
ATOM 3058 C C . LEU A 1 368 ? 27.234 11.690 24.563 1.00 46.50 368 LEU A C 1
ATOM 3060 O O . LEU A 1 368 ? 26.542 11.613 25.579 1.00 46.50 368 LEU A O 1
ATOM 3064 N N . LYS A 1 369 ? 27.309 10.720 23.643 1.00 49.09 369 LYS A N 1
ATOM 3065 C CA . LYS A 1 369 ? 26.547 9.452 23.620 1.00 49.09 369 LYS A CA 1
ATOM 3066 C C . LYS A 1 369 ? 26.612 8.607 24.923 1.00 49.09 369 LYS A C 1
ATOM 3068 O O . LYS A 1 369 ? 26.068 7.513 24.958 1.00 49.09 369 LYS A O 1
ATOM 3073 N N . ASN A 1 370 ? 27.234 9.111 25.993 1.00 45.56 370 ASN A N 1
ATOM 3074 C CA . ASN A 1 370 ? 27.669 8.400 27.189 1.00 45.56 370 ASN A CA 1
ATOM 3075 C C . ASN A 1 370 ? 27.191 9.052 28.516 1.00 45.56 370 ASN A C 1
ATOM 3077 O O . ASN A 1 370 ? 27.928 9.034 29.495 1.00 45.56 370 ASN A O 1
ATOM 3081 N N . GLY A 1 371 ? 25.973 9.604 28.593 1.00 50.25 371 GLY A N 1
ATOM 3082 C CA . GLY A 1 371 ? 25.311 9.796 29.901 1.00 50.25 371 GLY A CA 1
ATOM 3083 C C . GLY A 1 371 ? 25.511 11.144 30.609 1.00 50.25 371 GLY A C 1
ATOM 3084 O O . GLY A 1 371 ? 25.955 11.192 31.752 1.00 50.25 371 GLY A O 1
ATOM 3085 N N . GLY A 1 372 ? 25.070 12.236 29.977 1.00 53.53 372 GLY A N 1
ATOM 3086 C CA . GLY A 1 372 ? 25.018 13.555 30.618 1.00 53.53 372 GLY A CA 1
ATOM 3087 C C . GLY A 1 372 ? 26.376 14.254 30.684 1.00 53.53 372 GLY A C 1
ATOM 3088 O O . GLY A 1 372 ? 27.421 13.709 30.327 1.00 53.53 372 GLY A O 1
ATOM 3089 N N . ASN A 1 373 ? 26.368 15.523 31.079 1.00 55.59 373 ASN A N 1
ATOM 3090 C CA . ASN A 1 373 ? 27.607 16.270 31.232 1.00 55.59 373 ASN A CA 1
ATOM 3091 C C . ASN A 1 373 ? 28.313 15.814 32.523 1.00 55.59 373 ASN A C 1
ATOM 3093 O O . ASN A 1 373 ? 27.824 16.089 33.618 1.00 55.59 373 ASN A O 1
ATOM 3097 N N . LEU A 1 374 ? 29.476 15.160 32.404 1.00 53.50 374 LEU A N 1
ATOM 3098 C CA . LEU A 1 374 ? 30.311 14.719 33.539 1.00 53.50 374 LEU A CA 1
ATOM 3099 C C . LEU A 1 374 ? 30.585 15.839 34.560 1.00 53.50 374 LEU A C 1
ATOM 3101 O O . LEU A 1 374 ? 30.715 15.568 35.751 1.00 53.50 374 LEU A O 1
ATOM 3105 N N . LEU A 1 375 ? 30.609 17.101 34.117 1.00 57.75 375 LEU A N 1
ATOM 3106 C CA . LEU A 1 375 ? 30.803 18.265 34.986 1.00 57.75 375 LEU A CA 1
ATOM 3107 C C . LEU A 1 375 ? 29.546 18.655 35.777 1.00 57.75 375 LEU A C 1
ATOM 3109 O O . LEU A 1 375 ? 29.656 19.348 36.784 1.00 57.75 375 LEU A O 1
ATOM 3113 N N . LYS A 1 376 ? 28.350 18.249 35.332 1.00 59.44 376 LYS A N 1
ATOM 3114 C CA . LYS A 1 376 ? 27.074 18.672 35.928 1.00 59.44 376 LYS A CA 1
ATOM 3115 C C . LYS A 1 376 ? 26.474 17.677 36.918 1.00 59.44 376 LYS A C 1
ATOM 3117 O O . LYS A 1 376 ? 25.520 18.059 37.584 1.00 59.44 376 LYS A O 1
ATOM 3122 N N . ARG A 1 377 ? 27.015 16.455 37.059 1.00 59.50 377 ARG A N 1
ATOM 3123 C CA . ARG A 1 377 ? 26.529 15.403 37.990 1.00 59.50 377 ARG A CA 1
ATOM 3124 C C . ARG A 1 377 ? 24.994 15.230 37.999 1.00 59.50 377 ARG A C 1
ATOM 3126 O O . ARG A 1 377 ? 24.418 14.883 39.026 1.00 59.50 377 ARG A O 1
ATOM 3133 N N . LYS A 1 378 ? 24.317 15.490 36.876 1.00 63.91 378 LYS A N 1
ATOM 3134 C CA . LYS A 1 378 ? 22.866 15.323 36.733 1.00 63.91 378 LYS A CA 1
ATOM 3135 C C . LYS A 1 378 ? 22.579 14.178 35.765 1.00 63.91 378 LYS A C 1
ATOM 3137 O O . LYS A 1 378 ? 23.266 14.069 34.748 1.00 63.91 378 LYS A O 1
ATOM 3142 N N . PRO A 1 379 ? 21.571 13.335 36.039 1.00 64.88 379 PRO A N 1
ATOM 3143 C CA . PRO A 1 379 ? 21.136 12.338 35.074 1.00 64.88 379 PRO A CA 1
ATOM 3144 C C . PRO A 1 379 ? 20.563 13.030 33.828 1.00 64.88 379 PRO A C 1
ATOM 3146 O O . PRO A 1 379 ? 19.906 14.068 33.930 1.00 64.88 379 PRO A O 1
ATOM 3149 N N . ALA A 1 380 ? 20.770 12.435 32.648 1.00 62.12 380 ALA A N 1
ATOM 3150 C CA . ALA A 1 380 ? 20.343 13.007 31.365 1.00 62.12 380 ALA A CA 1
ATOM 3151 C C . ALA A 1 380 ? 18.843 13.363 31.333 1.00 62.12 380 ALA A C 1
ATOM 3153 O O . ALA A 1 380 ? 18.456 14.368 30.745 1.00 62.12 380 ALA A O 1
ATOM 3154 N N . ILE A 1 381 ? 18.003 12.588 32.029 1.00 65.88 381 ILE A N 1
ATOM 3155 C CA . ILE A 1 381 ? 16.562 12.851 32.130 1.00 65.88 381 ILE A CA 1
ATOM 3156 C C . ILE A 1 381 ? 16.240 14.159 32.861 1.00 65.88 381 ILE A C 1
ATOM 3158 O O . ILE A 1 381 ? 15.324 14.876 32.468 1.00 65.88 381 ILE A O 1
ATOM 3162 N N . GLN A 1 382 ? 17.023 14.521 33.879 1.00 68.44 382 GLN A N 1
ATOM 3163 C CA . GLN A 1 382 ? 16.842 15.775 34.600 1.00 68.44 382 GLN A CA 1
ATOM 3164 C C . GLN A 1 382 ? 17.293 16.964 33.746 1.00 68.44 382 GLN A C 1
ATOM 3166 O O . GLN A 1 382 ? 16.627 17.996 33.733 1.00 68.44 382 GLN A O 1
ATOM 3171 N N . GLU A 1 383 ? 18.378 16.815 32.980 1.00 68.75 383 GLU A N 1
ATOM 3172 C CA . GLU A 1 383 ? 18.807 17.839 32.020 1.00 68.75 383 GLU A CA 1
ATOM 3173 C C . GLU A 1 383 ? 17.759 18.058 30.912 1.00 68.75 383 GLU A C 1
ATOM 3175 O O . GLU A 1 383 ? 17.508 19.203 30.528 1.00 68.75 383 GLU A O 1
ATOM 3180 N N . ILE A 1 384 ? 17.107 16.981 30.449 1.00 69.25 384 ILE A N 1
ATOM 3181 C CA . ILE A 1 384 ? 15.990 17.028 29.491 1.00 69.25 384 ILE A CA 1
ATOM 3182 C C . ILE A 1 384 ? 14.816 17.825 30.061 1.00 69.25 384 ILE A C 1
ATOM 3184 O O . ILE A 1 384 ? 14.385 18.802 29.448 1.00 69.25 384 ILE A O 1
ATOM 3188 N N . ILE A 1 385 ? 14.340 17.450 31.251 1.00 73.06 385 ILE A N 1
ATOM 3189 C CA . ILE A 1 385 ? 13.190 18.093 31.900 1.00 73.06 385 ILE A CA 1
ATOM 3190 C C . ILE A 1 385 ? 13.485 19.571 32.197 1.00 73.06 385 ILE A C 1
ATOM 3192 O O . ILE A 1 385 ? 12.646 20.433 31.947 1.00 73.06 385 ILE A O 1
ATOM 3196 N N . GLU A 1 386 ? 14.687 19.902 32.681 1.00 74.94 386 GLU A N 1
ATOM 3197 C CA . GLU A 1 386 ? 15.088 21.292 32.931 1.00 74.94 386 GLU A CA 1
ATOM 3198 C C . GLU A 1 386 ? 15.106 22.127 31.640 1.00 74.94 386 GLU A C 1
ATOM 3200 O O . GLU A 1 386 ? 14.685 23.287 31.649 1.00 74.94 386 GLU A O 1
ATOM 3205 N N . PHE A 1 387 ? 15.574 21.560 30.525 1.00 72.69 387 PHE A N 1
ATOM 3206 C CA . PHE A 1 387 ? 15.579 22.238 29.229 1.00 72.69 387 PHE A CA 1
ATOM 3207 C C . PHE A 1 387 ? 14.164 22.446 28.671 1.00 72.69 387 PHE A C 1
ATOM 3209 O O . PHE A 1 387 ? 13.847 23.547 28.208 1.00 72.69 387 PHE A O 1
ATOM 3216 N N . GLU A 1 388 ? 13.304 21.426 28.733 1.00 74.56 388 GLU A N 1
ATOM 3217 C CA . GLU A 1 388 ? 11.904 21.531 28.306 1.00 74.56 388 GLU A CA 1
ATOM 3218 C C . GLU A 1 388 ? 11.147 22.564 29.146 1.00 74.56 388 GLU A C 1
ATOM 3220 O O . GLU A 1 388 ? 10.518 23.460 28.583 1.00 74.56 388 GLU A O 1
ATOM 3225 N N . ASN A 1 389 ? 11.297 22.530 30.474 1.00 80.25 389 ASN A N 1
ATOM 3226 C CA . ASN A 1 389 ? 10.663 23.491 31.379 1.00 80.25 389 ASN A CA 1
ATOM 3227 C C . ASN A 1 389 ? 11.121 24.929 31.115 1.00 80.25 389 ASN A C 1
ATOM 3229 O O . ASN A 1 389 ? 10.297 25.841 31.107 1.00 80.25 389 ASN A O 1
ATOM 3233 N N . ARG A 1 390 ? 12.416 25.155 30.844 1.00 76.44 390 ARG A N 1
ATOM 3234 C CA . ARG A 1 390 ? 12.919 26.485 30.452 1.00 76.44 390 ARG A CA 1
ATOM 3235 C C . ARG A 1 390 ? 12.323 26.941 29.124 1.00 76.44 390 ARG A C 1
ATOM 3237 O O . ARG A 1 390 ? 11.904 28.087 29.010 1.00 76.44 390 ARG A O 1
ATOM 3244 N N . THR A 1 391 ? 12.266 26.053 28.134 1.00 74.44 391 THR A N 1
ATOM 3245 C CA . THR A 1 391 ? 11.704 26.365 26.811 1.00 74.44 391 THR A CA 1
ATOM 3246 C C . THR A 1 391 ? 10.221 26.719 26.916 1.00 74.44 391 THR A C 1
ATOM 3248 O O . THR A 1 391 ? 9.790 27.731 26.363 1.00 74.44 391 THR A O 1
ATOM 3251 N N . LEU A 1 392 ? 9.451 25.938 27.678 1.00 78.19 392 LEU A N 1
ATOM 3252 C CA . LEU A 1 392 ? 8.046 26.214 27.979 1.00 78.19 392 LEU A CA 1
ATOM 3253 C C . LEU A 1 392 ? 7.882 27.545 28.714 1.00 78.19 392 LEU A C 1
ATOM 3255 O O . LEU A 1 392 ? 7.057 28.359 28.310 1.00 78.19 392 LEU A O 1
ATOM 3259 N N . TYR A 1 393 ? 8.710 27.810 29.727 1.00 76.69 393 TYR A N 1
ATOM 3260 C CA . TYR A 1 393 ? 8.684 29.071 30.464 1.00 76.69 393 TYR A CA 1
ATOM 3261 C C . TYR A 1 393 ? 8.881 30.283 29.545 1.00 76.69 393 TYR A C 1
ATOM 3263 O O . TYR A 1 393 ? 8.079 31.209 29.613 1.00 76.69 393 TYR A O 1
ATOM 3271 N N . PHE A 1 394 ? 9.883 30.270 28.657 1.00 75.00 394 PHE A N 1
ATOM 3272 C CA . PHE A 1 394 ? 10.125 31.370 27.709 1.00 75.00 394 PHE A CA 1
ATOM 3273 C C . PHE A 1 394 ? 9.060 31.481 26.613 1.00 75.00 394 PHE A C 1
ATOM 3275 O O . PHE A 1 394 ? 8.835 32.568 26.090 1.00 75.00 394 PHE A O 1
ATOM 3282 N N . THR A 1 395 ? 8.400 30.374 26.263 1.00 73.19 395 THR A N 1
ATOM 3283 C CA . THR A 1 395 ? 7.300 30.377 25.287 1.00 73.19 395 THR A CA 1
ATOM 3284 C C . THR A 1 395 ? 6.032 30.985 25.890 1.00 73.19 395 THR A C 1
ATOM 3286 O O . THR A 1 395 ? 5.350 31.764 25.231 1.00 73.19 395 THR A O 1
ATOM 3289 N N . CYS A 1 396 ? 5.727 30.657 27.148 1.00 76.81 396 CYS A N 1
ATOM 3290 C CA . CYS A 1 396 ? 4.556 31.170 27.863 1.00 76.81 396 CYS A CA 1
ATOM 3291 C C . CYS A 1 396 ? 4.774 32.573 28.448 1.00 76.81 396 CYS A C 1
ATOM 3293 O O . CYS A 1 396 ? 3.808 33.298 28.656 1.00 76.81 396 CYS A O 1
ATOM 3295 N N . ASN A 1 397 ? 6.027 32.960 28.701 1.00 75.62 397 ASN A N 1
ATOM 3296 C CA . ASN A 1 397 ? 6.412 34.274 29.210 1.00 75.62 397 ASN A CA 1
ATOM 3297 C C . ASN A 1 397 ? 7.377 34.937 28.219 1.00 75.62 397 ASN A C 1
ATOM 3299 O O . ASN A 1 397 ? 8.591 34.936 28.459 1.00 75.62 397 ASN A O 1
ATOM 3303 N N . PRO A 1 398 ? 6.877 35.478 27.092 1.00 66.00 398 PRO A N 1
ATOM 3304 C CA . PRO A 1 398 ? 7.719 36.212 26.165 1.00 66.00 398 PRO A CA 1
ATOM 3305 C C . PRO A 1 398 ? 8.327 37.410 26.900 1.00 66.00 398 PRO A C 1
ATOM 3307 O O . PRO A 1 398 ? 7.631 38.342 27.305 1.00 66.00 398 PRO A O 1
ATOM 3310 N N . LEU A 1 399 ? 9.642 37.372 27.112 1.00 67.44 399 LEU A N 1
ATOM 3311 C CA . LEU A 1 399 ? 10.378 38.535 27.593 1.00 67.44 399 LEU A CA 1
ATOM 3312 C C . LEU A 1 399 ? 10.259 39.644 26.539 1.00 67.44 399 LEU A C 1
ATOM 3314 O O . LEU A 1 399 ? 10.318 39.359 25.341 1.00 67.44 399 LEU A O 1
ATOM 3318 N N . LYS A 1 400 ? 10.116 40.906 26.973 1.00 60.88 400 LYS A N 1
ATOM 3319 C CA . LYS A 1 400 ? 10.271 42.064 26.075 1.00 60.88 400 LYS A CA 1
ATOM 3320 C C . LYS A 1 400 ? 11.590 41.892 25.321 1.00 60.88 400 LYS A C 1
ATOM 3322 O O . LYS A 1 400 ? 12.602 41.611 25.965 1.00 60.88 400 LYS A O 1
ATOM 3327 N N . GLU A 1 401 ? 11.552 41.999 23.992 1.00 52.75 401 GLU A N 1
ATOM 3328 C CA . GLU A 1 401 ? 12.715 41.762 23.136 1.00 52.75 401 GLU A CA 1
ATOM 3329 C C . GLU A 1 401 ? 13.953 42.467 23.710 1.00 52.75 401 GLU A C 1
ATOM 3331 O O . GLU A 1 401 ? 13.948 43.693 23.854 1.00 52.75 401 GLU A O 1
ATOM 3336 N N . PRO A 1 402 ? 15.023 41.738 24.068 1.00 50.31 402 PRO A N 1
ATOM 3337 C CA . PRO A 1 402 ? 16.279 42.395 24.358 1.00 50.31 402 PRO A CA 1
ATOM 3338 C C . PRO A 1 402 ? 16.795 42.989 23.045 1.00 50.31 402 PRO A C 1
ATOM 3340 O O . PRO A 1 402 ? 16.913 42.280 22.043 1.00 50.31 402 PRO A O 1
ATOM 3343 N N . ASN A 1 403 ? 17.089 44.292 23.067 1.00 46.03 403 ASN A N 1
ATOM 3344 C CA . ASN A 1 403 ? 17.692 45.043 21.966 1.00 46.03 403 ASN A CA 1
ATOM 3345 C C . ASN A 1 403 ? 18.731 44.194 21.218 1.00 46.03 403 ASN A C 1
ATOM 3347 O O . ASN A 1 403 ? 19.729 43.773 21.800 1.00 46.03 403 ASN A O 1
ATOM 3351 N N . SER A 1 404 ? 18.453 43.937 19.937 1.00 44.41 404 SER A N 1
ATOM 3352 C CA . SER A 1 404 ? 19.309 43.314 18.919 1.00 44.41 404 SER A CA 1
ATOM 3353 C C . SER A 1 404 ? 20.661 42.771 19.419 1.00 44.41 404 SER A C 1
ATOM 3355 O O . SER A 1 404 ? 21.681 43.469 19.389 1.00 44.41 404 SER A O 1
ATOM 3357 N N . VAL A 1 405 ? 20.722 41.492 19.792 1.00 46.66 405 VAL A N 1
ATOM 3358 C CA . VAL A 1 405 ? 22.017 40.809 19.912 1.00 46.66 405 VAL A CA 1
ATOM 3359 C C . VAL A 1 405 ? 22.554 40.594 18.496 1.00 46.66 405 VAL A C 1
ATOM 3361 O O . VAL A 1 405 ? 22.087 39.726 17.755 1.00 46.66 405 VAL A O 1
ATOM 3364 N N . LYS A 1 406 ? 23.533 41.412 18.087 1.00 38.25 406 LYS A N 1
ATOM 3365 C CA . LYS A 1 406 ? 24.271 41.226 16.829 1.00 38.25 406 LYS A CA 1
ATOM 3366 C C . LYS A 1 406 ? 24.872 39.816 16.819 1.00 38.25 406 LYS A C 1
ATOM 3368 O O . LYS A 1 406 ? 25.750 39.507 17.620 1.00 38.25 406 LYS A O 1
ATOM 3373 N N . LYS A 1 407 ? 24.416 38.957 15.898 1.00 37.81 407 LYS A N 1
ATOM 3374 C CA . LYS A 1 407 ? 25.035 37.647 15.634 1.00 37.81 407 LYS A CA 1
ATOM 3375 C C . LYS A 1 407 ? 26.527 37.846 15.340 1.00 37.81 407 LYS A C 1
ATOM 3377 O O . LYS A 1 407 ? 26.884 38.394 14.298 1.00 37.81 407 LYS A O 1
ATOM 3382 N N . LEU A 1 408 ? 27.395 37.368 16.232 1.00 33.84 408 LEU A N 1
ATOM 3383 C CA . LEU A 1 408 ? 28.831 37.261 15.977 1.00 33.84 408 LEU A CA 1
ATOM 3384 C C . LEU A 1 408 ? 29.060 36.257 14.842 1.00 33.84 408 LEU A C 1
ATOM 3386 O O . LEU A 1 408 ? 28.862 35.050 14.984 1.00 33.84 408 LEU A O 1
ATOM 3390 N N . ARG A 1 409 ? 29.453 36.777 13.679 1.00 30.56 409 ARG A N 1
ATOM 3391 C CA . ARG A 1 409 ? 29.788 35.996 12.489 1.00 30.56 409 ARG A CA 1
ATOM 3392 C C . ARG A 1 409 ? 31.208 35.450 12.656 1.00 30.56 409 ARG A C 1
ATOM 3394 O O . ARG A 1 409 ? 32.177 36.135 12.344 1.00 30.56 409 ARG A O 1
ATOM 3401 N N . ILE A 1 410 ? 31.343 34.218 13.144 1.00 36.91 410 ILE A N 1
ATOM 3402 C CA . ILE A 1 410 ? 32.632 33.514 13.141 1.00 36.91 410 ILE A CA 1
ATOM 3403 C C . ILE A 1 410 ? 32.961 33.156 11.684 1.00 36.91 410 ILE A C 1
ATOM 3405 O O . ILE A 1 410 ? 32.308 32.308 11.074 1.00 36.91 410 ILE A O 1
ATOM 3409 N N . LYS A 1 411 ? 33.963 33.826 11.101 1.00 29.83 411 LYS A N 1
ATOM 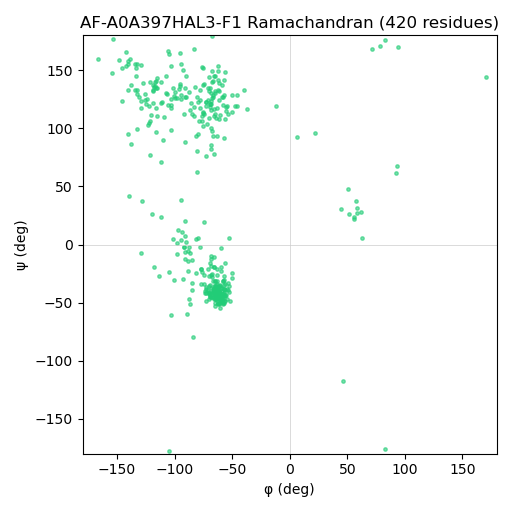3410 C CA . LYS A 1 411 ? 34.551 33.442 9.809 1.00 29.83 411 LYS A CA 1
ATOM 3411 C C . LYS A 1 411 ? 35.243 32.084 9.979 1.00 29.83 411 LYS A C 1
ATOM 3413 O O . LYS A 1 411 ? 36.222 31.984 10.713 1.00 29.83 411 LYS A O 1
ATOM 3418 N N . ARG A 1 412 ? 34.769 31.047 9.279 1.00 30.52 412 ARG A N 1
ATOM 3419 C CA . ARG A 1 412 ? 35.534 29.805 9.080 1.00 30.52 412 ARG A CA 1
ATOM 3420 C C . ARG A 1 412 ? 36.814 30.156 8.314 1.00 30.52 412 ARG A C 1
ATOM 3422 O O . ARG A 1 412 ? 36.742 30.474 7.131 1.00 30.52 412 ARG A O 1
ATOM 3429 N N . LYS A 1 413 ? 37.972 30.114 8.979 1.00 29.66 413 LYS A N 1
ATOM 3430 C CA . LYS A 1 413 ? 39.264 30.033 8.290 1.00 29.66 413 LYS A CA 1
ATOM 3431 C C . LYS A 1 413 ? 39.349 28.657 7.630 1.00 29.66 413 LYS A C 1
ATOM 3433 O O . LYS A 1 413 ? 39.258 27.634 8.299 1.00 29.66 413 LYS A O 1
ATOM 3438 N N . THR A 1 414 ? 39.502 28.648 6.314 1.00 35.62 414 THR A N 1
ATOM 3439 C CA . THR A 1 414 ? 39.998 27.506 5.549 1.00 35.62 414 THR A CA 1
ATOM 3440 C C . THR A 1 414 ? 41.441 27.235 5.957 1.00 35.62 414 THR A C 1
ATOM 3442 O O . THR A 1 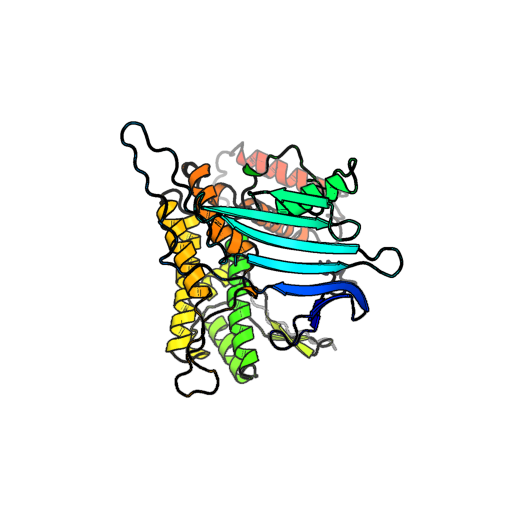414 ? 42.326 28.028 5.648 1.00 35.62 414 THR A O 1
ATOM 3445 N N . SER A 1 415 ? 41.691 26.112 6.616 1.00 30.17 415 SER A N 1
ATOM 3446 C CA . SER A 1 415 ? 43.023 25.519 6.697 1.00 30.17 415 SER A CA 1
ATOM 3447 C C . SER A 1 415 ? 42.927 24.096 6.165 1.00 30.17 415 SER A C 1
ATOM 3449 O O . SER A 1 415 ? 42.408 23.203 6.832 1.00 30.17 415 SER A O 1
ATOM 3451 N N . LYS A 1 416 ? 43.398 23.915 4.924 1.00 36.69 416 LYS A N 1
ATOM 3452 C CA . LYS A 1 416 ? 43.834 22.619 4.403 1.00 36.69 416 LYS A CA 1
ATOM 3453 C C . LYS A 1 416 ? 44.879 22.075 5.380 1.00 36.69 416 LYS A C 1
ATOM 3455 O O . LYS A 1 416 ? 45.900 22.718 5.587 1.00 36.69 416 LYS A O 1
ATOM 3460 N N . GLY A 1 417 ? 44.609 20.921 5.969 1.00 28.00 417 GLY A N 1
ATOM 3461 C CA . GLY A 1 417 ? 45.553 20.189 6.802 1.00 28.00 417 GLY A CA 1
ATOM 3462 C C . GLY A 1 417 ? 45.394 18.712 6.498 1.00 28.00 417 GLY A C 1
ATOM 3463 O O . GLY A 1 417 ? 44.492 18.068 7.022 1.00 28.00 417 GLY A O 1
ATOM 3464 N N . PHE A 1 418 ? 46.229 18.212 5.590 1.00 31.16 418 PHE A N 1
ATOM 3465 C CA . PHE A 1 418 ? 46.485 16.786 5.446 1.00 31.16 418 PHE A CA 1
ATOM 3466 C C . PHE A 1 418 ? 47.010 16.255 6.778 1.00 31.16 418 PHE A C 1
ATOM 3468 O O . PHE A 1 418 ? 48.005 16.770 7.278 1.00 31.16 418 PHE A O 1
ATOM 3475 N N . ILE A 1 419 ? 46.394 15.200 7.305 1.00 28.61 419 ILE A N 1
ATOM 3476 C CA . ILE A 1 419 ? 47.048 14.305 8.256 1.00 28.61 419 ILE A CA 1
ATOM 3477 C C . ILE A 1 419 ? 46.760 12.876 7.787 1.00 28.61 419 ILE A C 1
ATOM 3479 O O . ILE A 1 419 ? 45.673 12.339 7.984 1.00 28.61 419 ILE A O 1
ATOM 3483 N N . ARG A 1 420 ? 47.756 12.299 7.103 1.00 25.84 420 ARG A N 1
ATOM 3484 C CA . ARG A 1 420 ? 48.000 10.854 7.066 1.00 25.84 420 ARG A CA 1
ATOM 3485 C C . ARG A 1 420 ? 48.500 10.455 8.452 1.00 25.84 420 ARG A C 1
ATOM 3487 O O . ARG A 1 420 ? 49.450 11.070 8.928 1.00 25.84 420 ARG A O 1
ATOM 3494 N N . VAL A 1 421 ? 47.939 9.403 9.033 1.00 29.50 421 VAL A N 1
ATOM 3495 C CA . VAL A 1 421 ? 48.658 8.559 9.993 1.00 29.50 421 VAL A CA 1
ATOM 3496 C C . VAL A 1 421 ? 48.376 7.113 9.604 1.00 29.50 421 VAL A C 1
ATOM 3498 O O . VAL A 1 421 ? 47.247 6.793 9.236 1.00 29.50 421 VAL A O 1
ATOM 3501 N N . TYR A 1 422 ? 49.465 6.348 9.572 1.00 35.44 422 TYR A N 1
ATOM 3502 C CA . TYR A 1 422 ? 49.609 4.960 9.144 1.00 35.44 422 TYR A CA 1
ATOM 3503 C C . TYR A 1 422 ? 48.693 3.979 9.868 1.00 35.44 422 TYR A C 1
ATOM 3505 O O . TYR A 1 422 ? 48.391 4.229 11.058 1.00 35.44 422 TYR A O 1
#

pLDDT: mean 76.78, std 20.99, range [23.8, 98.62]

Nearest PDB structures (foldseek):
  7uqm-assembly1_A-2  TM=3.092E-01  e=1.449E+00  Papaver somniferum
  8vo1-assembly1_A-2  TM=2.963E-01  e=1.302E+00  Papaver somniferum
  7uqn-assembly1_A-2  TM=3.534E-01  e=1.892E+00  Papaver somniferum
  8vo3-assembly1_A-2  TM=3.111E-01  e=2.607E+00  Papaver somniferum
  3tho-assembly1_A  TM=1.507E-01  e=1.051E+00  Thermotoga maritima